Protein AF-A0AAN0J6H6-F1 (afdb_monomer)

Nearest PDB structures (foldseek):
  3zk4-assembly1_B  TM=8.235E-01  e=2.293E-37  Lupinus luteus
  6hwr-assembly1_D  TM=8.476E-01  e=5.781E-20  Phaseolus vulgaris
  8brn-assembly1_C  TM=8.512E-01  e=1.657E-19  Phaseolus vulgaris
  1kbp-assembly1_B  TM=8.522E-01  e=7.150E-19  Phaseolus vulgaris
  4hlj-assembly1_A  TM=3.835E-01  e=1.303E-05  Homo sapiens

InterPro domains:
  IPR004843 Calcineurin-like, phosphoesterase domain [PF00149] (308-499)
  IPR008963 Purple acid phosphatase-like, N-terminal [SSF49363] (187-300)
  IPR015914 Purple acid phosphatase, N-terminal [PF16656] (196-297)
  IPR029052 Metallo-dependent phosphatase-like [G3DSA:3.60.21.10] (303-510)
  IPR029052 Metallo-dependent phosphatase-like [SSF56300] (307-505)
  IPR041792 Purple acid phosphatase, metallophosphatase domain [cd00839] (304-502)

Foldseek 3Di:
DVVVVVVVVLVPDDPVVVVVVVVVVVVVVVVVVVVPPPPPPPDPDDVVCVVFPDDFDAQAALQQDADPVQHGDRPPDPVQADDQDPVQEDPDDLPVAPKEWEKPPQEEAFQDKIKIAIDDDPDQPKKKFKDFAPPDDPLQTRHIDGQVVPPRRMDIGTHGCLLHKMKIWIWDQDPSHTDTNYIYDIHAYPLHQQEWALWFKADQQDLQKIKIKTFGQDFAWKKKFKDLDLVDRPDIWTWGKDFDDLVLFQDPPQSPPSQDRGNHIMTMTMGGRHDGQGKMWMWITHPSDIDRIFIAGGFHDQLAPDDAAAEEDEQLAAARGPDPRSNLVVLVVLLCCVVPVRHAEYEYQANQHLCLNRVVSVSVRSNSCSSVRSYHHYQYEHDLLQFFAQHPQAQPNQPLSGRGSFDDDPLADRYSNVRRNRNVVVQNNDFHHPQARTRAWDWHGGHLAIETEHELRHDCDPPDRRVVSVVVSVVPDDCSRNVHYHYGHRLALDDPDPPVRSVSSNPRSD

pLDDT: mean 87.8, std 16.01, range [30.03, 98.94]

Sequence (510 aa):
MAMRVVMRIINSMDYKAKIVMAAVFLIIILVWFLSSPDTNFTQPRDPVHEKYPGIFHPVPSYFLKLTPNGEIIDSSLPGYRIVVEAEQLVQDVTVDSFVELQVTPTLINTAEEVTLSWTSTVSPTDWIALYCPVHSNINKYIDYILPKDFPQNSAQLQLYNLRSDCQFRYYSNETNRVRLIARSNIISFKGGDCAPLHGHLALTGNPNEMRVQWTSGTNKTSIVVYGTDPYKLALKSIGGCTTYKAADMCGEPARADINFIHPGYFHDVLLTDLIPDTLYYYQYGSTEAMSDVHSFVASPHIGDQGTFTFLTYGDMGISTGTGLPAAQATAQLALSDIRDNGVRFIIHQGDLSYAVGYSYLWDVWMNLIEPLATRVPYMIGIGNHEQDYMSDRKGIRDPSGDKTDGFHPPWGNYGHDSGGECGVPVLHRFHMPDNGNKIWWYSFKYGAAHFVFMSTEHNFTAGTNQYKWLERDMRSVDRSVTPWLIFVGHRPMYTSEMYPEDHKVANHIQ

Organism: Amphimedon queenslandica (NCBI:txid400682)

Secondary structure (DSSP, 8-state):
-HHHHHHHHHHHS-HHHHHHHHHHHHHHHHHHHHHS------PPPPHHHHH--S-PPP-B-TT--B-TTS-B-BTTSGGGS----TTTB--S--------EEEE-SEE-TTEEEEEEES----TT-EEEEESSTT--TT--S-EE-GGG-TTSEEEEEE---SS-BEEEEEEEETTEEEEEEEPPPBEETTGGG--EEEEEE--S-TT-EEEEEEESS-PPEEEEEESBTTB--EEEEEEEE---GGGS-STTTT-TTT-----EEEEEEE-SPPTT-EEEEEEE-SS-BPPPEEEEPPPPTT--S--EEEEE-------SSSS-HHHHHHHHHHHHHHHS-EEEEEEES--S--TT-THHHHHHHHHHHHHHTTSBEEEE--HHHH----TTTTSS-TT--SSSS---TTS--SSTTTT-TTHHHHHH----TTSBTTTBEEEEETTEEEEE--TTS--STTSHHHHHHHHHHHT--TTT--EEEEE-SS-SS-----HHHHHHHHHH-

Radius of gyration: 25.43 Å; Cα contacts (8 Å, |Δi|>4): 1130; chains: 1; bounding box: 66×72×66 Å

Solvent-accessible surface area (backbone atoms only — not comparable to full-atom values): 27253 Å² total; per-residue (Å²): 116,68,70,64,52,51,53,52,53,59,70,73,48,53,74,68,57,48,51,51,50,51,50,52,51,50,47,52,52,50,49,51,64,71,66,48,75,84,80,78,75,79,64,85,84,51,74,68,56,74,75,54,87,64,91,73,77,74,37,69,36,75,78,56,46,60,44,98,88,55,44,68,39,34,56,79,42,71,91,68,52,83,78,79,52,79,88,28,50,54,77,94,57,72,54,95,49,90,41,52,37,43,52,43,70,38,72,35,58,66,69,34,72,28,42,39,37,45,72,66,80,91,54,87,65,23,38,38,32,37,20,67,42,66,80,53,58,88,66,39,40,70,41,71,48,51,57,75,81,28,92,81,39,47,46,84,45,69,41,66,71,71,46,51,44,27,27,42,37,34,34,43,43,61,95,73,36,38,34,63,47,31,58,30,58,66,33,39,45,66,61,50,35,49,27,51,38,50,40,30,23,22,58,51,42,48,34,32,36,40,35,46,30,31,31,22,45,49,85,63,64,26,36,36,36,24,27,77,40,86,90,52,55,80,43,76,42,67,36,49,66,50,71,78,54,49,84,53,31,60,29,67,51,18,34,35,80,62,32,45,56,78,76,40,20,27,32,46,29,66,45,68,85,44,58,52,63,35,61,34,25,34,31,42,30,35,98,88,26,62,42,72,83,41,42,38,64,35,40,41,51,79,38,36,83,72,90,84,40,68,49,77,50,54,65,47,34,70,50,68,53,94,74,69,33,56,26,58,50,52,46,50,52,51,45,48,38,44,74,74,62,59,40,58,34,38,40,35,36,11,28,61,35,62,31,38,22,38,45,63,38,46,56,56,34,36,59,62,43,22,82,45,17,45,44,26,28,52,42,62,39,38,21,50,37,39,29,21,21,77,48,98,62,45,26,77,48,26,80,86,69,39,68,48,25,40,40,71,55,98,69,42,87,54,45,54,56,2,14,12,29,27,36,51,65,58,55,57,72,49,72,50,17,92,78,58,54,51,54,45,23,28,51,37,49,56,23,29,27,36,40,38,39,40,35,65,47,39,62,62,54,89,82,30,73,57,29,54,46,50,55,52,55,62,70,65,60,52,54,89,44,30,65,41,76,46,84,43,52,36,68,50,53,76,72,89,63,88,52,67,44,60,47,44,42,8,64,71,67,99

Structure (mmCIF, N/CA/C/O backbone):
data_AF-A0AAN0J6H6-F1
#
_entry.id   AF-A0AAN0J6H6-F1
#
loop_
_atom_site.group_PDB
_atom_site.id
_atom_site.type_symbol
_atom_site.label_atom_id
_atom_site.label_alt_id
_atom_site.label_comp_id
_atom_site.label_asym_id
_atom_site.label_entity_id
_atom_site.label_seq_id
_atom_site.pdbx_PDB_ins_code
_atom_site.Cartn_x
_atom_site.Cartn_y
_atom_site.Cartn_z
_atom_site.occupancy
_atom_site.B_iso_or_equiv
_atom_site.auth_seq_id
_atom_site.auth_comp_id
_atom_site.auth_asym_id
_atom_site.auth_atom_id
_atom_site.pdbx_PDB_model_num
ATOM 1 N N . MET A 1 1 ? 7.163 30.754 8.919 1.00 43.72 1 MET A N 1
ATOM 2 C CA . MET A 1 1 ? 7.512 32.037 9.586 1.00 43.72 1 MET A CA 1
ATOM 3 C C . MET A 1 1 ? 7.094 33.264 8.762 1.00 43.72 1 MET A C 1
ATOM 5 O O . MET A 1 1 ? 6.477 34.155 9.331 1.00 43.72 1 MET A O 1
ATOM 9 N N . ALA A 1 2 ? 7.311 33.284 7.438 1.00 39.91 2 ALA A N 1
ATOM 10 C CA . ALA A 1 2 ? 6.928 34.396 6.552 1.00 39.91 2 ALA A CA 1
ATOM 11 C C . ALA A 1 2 ? 5.413 34.714 6.523 1.00 39.91 2 ALA A C 1
ATOM 13 O O . ALA A 1 2 ? 5.022 35.871 6.644 1.00 39.91 2 ALA A O 1
ATOM 14 N N . MET A 1 3 ? 4.542 33.699 6.484 1.00 38.12 3 MET A N 1
ATOM 15 C CA . MET A 1 3 ? 3.084 33.904 6.381 1.00 38.12 3 MET A CA 1
ATOM 16 C C . MET A 1 3 ? 2.461 34.566 7.627 1.00 38.12 3 MET A C 1
ATOM 18 O O . MET A 1 3 ? 1.520 35.349 7.525 1.00 38.12 3 MET A O 1
ATOM 22 N N . ARG A 1 4 ? 3.044 34.333 8.815 1.00 44.34 4 ARG A N 1
ATOM 23 C CA . ARG A 1 4 ? 2.631 34.999 10.066 1.00 44.34 4 ARG A CA 1
ATOM 24 C C . ARG A 1 4 ? 3.032 36.479 10.106 1.00 44.34 4 ARG A C 1
ATOM 26 O O . ARG A 1 4 ? 2.335 37.272 10.733 1.00 44.34 4 ARG A O 1
ATOM 33 N N . VAL A 1 5 ? 4.124 36.854 9.437 1.00 55.16 5 VAL A N 1
ATOM 34 C CA . VAL A 1 5 ? 4.561 38.255 9.308 1.00 55.16 5 VAL A CA 1
ATOM 35 C C . VAL A 1 5 ? 3.649 39.000 8.332 1.00 55.16 5 VAL A C 1
ATOM 37 O O . VAL A 1 5 ? 3.171 40.083 8.657 1.00 55.16 5 VAL A O 1
ATOM 40 N N . VAL A 1 6 ? 3.309 38.375 7.202 1.00 59.28 6 VAL A N 1
ATOM 41 C CA . VAL A 1 6 ? 2.384 38.937 6.203 1.00 59.28 6 VAL A CA 1
ATOM 42 C C . VAL A 1 6 ? 0.993 39.177 6.801 1.00 59.28 6 VAL A C 1
ATOM 44 O O . VAL A 1 6 ? 0.461 40.279 6.691 1.00 59.28 6 VAL A O 1
ATOM 47 N N . MET A 1 7 ? 0.440 38.205 7.534 1.00 56.12 7 MET A N 1
ATOM 48 C CA . MET A 1 7 ? -0.859 38.351 8.210 1.00 56.12 7 MET A CA 1
ATOM 49 C C . MET A 1 7 ? -0.869 39.471 9.263 1.00 56.12 7 MET A C 1
ATOM 51 O O . MET A 1 7 ? -1.861 40.187 9.395 1.00 56.12 7 MET A O 1
ATOM 55 N N . ARG A 1 8 ? 0.235 39.677 9.998 1.00 62.78 8 ARG A N 1
ATOM 56 C CA . ARG A 1 8 ? 0.351 40.794 10.954 1.00 62.78 8 ARG A CA 1
ATOM 57 C C . ARG A 1 8 ? 0.384 42.153 10.256 1.00 62.78 8 ARG A C 1
ATOM 59 O O . ARG A 1 8 ? -0.276 43.074 10.728 1.00 62.78 8 ARG A O 1
ATOM 66 N N . ILE A 1 9 ? 1.091 42.259 9.131 1.00 65.56 9 ILE A N 1
ATOM 67 C CA . ILE A 1 9 ? 1.154 43.487 8.328 1.00 65.56 9 ILE A CA 1
ATOM 68 C C . ILE A 1 9 ? -0.232 43.812 7.761 1.00 65.56 9 ILE A C 1
ATOM 70 O O . ILE A 1 9 ? -0.722 44.921 7.962 1.00 65.56 9 ILE A O 1
ATOM 74 N N . ILE A 1 10 ? -0.918 42.828 7.171 1.00 65.75 10 ILE A N 1
ATOM 75 C CA . ILE A 1 10 ? -2.281 42.986 6.636 1.00 65.75 10 ILE A CA 1
ATOM 76 C C . ILE A 1 10 ? -3.248 43.441 7.732 1.00 65.75 10 ILE A C 1
ATOM 78 O O . ILE A 1 10 ? -4.042 44.356 7.519 1.00 65.75 10 ILE A O 1
ATOM 82 N N . ASN A 1 11 ? -3.161 42.860 8.930 1.00 69.38 11 ASN A N 1
ATOM 83 C CA . ASN A 1 11 ? -4.047 43.226 10.033 1.00 69.38 11 ASN A CA 1
ATOM 84 C C . ASN A 1 11 ? -3.801 44.641 10.574 1.00 69.38 11 ASN A C 1
ATOM 86 O O . ASN A 1 11 ? -4.751 45.252 11.060 1.00 69.38 11 ASN A O 1
ATOM 90 N N . SER A 1 12 ? -2.587 45.184 10.428 1.00 73.81 12 SER A N 1
ATOM 91 C CA . SER A 1 12 ? -2.252 46.566 10.807 1.00 73.81 12 SER A CA 1
ATOM 92 C C . SER A 1 12 ? -2.598 47.636 9.761 1.00 73.81 12 SER A C 1
ATOM 94 O O . SER A 1 12 ? -2.475 48.822 10.053 1.00 73.81 12 SER A O 1
ATOM 96 N N . MET A 1 13 ? -3.027 47.249 8.554 1.00 84.62 13 MET A N 1
ATOM 97 C CA . MET A 1 13 ? -3.360 48.197 7.485 1.00 84.62 13 MET A CA 1
ATOM 98 C C . MET A 1 13 ? -4.757 48.800 7.667 1.00 84.62 13 MET A C 1
ATOM 100 O O . MET A 1 13 ? -5.698 48.117 8.088 1.00 84.62 13 MET A O 1
ATOM 104 N N . ASP A 1 14 ? -4.902 50.075 7.298 1.00 86.06 14 ASP A N 1
ATOM 105 C CA . ASP A 1 14 ? -6.209 50.726 7.257 1.00 86.06 14 ASP A CA 1
ATOM 106 C C . ASP A 1 14 ? -7.113 50.132 6.159 1.00 86.06 14 ASP A C 1
ATOM 108 O O . ASP A 1 14 ? -6.680 49.393 5.269 1.00 86.06 14 ASP A O 1
ATOM 112 N N . TYR A 1 15 ? -8.406 50.442 6.236 1.00 72.69 15 TYR A N 1
ATOM 113 C CA . TYR A 1 15 ? -9.415 49.873 5.346 1.00 72.69 15 TYR A CA 1
ATOM 114 C C . TYR A 1 15 ? -9.182 50.211 3.862 1.00 72.69 15 TYR A C 1
ATOM 116 O O . TYR A 1 15 ? -9.402 49.362 2.999 1.00 72.69 15 TYR A O 1
ATOM 124 N N . LYS A 1 16 ? -8.680 51.413 3.546 1.00 73.50 16 LYS A N 1
ATOM 125 C CA . LYS A 1 16 ? -8.383 51.807 2.161 1.00 73.50 16 LYS A CA 1
ATOM 126 C C . LYS A 1 16 ? -7.157 51.062 1.637 1.00 73.50 16 LYS A C 1
ATOM 128 O O . LYS A 1 16 ? -7.169 50.590 0.504 1.00 73.50 16 LYS A O 1
ATOM 133 N N . ALA A 1 17 ? -6.139 50.885 2.472 1.00 73.81 17 ALA A N 1
ATOM 134 C CA . ALA A 1 17 ? -4.930 50.146 2.140 1.00 73.81 17 ALA A CA 1
ATOM 135 C C . ALA A 1 17 ? -5.207 48.642 1.932 1.00 73.81 17 ALA A C 1
ATOM 137 O O . ALA A 1 17 ? -4.621 48.029 1.039 1.00 73.81 17 ALA A O 1
ATOM 138 N N . LYS A 1 18 ? -6.159 48.058 2.677 1.00 72.62 18 LYS A N 1
ATOM 139 C CA . LYS A 1 18 ? -6.641 46.680 2.458 1.00 72.62 18 LYS A CA 1
ATOM 140 C C . LYS A 1 18 ? -7.357 46.509 1.117 1.00 72.62 18 LYS A C 1
ATOM 142 O O . LYS A 1 18 ? -7.125 45.511 0.441 1.00 72.62 18 LYS A O 1
ATOM 147 N N . ILE A 1 19 ? -8.171 47.484 0.706 1.00 71.75 19 ILE A N 1
ATOM 148 C CA . ILE A 1 19 ? -8.848 47.467 -0.603 1.00 71.75 19 ILE A CA 1
ATOM 149 C C . ILE A 1 19 ? -7.831 47.544 -1.746 1.00 71.75 19 ILE A C 1
ATOM 151 O O . ILE A 1 19 ? -7.936 46.789 -2.709 1.00 71.75 19 ILE A O 1
ATOM 155 N N . VAL A 1 20 ? -6.817 48.407 -1.627 1.00 75.81 20 VAL A N 1
ATOM 156 C CA . VAL A 1 20 ? -5.749 48.513 -2.635 1.00 75.81 20 VAL A CA 1
ATOM 157 C C . VAL A 1 20 ? -4.948 47.211 -2.723 1.00 75.81 20 VAL A C 1
ATOM 159 O O . VAL A 1 20 ? -4.700 46.730 -3.822 1.00 75.81 20 VAL A O 1
ATOM 162 N N . MET A 1 21 ? -4.610 46.585 -1.592 1.00 73.62 21 MET A N 1
ATOM 163 C CA . MET A 1 21 ? -3.954 45.271 -1.577 1.00 73.62 21 MET A CA 1
ATOM 164 C C . MET A 1 21 ? -4.817 44.172 -2.201 1.00 73.62 21 MET A C 1
ATOM 166 O O . MET A 1 21 ? -4.305 43.388 -2.993 1.00 73.62 21 MET A O 1
ATOM 170 N N . ALA A 1 22 ? -6.118 44.129 -1.904 1.00 66.25 22 ALA A N 1
ATOM 171 C CA . ALA A 1 22 ? -7.034 43.169 -2.516 1.00 66.25 22 ALA A CA 1
ATOM 172 C C . ALA A 1 22 ? -7.123 43.359 -4.039 1.00 66.25 22 ALA A C 1
ATOM 174 O O . ALA A 1 22 ? -7.094 42.379 -4.777 1.00 66.25 22 ALA A O 1
ATOM 175 N N . ALA A 1 23 ? -7.152 44.608 -4.514 1.00 66.94 23 ALA A N 1
ATOM 176 C CA . ALA A 1 23 ? -7.124 44.921 -5.940 1.00 66.94 23 ALA A CA 1
ATOM 177 C C . ALA A 1 23 ? -5.795 44.509 -6.597 1.00 66.94 23 ALA A C 1
ATOM 179 O O . ALA A 1 23 ? -5.808 43.940 -7.682 1.00 66.94 23 ALA A O 1
ATOM 180 N N . VAL A 1 24 ? -4.656 44.724 -5.930 1.00 74.75 24 VAL A N 1
ATOM 181 C CA . VAL A 1 24 ? -3.339 44.279 -6.414 1.00 74.75 24 VAL A CA 1
ATOM 182 C C . VAL A 1 24 ? -3.257 42.752 -6.472 1.00 74.75 24 VAL A C 1
ATOM 184 O O . VAL A 1 24 ? -2.781 42.219 -7.468 1.00 74.75 24 VAL A O 1
ATOM 187 N N . PHE A 1 25 ? -3.778 42.035 -5.473 1.00 66.62 25 PHE A N 1
ATOM 188 C CA . PHE A 1 25 ? -3.863 40.572 -5.505 1.00 66.62 25 PHE A CA 1
ATOM 189 C C . PHE A 1 25 ? -4.778 40.072 -6.626 1.00 66.62 25 PHE A C 1
ATOM 191 O O . PHE A 1 25 ? -4.404 39.140 -7.331 1.00 66.62 25 PHE A O 1
ATOM 198 N N . LEU A 1 26 ? -5.928 40.718 -6.846 1.00 58.44 26 LEU A N 1
ATOM 199 C CA . LEU A 1 26 ? -6.814 40.382 -7.962 1.00 58.44 26 LEU A CA 1
ATOM 200 C C . LEU A 1 26 ? -6.130 40.605 -9.314 1.00 58.44 26 LEU A C 1
ATOM 202 O O . LEU A 1 26 ? -6.284 39.786 -10.209 1.00 58.44 26 LEU A O 1
ATOM 206 N N . ILE A 1 27 ? -5.356 41.686 -9.451 1.00 68.12 27 ILE A N 1
ATOM 207 C CA . ILE A 1 27 ? -4.587 41.984 -10.663 1.00 68.12 27 ILE A CA 1
ATOM 208 C C . ILE A 1 27 ? -3.466 40.962 -10.853 1.00 68.12 27 ILE A C 1
ATOM 210 O O . ILE A 1 27 ? -3.267 40.514 -11.970 1.00 68.12 27 ILE A O 1
ATOM 214 N N . ILE A 1 28 ? -2.768 40.542 -9.794 1.00 63.59 28 ILE A N 1
ATOM 215 C CA . ILE A 1 28 ? -1.737 39.495 -9.881 1.00 63.59 28 ILE A CA 1
ATOM 216 C C . ILE A 1 28 ? -2.360 38.157 -10.295 1.00 63.59 28 ILE A C 1
ATOM 218 O O . ILE A 1 28 ? -1.804 37.481 -11.153 1.00 63.59 28 ILE A O 1
ATOM 222 N N . ILE A 1 29 ? -3.529 37.802 -9.753 1.00 52.81 29 ILE A N 1
ATOM 223 C CA . ILE A 1 29 ? -4.272 36.596 -10.147 1.00 52.81 29 ILE A CA 1
ATOM 224 C C . ILE A 1 29 ? -4.741 36.703 -11.603 1.00 52.81 29 ILE A C 1
ATOM 226 O O . ILE A 1 29 ? -4.588 35.747 -12.356 1.00 52.81 29 ILE A O 1
ATOM 230 N N . LEU A 1 30 ? -5.252 37.863 -12.031 1.00 48.59 30 LEU A N 1
ATOM 231 C CA . LEU A 1 30 ? -5.646 38.091 -13.424 1.00 48.59 30 LEU A CA 1
ATOM 232 C C . LEU A 1 30 ? -4.449 38.031 -14.372 1.00 48.59 30 LEU A C 1
ATOM 234 O O . LEU A 1 30 ? -4.555 37.444 -15.439 1.00 48.59 30 LEU A O 1
ATOM 238 N N . VAL A 1 31 ? -3.315 38.626 -13.997 1.00 56.50 31 VAL A N 1
ATOM 239 C CA . VAL A 1 31 ? -2.081 38.579 -14.787 1.00 56.50 31 VAL A CA 1
ATOM 240 C C . VAL A 1 31 ? -1.574 37.147 -14.859 1.00 56.50 31 VAL A C 1
ATOM 242 O O . VAL A 1 31 ? -1.186 36.738 -15.938 1.00 56.50 31 VAL A O 1
ATOM 245 N N . TRP A 1 32 ? -1.663 36.363 -13.781 1.00 43.31 32 TRP A N 1
ATOM 246 C CA . TRP A 1 32 ? -1.305 34.943 -13.784 1.00 43.31 32 TRP A CA 1
ATOM 247 C C . TRP A 1 32 ? -2.222 34.112 -14.695 1.00 43.31 32 TRP A C 1
ATOM 249 O O . TRP A 1 32 ? -1.727 33.316 -15.486 1.00 43.31 32 TRP A O 1
ATOM 259 N N . PHE A 1 33 ? -3.535 34.368 -14.675 1.00 42.16 33 PHE A N 1
ATOM 260 C CA . PHE A 1 33 ? -4.496 33.752 -15.601 1.00 42.16 33 PHE A CA 1
ATOM 261 C C . PHE A 1 33 ? -4.275 34.169 -17.063 1.00 42.16 33 PHE A C 1
ATOM 263 O O . PHE A 1 33 ? -4.460 33.357 -17.960 1.00 42.16 33 PHE A O 1
ATOM 270 N N . LEU A 1 34 ? -3.872 35.419 -17.311 1.00 43.41 34 LEU A N 1
ATOM 271 C CA . LEU A 1 34 ? -3.645 35.963 -18.656 1.00 43.41 34 LEU A CA 1
ATOM 272 C C . LEU A 1 34 ? -2.231 35.694 -19.196 1.00 43.41 34 LEU A C 1
ATOM 274 O O . LEU A 1 34 ? -2.010 35.809 -20.399 1.00 43.41 34 LEU A O 1
ATOM 278 N N . SER A 1 35 ? -1.268 35.372 -18.327 1.00 38.66 35 SER A N 1
ATOM 279 C CA . SER A 1 35 ? 0.107 35.005 -18.687 1.00 38.66 35 SER A CA 1
ATOM 280 C C . SER A 1 35 ? 0.349 33.500 -18.661 1.00 38.66 35 SER A C 1
ATOM 282 O O . SER A 1 35 ? 1.439 33.064 -19.029 1.00 38.66 35 SER A O 1
ATOM 284 N N . SER A 1 36 ? -0.626 32.712 -18.199 1.00 32.81 36 SER A N 1
ATOM 285 C CA . SER A 1 36 ? -0.616 31.268 -18.394 1.00 32.81 36 SER A CA 1
ATOM 286 C C . SER A 1 36 ? -0.742 31.027 -19.897 1.00 32.81 36 SER A C 1
ATOM 288 O O . SER A 1 36 ? -1.751 31.432 -20.476 1.00 32.81 36 SER A O 1
ATOM 290 N N . PRO A 1 37 ? 0.262 30.440 -20.567 1.00 35.06 37 PRO A N 1
ATOM 291 C CA . PRO A 1 37 ? 0.096 30.084 -21.964 1.00 35.06 37 PRO A CA 1
ATOM 292 C C . PRO A 1 37 ? -1.092 29.125 -22.055 1.00 35.06 37 PRO A C 1
ATOM 294 O O . PRO A 1 37 ? -1.171 28.180 -21.271 1.00 35.06 37 PRO A O 1
ATOM 297 N N . ASP A 1 38 ? -2.017 29.398 -22.979 1.00 38.28 38 ASP A N 1
ATOM 298 C CA . ASP A 1 38 ? -3.054 28.456 -23.390 1.00 38.28 38 ASP A CA 1
ATOM 299 C C . ASP A 1 38 ? -2.390 27.101 -23.650 1.00 38.28 38 ASP A C 1
ATOM 301 O O . ASP A 1 38 ? -1.764 26.877 -24.691 1.00 38.28 38 ASP A O 1
ATOM 305 N N . THR A 1 39 ? -2.516 26.178 -22.703 1.00 34.41 39 THR A N 1
ATOM 306 C CA . THR A 1 39 ? -2.133 24.784 -22.879 1.00 34.41 39 THR A CA 1
ATOM 307 C C . THR A 1 39 ? -3.223 24.100 -23.692 1.00 34.41 39 THR A C 1
ATOM 309 O O . THR A 1 39 ? -3.921 23.198 -23.244 1.00 34.41 39 THR A O 1
ATOM 312 N N . ASN A 1 40 ? -3.343 24.515 -24.953 1.00 30.03 40 ASN A N 1
ATOM 313 C CA . ASN A 1 40 ? -3.928 23.696 -26.003 1.00 30.03 40 ASN A CA 1
ATOM 314 C C . ASN A 1 40 ? -2.970 22.523 -26.277 1.00 30.03 40 ASN A C 1
ATOM 316 O O . ASN A 1 40 ? -2.316 22.446 -27.318 1.00 30.03 40 ASN A O 1
ATOM 320 N N . PHE A 1 41 ? -2.882 21.587 -25.330 1.00 32.06 41 PHE A N 1
ATOM 321 C CA . PHE A 1 41 ? -2.344 20.257 -25.582 1.00 32.06 41 PHE A CA 1
ATOM 322 C C . PHE A 1 41 ? -3.361 19.500 -26.432 1.00 32.06 41 PHE A C 1
ATOM 324 O O . PHE A 1 41 ? -4.160 18.700 -25.956 1.00 32.06 41 PHE A O 1
ATOM 331 N N . THR A 1 42 ? -3.321 19.739 -27.739 1.00 32.84 42 THR A N 1
ATOM 332 C CA . THR A 1 42 ? -3.783 18.733 -28.693 1.00 32.84 42 THR A CA 1
ATOM 333 C C . THR A 1 42 ? -2.668 17.705 -28.836 1.00 32.84 42 THR A C 1
ATOM 335 O O . THR A 1 42 ? -1.918 17.694 -29.807 1.00 32.84 42 THR A O 1
ATOM 338 N N . GLN A 1 43 ? -2.517 16.856 -27.814 1.00 34.94 43 GLN A N 1
ATOM 339 C CA . GLN A 1 43 ? -1.777 15.612 -27.987 1.00 34.94 43 GLN A CA 1
ATOM 340 C C . GLN A 1 43 ? -2.500 14.753 -29.042 1.00 34.94 43 GLN A C 1
ATOM 342 O O . GLN A 1 43 ? -3.735 14.808 -29.129 1.00 34.94 43 GLN A O 1
ATOM 347 N N . PRO A 1 44 ? -1.775 13.975 -29.865 1.00 30.81 44 PRO A N 1
ATOM 348 C CA . PRO A 1 44 ? -2.407 13.005 -30.749 1.00 30.81 44 PRO A CA 1
ATOM 349 C C . PRO A 1 44 ? -3.225 12.040 -29.883 1.00 30.81 44 PRO A C 1
ATOM 351 O O . PRO A 1 44 ? -2.693 11.432 -28.960 1.00 30.81 44 PRO A O 1
ATOM 354 N N . ARG A 1 45 ? -4.533 11.955 -30.136 1.00 36.66 45 ARG A N 1
ATOM 355 C CA . ARG A 1 45 ? -5.457 11.150 -29.327 1.00 36.66 45 ARG A CA 1
ATOM 356 C C . ARG A 1 45 ? -5.192 9.661 -29.562 1.00 36.66 45 ARG A C 1
ATOM 358 O O . ARG A 1 45 ? -5.279 9.196 -30.696 1.00 36.66 45 ARG A O 1
ATOM 365 N N . ASP A 1 46 ? -4.856 8.950 -28.489 1.00 44.84 46 ASP A N 1
ATOM 366 C CA . ASP A 1 46 ? -4.619 7.503 -28.460 1.00 44.84 46 ASP A CA 1
ATOM 367 C C . ASP A 1 46 ? -5.964 6.735 -28.424 1.00 44.84 46 ASP A C 1
ATOM 369 O O . ASP A 1 46 ? -6.861 7.124 -27.665 1.00 44.84 46 ASP A O 1
ATOM 373 N N . PRO A 1 47 ? -6.132 5.639 -29.188 1.00 39.94 47 PRO A N 1
ATOM 374 C CA . PRO A 1 47 ? -7.310 4.770 -29.117 1.00 39.94 47 PRO A CA 1
ATOM 375 C C . PRO A 1 47 ? -7.640 4.211 -27.715 1.00 39.94 47 PRO A C 1
ATOM 377 O O . PRO A 1 47 ? -8.795 3.854 -27.474 1.00 39.94 47 PRO A O 1
ATOM 380 N N . VAL A 1 48 ? -6.691 4.145 -26.769 1.00 39.34 48 VAL A N 1
ATOM 381 C CA . VAL A 1 48 ? -6.970 3.758 -25.368 1.00 39.34 48 VAL A CA 1
ATOM 382 C C . VAL A 1 48 ? -7.743 4.858 -24.628 1.00 39.34 48 VAL A C 1
ATOM 384 O O . VAL A 1 48 ? -8.734 4.562 -23.957 1.00 39.34 48 VAL A O 1
ATOM 387 N N . HIS A 1 49 ? -7.367 6.128 -24.824 1.00 41.16 49 HIS A N 1
ATOM 388 C CA . HIS A 1 49 ? -8.087 7.291 -24.286 1.00 41.16 49 HIS A CA 1
ATOM 389 C C . HIS A 1 49 ? -9.475 7.473 -24.923 1.00 41.16 49 HIS A C 1
ATOM 391 O O . HIS A 1 49 ? -10.396 7.955 -24.268 1.00 41.16 49 HIS A O 1
ATOM 397 N N . GLU A 1 50 ? -9.650 7.065 -26.185 1.00 41.00 50 GLU A N 1
ATOM 398 C CA . GLU A 1 50 ? -10.953 7.076 -26.870 1.00 41.00 50 GLU A CA 1
ATOM 399 C C . GLU A 1 50 ? -11.922 6.011 -26.341 1.00 41.00 50 GLU A C 1
ATOM 401 O O . GLU A 1 50 ? -13.139 6.175 -26.449 1.00 41.00 50 GLU A O 1
ATOM 406 N N . LYS A 1 51 ? -11.403 4.927 -25.752 1.00 41.38 51 LYS A N 1
ATOM 407 C CA . LYS A 1 51 ? -12.227 3.833 -25.232 1.00 41.38 51 LYS A CA 1
ATOM 408 C C . LYS A 1 51 ? -12.717 4.078 -23.798 1.00 41.38 51 LYS A C 1
ATOM 410 O O . LYS A 1 51 ? -13.774 3.557 -23.451 1.00 41.38 51 LYS A O 1
ATOM 415 N N . TYR A 1 52 ? -12.006 4.888 -23.004 1.00 44.78 52 TYR A N 1
ATOM 416 C CA . TYR A 1 52 ? -12.322 5.157 -21.591 1.00 44.78 52 TYR A CA 1
ATOM 417 C C . TYR A 1 52 ? -12.039 6.627 -21.198 1.00 44.78 52 TYR A C 1
ATOM 419 O O . TYR A 1 52 ? -10.973 6.932 -20.663 1.00 44.78 52 TYR A O 1
ATOM 427 N N . PRO A 1 53 ? -12.961 7.570 -21.471 1.00 34.62 53 PRO A N 1
ATOM 428 C CA . PRO A 1 53 ? -12.785 8.974 -21.111 1.00 34.62 53 PRO A CA 1
ATOM 429 C C . PRO A 1 53 ? -13.034 9.198 -19.607 1.00 34.62 53 PRO A C 1
ATOM 431 O O . PRO A 1 53 ? -14.174 9.304 -19.163 1.00 34.62 53 PRO A O 1
ATOM 434 N N . GLY A 1 54 ? -11.952 9.293 -18.839 1.00 40.56 54 GLY A N 1
ATOM 435 C CA . GLY A 1 54 ? -11.897 9.670 -17.424 1.00 40.56 54 GLY A CA 1
ATOM 436 C C . GLY A 1 54 ? -10.463 10.092 -17.097 1.00 40.56 54 GLY A C 1
ATOM 437 O O . GLY A 1 54 ? -9.534 9.657 -17.776 1.00 40.56 54 GLY A O 1
ATOM 438 N N . ILE A 1 55 ? -10.265 11.010 -16.153 1.00 42.34 55 ILE A N 1
ATOM 439 C CA . ILE A 1 55 ? -8.937 11.535 -15.804 1.00 42.34 55 ILE A CA 1
ATOM 440 C C . ILE A 1 55 ? -8.120 10.387 -15.194 1.00 42.34 55 ILE A C 1
ATOM 442 O O . ILE A 1 55 ? -8.256 10.085 -14.014 1.00 42.34 55 ILE A O 1
ATOM 446 N N . PHE A 1 56 ? -7.296 9.717 -15.997 1.00 55.03 56 PHE A N 1
ATOM 447 C CA . PHE A 1 56 ? -6.330 8.762 -15.469 1.00 55.03 56 PHE A CA 1
ATOM 448 C C . PHE A 1 56 ? -5.223 9.547 -14.765 1.00 55.03 56 PHE A C 1
ATOM 450 O O . PHE A 1 56 ? -4.588 10.420 -15.364 1.00 55.03 56 PHE A O 1
ATOM 457 N N . HIS A 1 57 ? -5.013 9.253 -13.482 1.00 69.50 57 HIS A N 1
ATOM 458 C CA . HIS A 1 57 ? -3.826 9.708 -12.770 1.00 69.50 57 HIS A CA 1
ATOM 459 C C . HIS A 1 57 ? -2.605 9.098 -13.472 1.00 69.50 57 HIS A C 1
ATOM 461 O O . HIS A 1 57 ? -2.613 7.892 -13.738 1.00 69.50 57 HIS A O 1
ATOM 467 N N . PRO A 1 58 ? -1.577 9.896 -13.812 1.00 77.25 58 PRO A N 1
ATOM 468 C CA . PRO A 1 58 ? -0.414 9.375 -14.515 1.00 77.25 58 PRO A CA 1
ATOM 469 C C . PRO A 1 58 ? 0.248 8.290 -13.669 1.00 77.25 58 PRO A C 1
ATOM 471 O O . PRO A 1 58 ? 0.487 8.498 -12.480 1.00 77.25 58 PRO A O 1
ATOM 474 N N . VAL A 1 59 ? 0.571 7.150 -14.280 1.00 85.50 59 VAL A N 1
ATOM 475 C CA . VAL A 1 59 ? 1.211 6.029 -13.588 1.00 85.50 59 VAL A CA 1
ATOM 476 C C . VAL A 1 59 ? 2.715 6.292 -13.525 1.00 85.50 59 VAL A C 1
ATOM 478 O O . VAL A 1 59 ? 3.397 6.167 -14.549 1.00 85.50 59 VAL A O 1
ATOM 481 N N . PRO A 1 60 ? 3.287 6.645 -12.361 1.00 86.81 60 PRO A N 1
ATOM 482 C CA . PRO A 1 60 ? 4.695 6.996 -12.299 1.00 86.81 60 PRO A CA 1
ATOM 483 C C . PRO A 1 60 ? 5.563 5.777 -12.604 1.00 86.81 60 PRO A C 1
ATOM 485 O O . PRO A 1 60 ? 5.319 4.674 -12.107 1.00 86.81 60 PRO A O 1
ATOM 488 N N . SER A 1 61 ? 6.610 5.977 -13.407 1.00 89.06 61 SER A N 1
ATOM 489 C CA . SER A 1 61 ? 7.617 4.935 -13.624 1.00 89.06 61 SER A CA 1
ATOM 490 C C . SER A 1 61 ? 8.320 4.579 -12.311 1.00 89.06 61 SER A C 1
ATOM 492 O O . SER A 1 61 ? 8.395 5.401 -11.399 1.00 89.06 61 SER A O 1
ATOM 494 N N . TYR A 1 62 ? 8.860 3.367 -12.195 1.00 91.38 62 TYR A N 1
ATOM 495 C CA . TYR A 1 62 ? 9.545 2.928 -10.973 1.00 91.38 62 TYR A CA 1
ATOM 496 C C . TYR A 1 62 ? 10.736 3.832 -10.597 1.00 91.38 62 TYR A C 1
ATOM 498 O O . TYR A 1 62 ? 10.948 4.109 -9.420 1.00 91.38 62 TYR A O 1
ATOM 506 N N . PHE A 1 63 ? 11.479 4.348 -11.583 1.00 91.00 63 PHE A N 1
ATOM 507 C CA . PHE A 1 63 ? 12.542 5.341 -11.372 1.00 91.00 63 PHE A CA 1
ATOM 508 C C . PHE A 1 63 ? 12.042 6.792 -11.299 1.00 91.00 63 PHE A C 1
ATOM 510 O O . PHE A 1 63 ? 12.858 7.712 -11.296 1.00 91.00 63 PHE A O 1
ATOM 517 N N . LEU A 1 64 ? 10.724 7.011 -11.239 1.00 86.25 64 LEU A N 1
ATOM 518 C CA . LEU A 1 64 ? 10.085 8.321 -11.069 1.00 86.25 64 LEU A CA 1
ATOM 519 C C . LEU A 1 64 ? 10.548 9.350 -12.119 1.00 86.25 64 LEU A C 1
ATOM 521 O O . LEU A 1 64 ? 10.781 10.520 -11.807 1.00 86.25 64 LEU A O 1
ATOM 525 N N . LYS A 1 65 ? 10.724 8.902 -13.369 1.00 86.38 65 LYS A N 1
ATOM 526 C CA . LYS A 1 65 ? 11.297 9.721 -14.447 1.00 86.38 65 LYS A CA 1
ATOM 527 C C . LYS A 1 65 ? 10.382 10.890 -14.825 1.00 86.38 65 LYS A C 1
ATOM 529 O O . LYS A 1 65 ? 9.156 10.780 -14.771 1.00 86.38 65 LYS A O 1
ATOM 534 N N . LEU A 1 66 ? 11.000 11.981 -15.280 1.00 85.75 66 LEU A N 1
ATOM 535 C CA . LEU A 1 66 ? 10.315 13.188 -15.742 1.00 85.75 66 LEU A CA 1
ATOM 536 C C . LEU A 1 66 ? 10.571 13.449 -17.233 1.00 85.75 66 LEU A C 1
ATOM 538 O O . LEU A 1 66 ? 11.626 13.104 -17.767 1.00 85.75 66 LEU A O 1
ATOM 542 N N . THR A 1 67 ? 9.618 14.096 -17.898 1.00 82.50 67 THR A N 1
ATOM 543 C CA . THR A 1 67 ? 9.789 14.678 -19.231 1.00 82.50 67 THR A CA 1
ATOM 544 C C . THR A 1 67 ? 10.759 15.868 -19.167 1.00 82.50 67 THR A C 1
ATOM 546 O O . THR A 1 67 ? 10.989 16.424 -18.089 1.00 82.50 67 THR A O 1
ATOM 549 N N . PRO A 1 68 ? 11.304 16.340 -20.306 1.00 81.25 68 PRO A N 1
ATOM 550 C CA . PRO A 1 68 ? 12.151 17.538 -20.333 1.00 81.25 68 PRO A CA 1
ATOM 551 C C . PRO A 1 68 ? 11.491 18.800 -19.751 1.00 81.25 68 PRO A C 1
ATOM 553 O O . PRO A 1 68 ? 12.192 19.707 -19.312 1.00 81.25 68 PRO A O 1
ATOM 556 N N . ASN A 1 69 ? 10.154 18.848 -19.723 1.00 81.81 69 ASN A N 1
ATOM 557 C CA . ASN A 1 69 ? 9.381 19.953 -19.154 1.00 81.81 69 ASN A CA 1
ATOM 558 C C . ASN A 1 69 ? 9.103 19.779 -17.647 1.00 81.81 69 ASN A C 1
ATOM 560 O O . ASN A 1 69 ? 8.433 20.619 -17.053 1.00 81.81 69 ASN A O 1
ATOM 564 N N . GLY A 1 70 ? 9.609 18.708 -17.026 1.00 78.56 70 GLY A N 1
ATOM 565 C CA . GLY A 1 70 ? 9.425 18.411 -15.604 1.00 78.56 70 GLY A CA 1
ATOM 566 C C . GLY A 1 70 ? 8.115 17.693 -15.261 1.00 78.56 70 GLY A C 1
ATOM 567 O O . GLY A 1 70 ? 7.786 17.582 -14.082 1.00 78.56 70 GLY A O 1
ATOM 568 N N . GLU A 1 71 ? 7.374 17.203 -16.259 1.00 79.38 71 GLU A N 1
ATOM 569 C CA . GLU A 1 71 ? 6.140 16.431 -16.054 1.00 79.38 71 GLU A CA 1
ATOM 570 C C . GLU A 1 71 ? 6.452 14.953 -15.805 1.00 79.38 71 GLU A C 1
ATOM 572 O O . GLU A 1 71 ? 7.503 14.463 -16.203 1.00 79.38 71 GLU A O 1
ATOM 577 N N . ILE A 1 72 ? 5.543 14.217 -15.170 1.00 78.94 72 ILE A N 1
ATOM 578 C CA . ILE A 1 72 ? 5.720 12.785 -14.893 1.00 78.94 72 ILE A CA 1
ATOM 579 C C . ILE A 1 72 ? 5.697 11.989 -16.202 1.00 78.94 72 ILE A C 1
ATOM 581 O O . ILE A 1 72 ? 4.844 12.216 -17.059 1.00 78.94 72 ILE A O 1
ATOM 585 N N . ILE A 1 73 ? 6.600 11.015 -16.337 1.00 83.62 73 ILE A N 1
ATOM 586 C CA . ILE A 1 73 ? 6.461 9.979 -17.362 1.00 83.62 73 ILE A CA 1
ATOM 587 C C . ILE A 1 73 ? 5.395 8.974 -16.919 1.00 83.62 73 ILE A C 1
ATOM 589 O O . ILE A 1 73 ? 5.587 8.231 -15.953 1.00 83.62 73 ILE A O 1
ATOM 593 N N . ASP A 1 74 ? 4.287 8.955 -17.657 1.00 86.25 74 ASP A N 1
ATOM 594 C CA . ASP A 1 74 ? 3.179 8.030 -17.453 1.00 86.25 74 ASP A CA 1
ATOM 595 C C . ASP A 1 74 ? 3.470 6.675 -18.114 1.00 86.25 74 ASP A C 1
ATOM 597 O O . ASP A 1 74 ? 3.447 6.521 -19.336 1.00 86.25 74 ASP A O 1
ATOM 601 N N . SER A 1 75 ? 3.732 5.671 -17.283 1.00 85.56 75 SER A N 1
ATOM 602 C CA . SER A 1 75 ? 4.078 4.308 -17.697 1.00 85.56 75 SER A CA 1
ATOM 603 C C . SER A 1 75 ? 2.922 3.544 -18.336 1.00 85.56 75 SER A C 1
ATOM 605 O O . SER A 1 75 ? 3.141 2.431 -18.832 1.00 85.56 75 SER A O 1
ATOM 607 N N . SER A 1 76 ? 1.713 4.112 -18.312 1.00 83.19 76 SER A N 1
ATOM 608 C CA . SER A 1 76 ? 0.552 3.568 -19.006 1.00 83.19 76 SER A CA 1
ATOM 609 C C . SER A 1 76 ? 0.510 3.907 -20.490 1.00 83.19 76 SER A C 1
ATOM 611 O O . SER A 1 76 ? -0.095 3.164 -21.266 1.00 83.19 76 SER A O 1
ATOM 613 N N . LEU A 1 77 ? 1.207 4.963 -20.914 1.00 86.31 77 LEU A N 1
ATOM 614 C CA . LEU A 1 77 ? 1.223 5.364 -22.312 1.00 86.31 77 LEU A CA 1
ATOM 615 C C . LEU A 1 77 ? 2.237 4.515 -23.100 1.00 86.31 77 LEU A C 1
ATOM 617 O O . LEU A 1 77 ? 3.408 4.431 -22.709 1.00 86.31 77 LEU A O 1
ATOM 621 N N . PRO A 1 78 ? 1.849 3.932 -24.254 1.00 80.31 78 PRO A N 1
ATOM 622 C CA . PRO A 1 78 ? 2.719 3.046 -25.031 1.00 80.31 78 PRO A CA 1
ATOM 623 C C . PRO A 1 78 ? 4.069 3.668 -25.416 1.00 80.31 78 PRO A C 1
ATOM 625 O O . PRO A 1 78 ? 5.079 2.973 -25.451 1.00 80.31 78 PRO A O 1
ATOM 628 N N . GLY A 1 79 ? 4.107 4.983 -25.662 1.00 83.94 79 GLY A N 1
ATOM 629 C CA . GLY A 1 79 ? 5.326 5.709 -26.042 1.00 83.94 79 GLY A CA 1
ATOM 630 C C . GLY A 1 79 ? 6.404 5.785 -24.953 1.00 83.94 79 GLY A C 1
ATOM 631 O O . GLY A 1 79 ? 7.553 6.096 -25.264 1.00 83.94 79 GLY A O 1
ATOM 632 N N . TYR A 1 80 ? 6.058 5.480 -23.700 1.00 85.69 80 TYR A N 1
ATOM 633 C CA . TYR A 1 80 ? 6.989 5.454 -22.568 1.00 85.69 80 TYR A CA 1
ATOM 634 C C . TYR A 1 80 ? 7.373 4.035 -22.132 1.00 85.69 80 TYR A C 1
ATOM 636 O O . TYR A 1 80 ? 8.043 3.851 -21.112 1.00 85.69 80 TYR A O 1
ATOM 644 N N . ARG A 1 81 ? 6.997 3.021 -22.922 1.00 86.62 81 ARG A N 1
ATOM 645 C CA . ARG A 1 81 ? 7.449 1.640 -22.758 1.00 86.62 81 ARG A CA 1
ATOM 646 C C . ARG A 1 81 ? 8.294 1.186 -23.935 1.00 86.62 81 ARG A C 1
ATOM 648 O O . ARG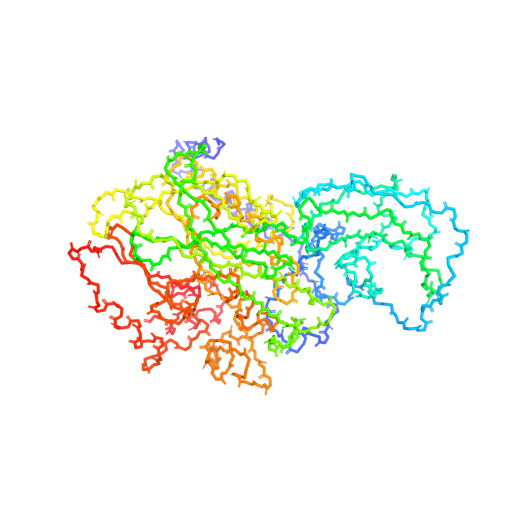 A 1 81 ? 8.013 1.482 -25.091 1.00 86.62 81 ARG A O 1
ATOM 655 N N . ILE A 1 82 ? 9.320 0.408 -23.623 1.00 89.00 82 ILE A N 1
ATOM 656 C CA . ILE A 1 82 ? 10.117 -0.308 -24.607 1.00 89.00 82 ILE A CA 1
ATOM 657 C C . ILE A 1 82 ? 9.457 -1.666 -24.816 1.00 89.00 82 ILE A C 1
ATOM 659 O O . ILE A 1 82 ? 9.368 -2.474 -23.895 1.00 89.00 82 ILE A O 1
ATOM 663 N N . VAL A 1 83 ? 9.008 -1.926 -26.038 1.00 88.75 83 VAL A N 1
ATOM 664 C CA . VAL A 1 83 ? 8.541 -3.249 -26.457 1.00 88.75 83 VAL A CA 1
ATOM 665 C C . VAL A 1 83 ? 9.508 -3.757 -27.511 1.00 88.75 83 VAL A C 1
ATOM 667 O O . VAL A 1 83 ? 9.734 -3.090 -28.519 1.00 88.75 83 VAL A O 1
ATOM 670 N N . VAL A 1 84 ? 10.118 -4.910 -27.243 1.00 89.06 84 VAL A N 1
ATOM 671 C CA . VAL A 1 84 ? 11.005 -5.587 -28.188 1.00 89.06 84 VAL A CA 1
ATOM 672 C C . VAL A 1 84 ? 10.241 -6.728 -28.841 1.00 89.06 84 VAL A C 1
ATOM 674 O O . VAL A 1 84 ? 9.873 -7.702 -28.178 1.00 89.06 84 VAL A O 1
ATOM 677 N N . GLU A 1 85 ? 10.025 -6.598 -30.144 1.00 90.31 85 GLU A N 1
ATOM 678 C CA . GLU A 1 85 ? 9.424 -7.621 -30.991 1.00 90.31 85 GLU A CA 1
ATOM 679 C C . GLU A 1 85 ? 10.414 -8.757 -31.271 1.00 90.31 85 GLU A C 1
ATOM 681 O O . GLU A 1 85 ? 11.638 -8.574 -31.279 1.00 90.31 85 GLU A O 1
ATOM 686 N N . ALA A 1 86 ? 9.887 -9.955 -31.530 1.00 85.75 86 ALA A N 1
ATOM 687 C CA . ALA A 1 86 ? 10.703 -11.150 -31.734 1.00 85.75 86 ALA A CA 1
ATOM 688 C C . ALA A 1 86 ? 11.683 -11.004 -32.914 1.00 85.75 86 ALA A C 1
ATOM 690 O O . ALA A 1 86 ? 12.798 -11.518 -32.858 1.00 85.75 86 ALA A O 1
ATOM 691 N N . GLU A 1 87 ? 11.298 -10.270 -33.959 1.00 86.38 87 GLU A N 1
ATOM 692 C CA . GLU A 1 87 ? 12.097 -10.032 -35.165 1.00 86.38 87 GLU A CA 1
ATOM 693 C C . GLU A 1 87 ? 13.229 -9.020 -34.945 1.00 86.38 87 GLU A C 1
ATOM 695 O O . GLU A 1 87 ? 14.214 -9.021 -35.688 1.00 86.38 87 GLU A O 1
ATOM 700 N N . GLN A 1 88 ? 13.097 -8.149 -33.939 1.00 86.50 88 GLN A N 1
ATOM 701 C CA . GLN A 1 88 ? 14.139 -7.192 -33.561 1.00 86.50 88 GLN A CA 1
ATOM 702 C C . GLN A 1 88 ? 15.242 -7.871 -32.744 1.00 86.50 88 GLN A C 1
ATOM 704 O O . GLN A 1 88 ? 16.387 -7.413 -32.758 1.00 86.50 88 GLN A O 1
ATOM 709 N N . LEU A 1 89 ? 14.914 -8.949 -32.025 1.00 84.31 89 LEU A N 1
ATOM 710 C CA . LEU A 1 89 ? 15.840 -9.626 -31.129 1.00 84.31 89 LEU A CA 1
ATOM 711 C C . LEU A 1 89 ? 16.883 -10.429 -31.913 1.00 84.31 89 LEU A C 1
ATOM 713 O O . LEU A 1 89 ? 16.581 -11.399 -32.608 1.00 84.31 89 LEU A O 1
ATOM 717 N N . VAL A 1 90 ? 18.151 -10.065 -31.752 1.00 82.25 90 VAL A N 1
ATOM 718 C CA . VAL A 1 90 ? 19.264 -10.867 -32.265 1.00 82.25 90 VAL A CA 1
ATOM 719 C C . VAL A 1 90 ? 19.594 -11.925 -31.210 1.00 82.25 90 VAL A C 1
ATOM 721 O O . VAL A 1 90 ? 20.017 -11.569 -30.113 1.00 82.25 90 VAL A O 1
ATOM 724 N N . GLN A 1 91 ? 19.364 -13.209 -31.520 1.00 63.78 91 GLN A N 1
ATOM 725 C CA . GLN A 1 91 ? 19.587 -14.322 -30.581 1.00 63.78 91 GLN A CA 1
ATOM 726 C C . GLN A 1 91 ? 20.988 -14.287 -29.953 1.00 63.78 91 GLN A C 1
ATOM 728 O O . GLN A 1 91 ? 21.960 -14.027 -30.661 1.00 63.78 91 GLN A O 1
ATOM 733 N N . ASP A 1 92 ? 21.030 -14.573 -28.642 1.00 55.38 92 ASP A N 1
ATOM 734 C CA . ASP A 1 92 ? 22.172 -14.611 -27.712 1.00 55.38 92 ASP A CA 1
ATOM 735 C C . ASP A 1 92 ? 23.536 -14.881 -28.366 1.00 55.38 92 ASP A C 1
ATOM 737 O O . ASP A 1 92 ? 24.090 -15.980 -28.332 1.00 55.38 92 ASP A O 1
ATOM 741 N N . VAL A 1 93 ? 24.132 -13.820 -28.891 1.00 50.88 93 VAL A N 1
ATOM 742 C CA . VAL A 1 93 ? 25.576 -13.702 -28.966 1.00 50.88 93 VAL A CA 1
ATOM 743 C C . VAL A 1 93 ? 25.872 -12.480 -28.126 1.00 50.88 93 VAL A C 1
ATOM 745 O O . VAL A 1 93 ? 25.649 -11.355 -28.573 1.00 50.88 93 VAL A O 1
ATOM 748 N N . THR A 1 94 ? 26.336 -12.692 -26.893 1.00 52.31 94 THR A N 1
ATOM 749 C CA . THR A 1 94 ? 27.204 -11.718 -26.234 1.00 52.31 94 THR A CA 1
ATOM 750 C C . THR A 1 94 ? 28.353 -11.504 -27.209 1.00 52.31 94 THR A C 1
ATOM 752 O O . THR A 1 94 ? 29.301 -12.284 -27.267 1.00 52.31 94 THR A O 1
ATOM 755 N N . VAL A 1 95 ? 28.206 -10.519 -28.092 1.00 52.94 95 VAL A N 1
ATOM 756 C CA . VAL A 1 95 ? 29.334 -10.027 -28.866 1.00 52.94 95 VAL A CA 1
ATOM 757 C C . VAL A 1 95 ? 30.288 -9.505 -27.809 1.00 52.94 95 VAL A C 1
ATOM 759 O O . VAL A 1 95 ? 29.831 -8.846 -26.877 1.00 52.94 95 VAL A O 1
ATOM 762 N N . ASP A 1 96 ? 31.560 -9.871 -27.924 1.00 52.81 96 ASP A N 1
ATOM 763 C CA . ASP A 1 96 ? 32.658 -9.403 -27.083 1.00 52.81 96 ASP A CA 1
ATOM 764 C C . ASP A 1 96 ? 32.656 -7.864 -27.106 1.00 52.81 96 ASP A C 1
ATOM 766 O O . ASP A 1 96 ? 33.220 -7.222 -27.994 1.00 52.81 96 ASP A O 1
ATOM 770 N N . SER A 1 97 ? 31.841 -7.272 -26.236 1.00 61.28 97 SER A N 1
ATOM 771 C CA . SER A 1 97 ? 31.567 -5.849 -26.193 1.00 61.28 97 SER A CA 1
ATOM 772 C C . SER A 1 97 ? 32.393 -5.305 -25.044 1.00 61.28 97 SER A C 1
ATOM 774 O O . SER A 1 97 ? 32.346 -5.821 -23.930 1.00 61.28 97 SER A O 1
ATOM 776 N N . PHE A 1 98 ? 33.166 -4.255 -25.308 1.00 74.44 98 PHE A N 1
ATOM 777 C CA . PHE A 1 98 ? 33.986 -3.577 -24.298 1.00 74.44 98 PHE A CA 1
ATOM 778 C C . PHE A 1 98 ? 33.135 -2.757 -23.299 1.00 74.44 98 PHE A C 1
ATOM 780 O O . PHE A 1 98 ? 33.646 -1.851 -22.634 1.00 74.44 98 PHE A O 1
ATOM 787 N N . VAL A 1 99 ? 31.825 -3.028 -23.224 1.00 86.75 99 VAL A N 1
ATOM 788 C CA . VAL A 1 99 ? 30.889 -2.373 -22.313 1.00 86.75 99 VAL A CA 1
ATOM 789 C C . VAL A 1 99 ? 30.861 -3.154 -21.008 1.00 86.75 99 VAL A C 1
ATOM 791 O O . VAL A 1 99 ? 30.263 -4.224 -20.914 1.00 86.75 99 VAL A O 1
ATOM 794 N N . GLU A 1 100 ? 31.487 -2.603 -19.976 1.00 91.62 100 GLU A N 1
ATOM 795 C CA . GLU A 1 100 ? 31.306 -3.094 -18.616 1.00 91.62 100 GLU A CA 1
ATOM 796 C C . GLU A 1 100 ? 30.098 -2.380 -18.012 1.00 91.62 100 GLU A C 1
ATOM 798 O O . GLU A 1 100 ? 29.917 -1.180 -18.218 1.00 91.62 100 GLU A O 1
ATOM 803 N N . LEU A 1 101 ? 29.274 -3.121 -17.274 1.00 95.38 101 LEU A N 1
ATOM 804 C CA . LEU A 1 101 ? 28.147 -2.603 -16.508 1.00 95.38 101 LEU A CA 1
ATOM 805 C C . LEU A 1 101 ? 28.309 -3.089 -15.070 1.00 95.38 101 LEU A C 1
ATOM 807 O O . LEU A 1 101 ? 28.438 -4.291 -14.843 1.00 95.38 101 LEU A O 1
ATOM 811 N N . GLN A 1 102 ? 28.317 -2.178 -14.105 1.00 97.25 102 GLN A N 1
ATOM 812 C CA . GLN A 1 102 ? 28.521 -2.496 -12.692 1.00 97.25 102 GLN A CA 1
ATOM 813 C C . GLN A 1 102 ? 27.520 -1.737 -11.832 1.00 97.25 102 GLN A C 1
ATOM 815 O O . GLN A 1 102 ? 27.100 -0.633 -12.169 1.00 97.25 102 GLN A O 1
ATOM 820 N N . VAL A 1 103 ? 27.140 -2.331 -10.707 1.00 98.19 103 VAL A N 1
ATOM 821 C CA . VAL A 1 103 ? 26.268 -1.702 -9.714 1.00 98.19 103 VAL A CA 1
ATOM 822 C C . VAL A 1 103 ? 26.866 -1.862 -8.324 1.00 98.19 103 VAL A C 1
ATOM 824 O O . VAL A 1 103 ? 27.357 -2.935 -7.974 1.00 98.19 103 VAL A O 1
ATOM 827 N N . THR A 1 104 ? 26.869 -0.793 -7.533 1.00 98.00 104 THR A N 1
ATOM 828 C CA . THR A 1 104 ? 27.397 -0.784 -6.162 1.00 98.00 104 THR A CA 1
ATOM 829 C C . THR A 1 104 ? 26.519 0.092 -5.263 1.00 98.00 104 THR A C 1
ATOM 831 O O . THR A 1 104 ? 26.167 1.191 -5.685 1.00 98.00 104 THR A O 1
ATOM 834 N N . PRO A 1 105 ? 26.210 -0.326 -4.020 1.00 98.25 105 PRO A N 1
ATOM 835 C CA . PRO A 1 105 ? 26.486 -1.639 -3.420 1.00 98.25 105 PRO A CA 1
ATOM 836 C C . PRO A 1 105 ? 25.640 -2.780 -4.020 1.00 98.25 105 PRO A C 1
ATOM 838 O O . PRO A 1 105 ? 24.676 -2.548 -4.742 1.00 98.25 105 PRO A O 1
ATOM 841 N N . THR A 1 106 ? 26.034 -4.031 -3.750 1.00 97.06 106 THR A N 1
ATOM 842 C CA . THR A 1 106 ? 25.381 -5.241 -4.299 1.00 97.06 106 THR A CA 1
ATOM 843 C C . THR A 1 106 ? 24.441 -5.932 -3.316 1.00 97.06 106 THR A C 1
ATOM 845 O O . THR A 1 106 ? 23.569 -6.682 -3.736 1.00 97.06 106 THR A O 1
ATOM 848 N N . LEU A 1 107 ? 24.607 -5.684 -2.014 1.00 98.12 107 LEU A N 1
ATOM 849 C CA . LEU A 1 107 ? 23.714 -6.143 -0.956 1.00 98.12 107 LEU A CA 1
ATOM 850 C C . LEU A 1 107 ? 23.127 -4.920 -0.260 1.00 98.12 107 LEU A C 1
ATOM 852 O O . LEU A 1 107 ? 23.853 -4.211 0.438 1.00 98.12 107 LEU A O 1
ATOM 856 N N . ILE A 1 108 ? 21.830 -4.698 -0.438 1.00 97.44 108 ILE A N 1
ATOM 857 C CA . ILE A 1 108 ? 21.164 -3.458 -0.027 1.00 97.44 108 ILE A CA 1
ATOM 858 C C . ILE A 1 108 ? 19.949 -3.711 0.858 1.00 97.44 108 ILE A C 1
ATOM 860 O O . ILE A 1 108 ? 19.399 -4.812 0.903 1.00 97.44 108 ILE A O 1
ATOM 864 N N . ASN A 1 109 ? 19.528 -2.693 1.597 1.00 95.62 109 ASN A N 1
ATOM 865 C CA . ASN A 1 109 ? 18.205 -2.658 2.205 1.00 95.62 109 ASN A CA 1
ATOM 866 C C . ASN A 1 109 ? 17.153 -2.270 1.150 1.00 95.62 109 ASN A C 1
ATOM 868 O O . ASN A 1 109 ? 17.482 -1.820 0.053 1.00 95.62 109 ASN A O 1
ATOM 872 N N . THR A 1 110 ? 15.873 -2.432 1.481 1.00 94.62 110 THR A N 1
ATOM 873 C CA . THR A 1 110 ? 14.802 -1.839 0.667 1.00 94.62 110 THR A CA 1
ATOM 874 C C . THR A 1 110 ? 14.889 -0.307 0.694 1.00 94.62 110 THR A C 1
ATOM 876 O O . THR A 1 110 ? 15.302 0.273 1.699 1.00 94.62 110 THR A O 1
ATOM 879 N N . ALA A 1 111 ? 14.512 0.336 -0.412 1.00 93.00 111 ALA A N 1
ATOM 880 C CA . ALA A 1 111 ? 14.572 1.780 -0.634 1.00 93.00 111 ALA A CA 1
ATOM 881 C C . ALA A 1 111 ? 15.979 2.397 -0.497 1.00 93.00 111 ALA A C 1
ATOM 883 O O . ALA A 1 111 ? 16.111 3.585 -0.198 1.00 93.00 111 ALA A O 1
ATOM 884 N N . GLU A 1 112 ? 17.031 1.611 -0.736 1.00 94.69 112 GLU A N 1
ATOM 885 C CA . GLU A 1 112 ? 18.419 2.079 -0.737 1.00 94.69 112 GLU A CA 1
ATOM 886 C C . GLU A 1 112 ? 18.844 2.535 -2.142 1.00 94.69 112 GLU A C 1
ATOM 888 O O . GLU A 1 112 ? 18.398 1.994 -3.158 1.00 94.69 112 GLU A O 1
ATOM 893 N N . GLU A 1 113 ? 19.690 3.564 -2.197 1.00 95.81 113 GLU A N 1
ATOM 894 C CA . GLU A 1 113 ? 20.246 4.084 -3.445 1.00 95.81 113 GLU A CA 1
ATOM 895 C C . GLU A 1 113 ? 21.453 3.247 -3.884 1.00 95.81 113 GLU A C 1
ATOM 897 O O . GLU A 1 113 ? 22.329 2.920 -3.081 1.00 95.81 113 GLU A O 1
ATOM 902 N N . VAL A 1 114 ? 21.512 2.926 -5.174 1.00 97.50 114 VAL A N 1
ATOM 903 C CA . VAL A 1 114 ? 22.655 2.276 -5.815 1.00 97.50 114 VAL A CA 1
ATOM 904 C C . VAL A 1 114 ? 23.235 3.160 -6.903 1.00 97.50 114 VAL A C 1
ATOM 906 O O . VAL A 1 114 ? 22.521 3.899 -7.584 1.00 97.50 114 VAL A O 1
ATOM 909 N N . THR A 1 115 ? 24.536 3.007 -7.111 1.00 98.38 115 THR A N 1
ATOM 910 C CA . THR A 1 115 ? 25.260 3.574 -8.240 1.00 98.38 115 THR A CA 1
ATOM 911 C C . THR A 1 115 ? 25.389 2.524 -9.327 1.00 98.38 115 THR A C 1
ATOM 913 O O . THR A 1 115 ? 26.078 1.521 -9.144 1.00 98.38 115 THR A O 1
ATOM 916 N N . LEU A 1 116 ? 24.750 2.768 -10.466 1.00 98.38 116 LEU A N 1
ATOM 917 C CA . LEU A 1 116 ? 24.919 2.007 -11.698 1.00 98.38 116 LEU A CA 1
ATOM 918 C C . LEU A 1 116 ? 25.920 2.734 -12.597 1.00 98.38 116 LEU A C 1
ATOM 920 O O . LEU A 1 116 ? 25.684 3.890 -12.923 1.00 98.38 116 LEU A O 1
ATOM 924 N N . SER A 1 117 ? 26.991 2.076 -13.035 1.00 97.38 117 SER A N 1
ATOM 925 C CA . SER A 1 117 ? 28.013 2.663 -13.909 1.00 97.38 117 SER A CA 1
ATOM 926 C C . SER A 1 117 ? 28.307 1.793 -15.128 1.00 97.38 117 SER A C 1
ATOM 928 O O . SER A 1 117 ? 28.182 0.567 -15.081 1.00 97.38 117 SER A O 1
ATOM 930 N N . TRP A 1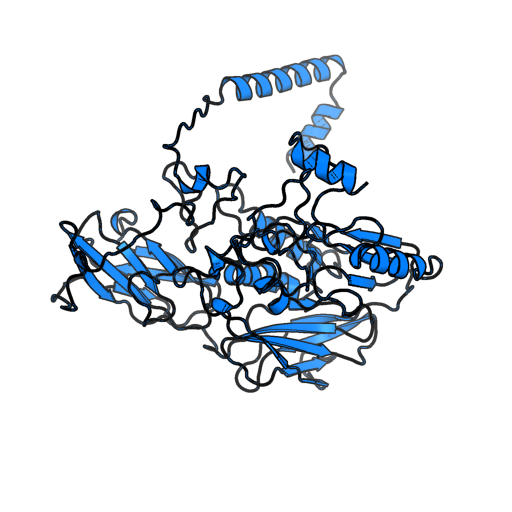 118 ? 28.696 2.433 -16.233 1.00 95.25 118 TRP A N 1
ATOM 931 C CA . TRP A 1 118 ? 29.080 1.754 -17.470 1.00 95.25 118 TRP A CA 1
ATOM 932 C C . TRP A 1 118 ? 30.286 2.408 -18.156 1.00 95.25 118 TRP A C 1
ATOM 934 O O . TRP A 1 118 ? 30.578 3.583 -17.950 1.00 95.25 118 TRP A O 1
ATOM 944 N N . THR A 1 119 ? 31.026 1.651 -18.971 1.00 91.31 119 THR A N 1
ATOM 945 C CA . THR A 1 119 ? 32.284 2.151 -19.571 1.00 91.31 119 THR A CA 1
ATOM 946 C C . THR A 1 119 ? 32.082 3.033 -20.797 1.00 91.31 119 THR A C 1
ATOM 948 O O . THR A 1 119 ? 32.868 3.952 -21.023 1.00 91.31 119 THR A O 1
ATOM 951 N N . SER A 1 120 ? 31.051 2.785 -21.608 1.00 79.06 120 SER A N 1
ATOM 952 C CA . SER A 1 120 ? 30.765 3.612 -22.783 1.00 79.06 120 SER A CA 1
ATOM 953 C C . SER A 1 120 ? 29.305 3.539 -23.216 1.00 79.06 120 SER A C 1
ATOM 955 O O . SER A 1 120 ? 28.598 2.572 -22.928 1.00 79.06 120 SER A O 1
ATOM 957 N N . THR A 1 121 ? 28.862 4.585 -23.913 1.00 73.62 121 THR A N 1
ATOM 958 C CA . THR A 1 121 ? 27.590 4.585 -24.638 1.00 73.62 121 THR A CA 1
ATOM 959 C C . THR A 1 121 ? 27.866 4.239 -26.092 1.00 73.62 121 THR A C 1
ATOM 961 O O . THR A 1 121 ? 28.674 4.918 -26.727 1.00 73.62 121 THR A O 1
ATOM 964 N N . VAL A 1 122 ? 27.229 3.183 -26.603 1.00 70.62 122 VAL A N 1
ATOM 965 C CA . VAL A 1 122 ? 27.469 2.699 -27.971 1.00 70.62 122 VAL A CA 1
ATOM 966 C C . VAL A 1 122 ? 26.572 3.445 -28.961 1.00 70.62 122 VAL A C 1
ATOM 968 O O . VAL A 1 122 ? 27.056 3.908 -29.992 1.00 70.62 122 VAL A O 1
ATOM 971 N N . SER A 1 123 ? 25.297 3.657 -28.617 1.00 84.06 123 SER A N 1
ATOM 972 C CA . SER A 1 123 ? 24.334 4.395 -29.443 1.00 84.06 123 SER A CA 1
ATOM 973 C C . SER A 1 123 ? 23.360 5.266 -28.618 1.00 84.06 123 SER A C 1
ATOM 975 O O . SER A 1 123 ? 22.999 4.917 -27.494 1.00 84.06 123 SER A O 1
ATOM 977 N N . PRO A 1 124 ? 22.852 6.396 -29.164 1.00 85.88 124 PRO A N 1
ATOM 978 C CA . PRO A 1 124 ? 21.820 7.228 -28.520 1.00 85.88 124 PRO A CA 1
ATOM 979 C C . PRO A 1 124 ? 20.449 6.554 -28.323 1.00 85.88 124 PRO A C 1
ATOM 981 O O . PRO A 1 124 ? 19.569 7.125 -27.670 1.00 85.88 124 PRO A O 1
ATOM 984 N N . THR A 1 125 ? 20.230 5.399 -28.954 1.00 89.88 125 THR A N 1
ATOM 985 C CA . THR A 1 125 ? 19.004 4.583 -28.865 1.00 89.88 125 THR A CA 1
ATOM 986 C C . THR A 1 125 ? 19.117 3.439 -27.863 1.00 89.88 125 THR A C 1
ATOM 988 O O . THR A 1 125 ? 18.160 2.684 -27.701 1.00 89.88 125 THR A O 1
ATOM 991 N N . ASP A 1 126 ? 20.268 3.306 -27.211 1.00 92.75 126 ASP A N 1
ATOM 992 C CA . ASP A 1 126 ? 20.510 2.279 -26.213 1.00 92.75 126 ASP A CA 1
ATOM 993 C C . ASP A 1 126 ? 19.702 2.523 -24.935 1.00 92.75 126 ASP A C 1
ATOM 995 O O . ASP A 1 126 ? 19.317 3.654 -24.618 1.00 92.75 126 ASP A O 1
ATOM 999 N N . TRP A 1 127 ? 19.486 1.458 -24.165 1.00 95.12 127 TRP A N 1
ATOM 1000 C CA . TRP A 1 127 ? 18.873 1.545 -22.843 1.00 95.12 127 TRP A CA 1
ATOM 1001 C C . TRP A 1 127 ? 19.485 0.5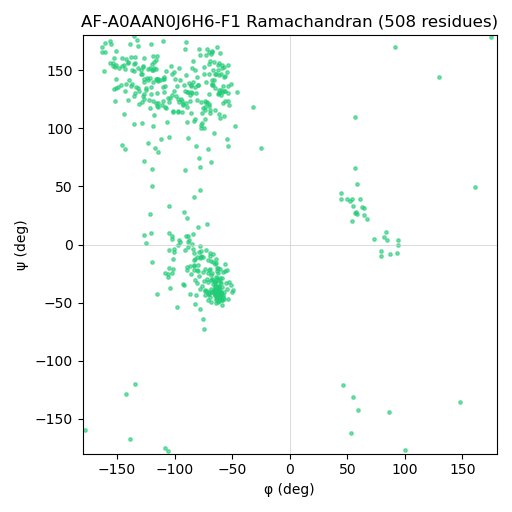45 -21.867 1.00 95.12 127 TRP A C 1
ATOM 1003 O O . TRP A 1 127 ? 19.973 -0.524 -22.246 1.00 95.12 127 TRP A O 1
ATOM 1013 N N . ILE A 1 128 ? 19.401 0.878 -20.581 1.00 96.75 128 ILE A N 1
ATOM 1014 C CA . ILE A 1 128 ? 19.722 -0.038 -19.490 1.00 96.75 128 ILE A CA 1
ATOM 1015 C C . ILE A 1 128 ? 18.448 -0.279 -18.690 1.00 96.75 128 ILE A C 1
ATOM 1017 O O . ILE A 1 128 ? 17.839 0.663 -18.190 1.00 96.75 128 ILE A O 1
ATOM 1021 N N . ALA A 1 129 ? 18.040 -1.540 -18.584 1.00 97.44 129 ALA A N 1
ATOM 1022 C CA . ALA A 1 129 ? 16.791 -1.945 -17.950 1.00 97.44 129 ALA A CA 1
ATOM 1023 C C . ALA A 1 129 ? 17.041 -2.790 -16.694 1.00 97.44 129 ALA A C 1
ATOM 1025 O O . ALA A 1 129 ? 17.942 -3.634 -16.673 1.00 97.44 129 ALA A O 1
ATOM 1026 N N . LEU A 1 130 ? 16.229 -2.569 -15.660 1.00 97.94 130 LEU A N 1
ATOM 1027 C CA . LEU A 1 130 ? 16.243 -3.319 -14.405 1.00 97.94 130 LEU A CA 1
ATOM 1028 C C . LEU A 1 130 ? 15.310 -4.526 -14.495 1.00 97.94 130 LEU A C 1
ATOM 1030 O O . LEU A 1 130 ? 14.143 -4.383 -14.848 1.00 97.94 130 LEU A O 1
ATOM 1034 N N . TYR A 1 131 ? 15.797 -5.702 -14.109 1.00 97.19 131 TYR A N 1
ATOM 1035 C CA . TYR A 1 131 ? 15.007 -6.932 -14.068 1.00 97.19 131 TYR A CA 1
ATOM 1036 C C . TYR A 1 131 ? 15.014 -7.529 -12.670 1.00 97.19 131 TYR A C 1
ATOM 1038 O O . TYR A 1 131 ? 16.084 -7.838 -12.149 1.00 97.19 131 TYR A O 1
ATOM 1046 N N . CYS A 1 132 ? 13.822 -7.744 -12.119 1.00 94.88 132 CYS A N 1
ATOM 1047 C CA . CYS A 1 132 ? 13.582 -8.421 -10.849 1.00 94.88 132 CYS A CA 1
ATOM 1048 C C . CYS A 1 132 ? 12.404 -9.395 -11.077 1.00 94.88 132 CYS A C 1
ATOM 1050 O O . CYS A 1 132 ? 11.276 -8.928 -11.240 1.00 94.88 132 CYS A O 1
ATOM 1052 N N . PRO A 1 133 ? 12.623 -10.718 -11.205 1.00 94.81 133 PRO A N 1
ATOM 1053 C CA . PRO A 1 133 ? 13.876 -11.445 -10.988 1.00 94.81 133 PRO A CA 1
ATOM 1054 C C . PRO A 1 133 ? 14.899 -11.331 -12.133 1.00 94.81 133 PRO A C 1
ATOM 1056 O O . PRO A 1 133 ? 14.568 -11.051 -13.287 1.00 94.81 133 PRO A O 1
ATOM 1059 N N . VAL A 1 134 ? 16.156 -11.679 -11.837 1.00 95.50 134 VAL A N 1
ATOM 1060 C CA . VAL A 1 134 ? 17.292 -11.665 -12.785 1.00 95.50 134 VAL A CA 1
ATOM 1061 C C . VAL A 1 134 ? 17.104 -12.494 -14.061 1.00 95.50 134 VAL A C 1
ATOM 1063 O O . VAL A 1 134 ? 17.840 -12.281 -15.023 1.00 95.50 134 VAL A O 1
ATOM 1066 N N . HIS A 1 135 ? 16.143 -13.421 -14.108 1.00 92.75 135 HIS A N 1
ATOM 1067 C CA . HIS A 1 135 ? 15.860 -14.294 -15.259 1.00 92.75 135 HIS A CA 1
ATOM 1068 C C . HIS A 1 135 ? 14.637 -13.864 -16.082 1.00 92.75 135 HIS A C 1
ATOM 1070 O O . HIS A 1 135 ? 14.242 -14.569 -17.007 1.00 92.75 135 HIS A O 1
ATOM 1076 N N . SER A 1 136 ? 14.052 -12.702 -15.786 1.00 93.50 136 SER A N 1
ATOM 1077 C CA . SER A 1 136 ? 12.908 -12.171 -16.529 1.00 93.50 136 SER A CA 1
ATOM 1078 C C . SER A 1 136 ? 13.193 -12.024 -18.029 1.00 93.50 136 SER A C 1
ATOM 1080 O O . SER A 1 136 ? 14.313 -11.696 -18.444 1.00 93.50 136 SER A O 1
ATOM 1082 N N . ASN A 1 137 ? 12.163 -12.266 -18.845 1.00 91.94 137 ASN A N 1
ATOM 1083 C CA . ASN A 1 137 ? 12.177 -12.008 -20.288 1.00 91.94 137 ASN A CA 1
ATOM 1084 C C . ASN A 1 137 ? 12.455 -10.516 -20.567 1.00 91.94 137 ASN A C 1
ATOM 1086 O O . ASN A 1 137 ? 12.151 -9.678 -19.722 1.00 91.94 137 ASN A O 1
ATOM 1090 N N . ILE A 1 138 ? 13.011 -10.183 -21.738 1.00 91.19 138 ILE A N 1
ATOM 1091 C CA . ILE A 1 138 ? 13.367 -8.815 -22.143 1.00 91.19 138 ILE A CA 1
ATOM 1092 C C . ILE A 1 138 ? 12.243 -7.786 -21.941 1.00 91.19 138 ILE A C 1
ATOM 1094 O O . ILE A 1 138 ? 12.536 -6.698 -21.454 1.00 91.19 138 ILE A O 1
ATOM 1098 N N . ASN A 1 139 ? 10.982 -8.145 -22.203 1.00 92.19 139 ASN A N 1
ATOM 1099 C CA . ASN A 1 139 ? 9.832 -7.236 -22.080 1.00 92.19 139 ASN A CA 1
ATOM 1100 C C . ASN A 1 139 ? 9.259 -7.146 -20.650 1.00 92.19 139 ASN A C 1
ATOM 1102 O O . ASN A 1 139 ? 8.293 -6.427 -20.422 1.00 92.19 139 ASN A O 1
ATOM 1106 N N . LYS A 1 140 ? 9.839 -7.870 -19.682 1.00 92.81 140 LYS A N 1
ATOM 1107 C CA . LYS A 1 140 ? 9.447 -7.871 -18.259 1.00 92.81 140 LYS A CA 1
ATOM 1108 C C . LYS A 1 140 ? 10.421 -7.094 -17.371 1.00 92.81 140 LYS A C 1
ATOM 1110 O O . LYS A 1 140 ? 10.716 -7.503 -16.245 1.00 92.81 140 LYS A O 1
ATOM 1115 N N . TYR A 1 141 ? 11.013 -6.036 -17.904 1.00 94.56 141 TYR A N 1
ATOM 1116 C CA . TYR A 1 141 ? 11.796 -5.135 -17.070 1.00 94.56 141 TYR A CA 1
ATOM 1117 C C . TYR A 1 141 ? 10.862 -4.339 -16.144 1.00 94.56 141 TYR A C 1
ATOM 1119 O O . TYR A 1 141 ? 9.689 -4.151 -16.453 1.00 94.56 141 TYR A O 1
ATOM 1127 N N . ILE A 1 142 ? 11.390 -3.874 -15.013 1.00 94.06 142 ILE A N 1
ATOM 1128 C CA . ILE A 1 142 ? 10.664 -3.028 -14.058 1.00 94.06 142 ILE A CA 1
ATOM 1129 C C . ILE A 1 142 ? 10.614 -1.589 -14.572 1.00 94.06 142 ILE A C 1
ATOM 1131 O O . ILE A 1 142 ? 9.545 -1.017 -14.746 1.00 94.06 142 ILE A O 1
ATOM 1135 N N . ASP A 1 143 ? 11.788 -1.022 -14.854 1.00 94.69 143 ASP A N 1
ATOM 1136 C CA . ASP A 1 143 ? 11.949 0.261 -15.539 1.00 94.69 143 ASP A CA 1
ATOM 1137 C C . ASP A 1 143 ? 13.331 0.324 -16.214 1.00 94.69 143 ASP A C 1
ATOM 1139 O O . ASP A 1 143 ? 14.146 -0.600 -16.098 1.00 94.69 143 ASP A O 1
ATOM 1143 N N . TYR A 1 144 ? 13.585 1.391 -16.961 1.00 95.88 144 TYR A N 1
ATOM 1144 C CA . TYR A 1 144 ? 14.795 1.597 -17.743 1.00 95.88 144 TYR A CA 1
ATOM 1145 C C . TYR A 1 144 ? 15.273 3.047 -17.692 1.00 95.88 144 TYR A C 1
ATOM 1147 O O . TYR A 1 144 ? 14.489 3.982 -17.506 1.00 95.88 144 TYR A O 1
ATOM 1155 N N . ILE A 1 145 ? 16.564 3.222 -17.951 1.00 95.25 145 ILE A N 1
ATOM 1156 C CA . ILE A 1 145 ? 17.199 4.512 -18.211 1.00 95.25 145 ILE A CA 1
ATOM 1157 C C . ILE A 1 145 ? 17.791 4.535 -19.620 1.00 95.25 145 ILE A C 1
ATOM 1159 O O . ILE A 1 145 ? 18.108 3.488 -20.192 1.00 95.25 145 ILE A O 1
ATOM 1163 N N . LEU A 1 146 ? 17.967 5.735 -20.169 1.00 93.88 146 LEU A N 1
ATOM 1164 C CA . LEU A 1 146 ? 18.683 5.946 -21.423 1.00 93.88 146 LEU A CA 1
ATOM 1165 C C . LEU A 1 146 ? 20.101 6.442 -21.096 1.00 93.88 146 LEU A C 1
ATOM 1167 O O . LEU A 1 146 ? 20.236 7.547 -20.573 1.00 93.88 146 LEU A O 1
ATOM 1171 N N . PRO A 1 147 ? 21.168 5.678 -21.401 1.00 94.00 147 PRO A N 1
ATOM 1172 C CA . PRO A 1 147 ? 22.551 6.055 -21.096 1.00 94.00 147 PRO A CA 1
ATOM 1173 C C . PRO A 1 147 ? 22.949 7.454 -21.574 1.00 94.00 147 PRO A C 1
ATOM 1175 O O . PRO A 1 147 ? 23.685 8.155 -20.885 1.00 94.00 147 PRO A O 1
ATOM 1178 N N . LYS A 1 148 ? 22.415 7.894 -22.722 1.00 91.44 148 LYS A N 1
ATOM 1179 C CA . LYS A 1 148 ? 22.654 9.235 -23.281 1.00 91.44 148 LYS A CA 1
ATOM 1180 C C . LYS A 1 148 ? 22.262 10.390 -22.349 1.00 91.44 148 LYS A C 1
ATOM 1182 O O . LYS A 1 148 ? 22.808 11.478 -22.500 1.00 91.44 148 LYS A O 1
ATOM 1187 N N . ASP A 1 149 ? 21.352 10.158 -21.404 1.00 91.56 149 ASP A N 1
ATOM 1188 C CA . ASP A 1 149 ? 20.873 11.182 -20.472 1.00 91.56 149 ASP A CA 1
ATOM 1189 C C . ASP A 1 149 ? 21.819 11.332 -19.258 1.00 91.56 149 ASP A C 1
ATOM 1191 O O . ASP A 1 149 ? 21.649 12.231 -18.436 1.00 91.56 149 ASP A O 1
ATOM 1195 N N . PHE A 1 150 ? 22.861 10.492 -19.163 1.00 92.56 150 PHE A N 1
ATOM 1196 C CA . PHE A 1 150 ? 23.815 10.442 -18.054 1.00 92.56 150 PHE A CA 1
ATOM 1197 C C . PHE A 1 150 ? 25.255 10.639 -18.565 1.00 92.56 150 PHE A C 1
ATOM 1199 O O . PHE A 1 150 ? 25.973 9.667 -18.807 1.00 92.56 150 PHE A O 1
ATOM 1206 N N . PRO A 1 151 ? 25.739 11.891 -18.696 1.00 86.31 151 PRO A N 1
ATOM 1207 C CA . PRO A 1 151 ? 27.024 12.197 -19.340 1.00 86.31 151 PRO A CA 1
ATOM 1208 C C . PRO A 1 151 ? 28.256 11.641 -18.607 1.00 86.31 151 PRO A C 1
ATOM 1210 O O . PRO A 1 151 ? 29.334 11.576 -19.190 1.00 86.31 151 PRO A O 1
ATOM 1213 N N . GLN A 1 152 ? 28.113 11.248 -17.338 1.00 91.06 152 GLN A N 1
ATOM 1214 C CA . GLN A 1 152 ? 29.172 10.610 -16.543 1.00 91.06 152 GLN A CA 1
ATOM 1215 C C . GLN A 1 152 ? 29.171 9.079 -16.656 1.00 91.06 152 GLN A C 1
ATOM 1217 O O . GLN A 1 152 ? 29.893 8.416 -15.916 1.00 91.06 152 GLN A O 1
ATOM 1222 N N . ASN A 1 153 ? 28.341 8.515 -17.541 1.00 94.94 153 ASN A N 1
ATOM 1223 C CA . ASN A 1 153 ? 28.097 7.079 -17.660 1.00 94.94 153 ASN A CA 1
ATOM 1224 C C . ASN A 1 153 ? 27.774 6.410 -16.309 1.00 94.94 153 ASN A C 1
ATOM 1226 O O . ASN A 1 153 ? 28.267 5.327 -15.985 1.00 94.94 153 ASN A O 1
ATOM 1230 N N . SER A 1 154 ? 26.997 7.110 -15.483 1.00 96.12 154 SER A N 1
ATOM 1231 C CA . SER A 1 154 ? 26.620 6.668 -14.147 1.00 96.12 154 SER A CA 1
ATOM 1232 C C . SER A 1 154 ? 25.265 7.243 -13.748 1.00 96.12 154 SER A C 1
ATOM 1234 O O . SER A 1 154 ? 24.971 8.396 -14.072 1.00 96.12 154 SER A O 1
ATOM 1236 N N . ALA A 1 155 ? 24.459 6.453 -13.042 1.00 96.12 155 ALA A N 1
ATOM 1237 C CA . ALA A 1 155 ? 23.140 6.822 -12.542 1.00 96.12 155 ALA A CA 1
ATOM 1238 C C . ALA A 1 155 ? 22.972 6.418 -11.069 1.00 96.12 155 ALA A C 1
ATOM 1240 O O . ALA A 1 155 ? 23.294 5.290 -10.692 1.00 96.12 155 ALA A O 1
ATOM 1241 N N . GLN A 1 156 ? 22.415 7.331 -10.268 1.00 96.00 156 GLN A N 1
ATOM 1242 C CA . GLN A 1 156 ? 21.926 7.040 -8.919 1.00 96.00 156 GLN A CA 1
ATOM 1243 C C . GLN A 1 156 ? 20.465 6.618 -8.995 1.00 96.00 156 GLN A C 1
ATOM 1245 O O . GLN A 1 156 ? 19.634 7.360 -9.519 1.00 96.00 156 GLN A O 1
ATOM 1250 N N . LEU A 1 157 ? 20.164 5.420 -8.502 1.00 95.31 157 LEU A N 1
ATOM 1251 C CA . LEU A 1 157 ? 18.838 4.819 -8.601 1.00 95.31 157 LEU A CA 1
ATOM 1252 C C . LEU A 1 157 ? 18.431 4.235 -7.253 1.00 95.31 157 LEU A C 1
ATOM 1254 O O . LEU A 1 157 ? 19.174 3.461 -6.659 1.00 95.31 157 LEU A O 1
ATOM 1258 N N . GLN A 1 158 ? 17.231 4.564 -6.788 1.00 94.31 158 GLN A N 1
ATOM 1259 C CA . GLN A 1 158 ? 16.662 3.963 -5.586 1.00 94.31 158 GLN A CA 1
ATOM 1260 C C . GLN A 1 158 ? 15.972 2.640 -5.932 1.00 94.31 158 GLN A C 1
ATOM 1262 O O . GLN A 1 158 ? 15.168 2.587 -6.865 1.00 94.31 158 GLN A O 1
ATOM 1267 N N . LEU A 1 159 ? 16.275 1.574 -5.185 1.00 96.12 159 LEU A N 1
ATOM 1268 C CA . LEU A 1 159 ? 15.709 0.242 -5.407 1.00 96.12 159 LEU A CA 1
ATOM 1269 C C . LEU A 1 159 ? 14.907 -0.249 -4.197 1.00 96.12 159 LEU A C 1
ATOM 1271 O O . LEU A 1 159 ? 15.325 -0.107 -3.054 1.00 96.12 159 LEU A O 1
ATOM 1275 N N . TYR A 1 160 ? 13.775 -0.893 -4.463 1.00 95.38 160 TYR A N 1
ATOM 1276 C CA . TYR A 1 160 ? 12.852 -1.472 -3.493 1.00 95.38 160 TYR A CA 1
ATOM 1277 C C . TYR A 1 160 ? 12.914 -2.997 -3.546 1.00 95.38 160 TYR A C 1
ATOM 1279 O O . TYR A 1 160 ? 13.076 -3.587 -4.618 1.00 95.38 160 TYR A O 1
ATOM 1287 N N . ASN A 1 161 ? 12.775 -3.646 -2.389 1.00 95.88 161 ASN A N 1
ATOM 1288 C CA . ASN A 1 161 ? 12.813 -5.102 -2.318 1.00 95.88 161 ASN A CA 1
ATOM 1289 C C . ASN A 1 161 ? 11.509 -5.708 -2.867 1.00 95.88 161 ASN A C 1
ATOM 1291 O O . ASN A 1 161 ? 10.507 -5.808 -2.163 1.00 95.88 161 ASN A O 1
ATOM 1295 N N . LEU A 1 162 ? 11.543 -6.174 -4.117 1.00 94.88 162 LEU A N 1
ATOM 1296 C CA . LEU A 1 162 ? 10.430 -6.882 -4.768 1.00 94.88 162 LEU A CA 1
ATOM 1297 C C . LEU A 1 162 ? 10.474 -8.407 -4.537 1.00 94.88 162 LEU A C 1
ATOM 1299 O O . LEU A 1 162 ? 9.897 -9.172 -5.308 1.00 94.88 162 LEU A O 1
ATOM 1303 N N . ARG A 1 163 ? 11.153 -8.848 -3.463 1.00 95.62 163 ARG A N 1
ATOM 1304 C CA . ARG A 1 163 ? 11.302 -10.247 -3.008 1.00 95.62 163 ARG A CA 1
ATOM 1305 C C . ARG A 1 163 ? 12.113 -11.139 -3.953 1.00 95.62 163 ARG A C 1
ATOM 1307 O O . ARG A 1 163 ? 11.979 -12.360 -3.930 1.00 95.62 163 ARG A O 1
ATOM 1314 N N . SER A 1 164 ? 12.948 -10.544 -4.797 1.00 95.25 164 SER A N 1
ATOM 1315 C CA . SER A 1 164 ? 13.827 -11.268 -5.714 1.00 95.25 164 SER A CA 1
ATOM 1316 C C . SER A 1 164 ? 15.114 -10.499 -5.952 1.00 95.25 164 SER A C 1
ATOM 1318 O O . SER A 1 164 ? 15.100 -9.268 -5.950 1.00 95.25 164 SER A O 1
ATOM 1320 N N . ASP A 1 165 ? 16.187 -11.220 -6.259 1.00 97.44 165 ASP A N 1
ATOM 1321 C CA . ASP A 1 165 ? 17.409 -10.616 -6.778 1.00 97.44 165 ASP A CA 1
ATOM 1322 C C . ASP A 1 165 ? 17.148 -9.866 -8.090 1.00 97.44 165 ASP A C 1
ATOM 1324 O O . ASP A 1 165 ? 16.334 -10.283 -8.926 1.00 97.44 165 ASP A O 1
ATOM 1328 N N . CYS A 1 166 ? 17.894 -8.784 -8.288 1.00 97.75 166 CYS A N 1
ATOM 1329 C CA . CYS A 1 166 ? 17.772 -7.906 -9.439 1.00 97.75 166 CYS A CA 1
ATOM 1330 C C . CYS A 1 166 ? 19.070 -7.830 -10.252 1.00 97.75 166 CYS A C 1
ATOM 1332 O O . CYS A 1 166 ? 20.168 -8.068 -9.750 1.00 97.75 166 CYS A O 1
ATOM 1334 N N . GLN A 1 167 ? 18.954 -7.492 -11.535 1.00 98.06 167 GLN A N 1
ATOM 1335 C CA . GLN A 1 167 ? 20.098 -7.270 -12.420 1.00 98.06 167 GLN A CA 1
ATOM 1336 C C . GLN A 1 167 ? 19.771 -6.188 -13.446 1.00 98.06 167 GLN A C 1
ATOM 1338 O O . GLN A 1 167 ? 18.697 -6.207 -14.054 1.00 98.06 167 GLN A O 1
ATOM 1343 N N . PHE A 1 168 ? 20.723 -5.289 -13.690 1.00 98.31 168 PHE A N 1
ATOM 1344 C CA . PHE A 1 168 ? 20.657 -4.374 -14.820 1.00 98.31 168 PHE A CA 1
ATOM 1345 C C . PHE A 1 168 ? 21.196 -5.045 -16.080 1.00 98.31 168 PHE A C 1
ATOM 1347 O O . PHE A 1 168 ? 22.198 -5.768 -16.054 1.00 98.31 168 PHE A O 1
ATOM 1354 N N . ARG A 1 169 ? 20.532 -4.797 -17.205 1.00 96.19 169 ARG A N 1
ATOM 1355 C CA . ARG A 1 169 ? 20.937 -5.299 -18.518 1.00 96.19 169 ARG A CA 1
ATOM 1356 C C . ARG A 1 169 ? 21.011 -4.146 -19.504 1.00 96.19 169 ARG A C 1
ATOM 1358 O O . ARG A 1 169 ? 20.048 -3.392 -19.633 1.00 96.19 169 ARG A O 1
ATOM 1365 N N . TYR A 1 170 ? 22.145 -4.032 -20.181 1.00 94.44 170 TYR A N 1
ATOM 1366 C CA . TYR A 1 170 ? 22.393 -3.028 -21.206 1.00 94.44 170 TYR A CA 1
ATOM 1367 C C . TYR A 1 170 ? 22.037 -3.618 -22.565 1.00 94.44 170 TYR A C 1
ATOM 1369 O O . TYR A 1 170 ? 22.638 -4.614 -22.981 1.00 94.44 170 TYR A O 1
ATOM 1377 N N . TYR A 1 171 ? 21.102 -2.988 -23.270 1.00 93.12 171 TYR A N 1
ATOM 1378 C CA . TYR A 1 171 ? 20.783 -3.335 -24.646 1.00 93.12 171 TYR A CA 1
ATOM 1379 C C . TYR A 1 171 ? 21.251 -2.262 -25.618 1.00 93.12 171 TYR A C 1
ATOM 1381 O O . TYR A 1 171 ? 20.969 -1.076 -25.438 1.00 93.12 171 TYR A O 1
ATOM 1389 N N . SER A 1 172 ? 21.934 -2.714 -26.667 1.00 90.88 172 SER A N 1
ATOM 1390 C CA . SER A 1 172 ? 22.172 -1.899 -27.846 1.00 90.88 172 SER A CA 1
ATOM 1391 C C . SER A 1 172 ? 20.996 -2.017 -28.808 1.00 90.88 172 SER A C 1
ATOM 1393 O O . SER A 1 172 ? 20.508 -3.128 -29.047 1.00 90.88 172 SER A O 1
ATOM 1395 N N . ASN A 1 173 ? 20.561 -0.890 -29.373 1.00 88.06 173 ASN A N 1
ATOM 1396 C CA . ASN A 1 173 ? 19.522 -0.849 -30.405 1.00 88.06 173 ASN A CA 1
ATOM 1397 C C . ASN A 1 173 ? 19.989 -0.095 -31.646 1.00 88.06 173 ASN A C 1
ATOM 1399 O O . ASN A 1 173 ? 19.549 1.017 -31.950 1.00 88.06 173 ASN A O 1
ATOM 1403 N N . GLU A 1 174 ? 20.893 -0.723 -32.383 1.00 81.81 174 GLU A N 1
ATOM 1404 C CA . GLU A 1 174 ? 21.367 -0.222 -33.663 1.00 81.81 174 GLU A CA 1
ATOM 1405 C C . GLU A 1 174 ? 20.472 -0.731 -34.790 1.00 81.81 174 GLU A C 1
ATOM 1407 O O . GLU A 1 174 ? 20.224 -1.930 -34.915 1.00 81.81 174 GLU A O 1
ATOM 1412 N N . THR A 1 175 ? 20.027 0.152 -35.686 1.00 79.81 175 THR A N 1
ATOM 1413 C CA . THR A 1 175 ? 19.307 -0.240 -36.917 1.00 79.81 175 THR A CA 1
ATOM 1414 C C . THR A 1 175 ? 18.059 -1.109 -36.678 1.00 79.81 175 THR A C 1
ATOM 1416 O O . THR A 1 175 ? 17.737 -1.966 -37.500 1.00 79.81 175 THR A O 1
ATOM 1419 N N . ASN A 1 176 ? 17.349 -0.891 -35.561 1.00 80.31 176 ASN A N 1
ATOM 1420 C CA . ASN A 1 176 ? 16.179 -1.677 -35.144 1.00 80.31 176 ASN A CA 1
ATOM 1421 C C . ASN A 1 176 ? 16.495 -3.153 -34.819 1.00 80.31 176 ASN A C 1
ATOM 1423 O O . ASN A 1 176 ? 15.636 -4.026 -34.944 1.00 80.31 176 ASN A O 1
ATOM 1427 N N . ARG A 1 177 ? 17.746 -3.440 -34.438 1.00 86.38 177 ARG A N 1
ATOM 1428 C CA . ARG A 1 177 ? 18.207 -4.746 -33.959 1.00 86.38 177 ARG A CA 1
ATOM 1429 C C . ARG A 1 177 ? 18.633 -4.626 -32.506 1.00 86.38 177 ARG A C 1
ATOM 1431 O O . ARG A 1 177 ? 19.581 -3.911 -32.193 1.00 86.38 177 ARG A O 1
ATOM 1438 N N . VAL A 1 178 ? 17.959 -5.370 -31.642 1.00 90.75 178 VAL A N 1
ATOM 1439 C CA . VAL A 1 178 ? 18.169 -5.343 -30.197 1.00 90.75 178 VAL A CA 1
ATOM 1440 C C . VAL A 1 178 ? 19.137 -6.447 -29.798 1.00 90.75 178 VAL A C 1
ATOM 1442 O O . VAL A 1 178 ? 18.927 -7.623 -30.109 1.00 90.75 178 VAL A O 1
ATOM 1445 N N . ARG A 1 179 ? 20.211 -6.060 -29.108 1.00 89.38 179 ARG A N 1
ATOM 1446 C CA . ARG A 1 179 ? 21.269 -6.956 -28.626 1.00 89.38 179 ARG A CA 1
ATOM 1447 C C . ARG A 1 179 ? 21.559 -6.687 -27.164 1.00 89.38 179 ARG A C 1
ATOM 1449 O O . ARG A 1 179 ? 21.780 -5.544 -26.786 1.00 89.38 179 ARG A O 1
ATOM 1456 N N . LEU A 1 180 ? 21.620 -7.739 -26.357 1.00 90.56 180 LEU A N 1
ATOM 1457 C CA . LEU A 1 180 ? 22.152 -7.648 -25.003 1.00 90.56 180 LEU A CA 1
ATOM 1458 C C . LEU A 1 180 ? 23.679 -7.519 -25.076 1.00 90.56 180 LEU A C 1
ATOM 1460 O O . LEU A 1 180 ? 24.342 -8.446 -25.536 1.00 90.56 180 LEU A O 1
ATOM 1464 N N . ILE A 1 181 ? 24.228 -6.390 -24.628 1.00 90.69 181 ILE A N 1
ATOM 1465 C CA . ILE A 1 181 ? 25.672 -6.112 -24.719 1.00 90.69 181 ILE A CA 1
ATOM 1466 C C . ILE A 1 181 ? 26.392 -6.230 -23.373 1.00 90.69 181 ILE A C 1
ATOM 1468 O O . ILE A 1 181 ? 27.564 -6.592 -23.349 1.00 90.69 181 ILE A O 1
ATOM 1472 N N . ALA A 1 182 ? 25.695 -6.001 -22.254 1.00 92.38 182 ALA A N 1
ATOM 1473 C CA . ALA A 1 182 ? 26.267 -6.146 -20.916 1.00 92.38 182 ALA A CA 1
ATOM 1474 C C . ALA A 1 182 ? 25.213 -6.524 -19.864 1.00 92.38 182 ALA A C 1
ATOM 1476 O O . ALA A 1 182 ? 24.026 -6.207 -19.987 1.00 92.38 182 ALA A O 1
ATOM 1477 N N . ARG A 1 183 ? 25.664 -7.181 -18.792 1.00 94.88 183 ARG A N 1
ATOM 1478 C CA . ARG A 1 183 ? 24.888 -7.464 -17.578 1.00 94.88 183 ARG A CA 1
ATOM 1479 C C . ARG A 1 183 ? 25.664 -6.951 -16.376 1.00 94.88 183 ARG A C 1
ATOM 1481 O O . ARG A 1 183 ? 26.873 -7.151 -16.318 1.00 94.88 183 ARG A O 1
ATOM 1488 N N . SER A 1 184 ? 24.974 -6.350 -15.414 1.00 97.19 184 SER A N 1
ATOM 1489 C CA . SER A 1 184 ? 25.594 -6.002 -14.141 1.00 97.19 184 SER A CA 1
ATOM 1490 C C . SER A 1 184 ? 25.842 -7.250 -13.295 1.00 97.19 184 SER A C 1
ATOM 1492 O O . SER A 1 184 ? 25.213 -8.300 -13.485 1.00 97.19 184 SER A O 1
ATOM 1494 N N . ASN A 1 185 ? 26.696 -7.112 -12.284 1.00 97.44 185 ASN A N 1
ATOM 1495 C CA . ASN A 1 185 ? 26.634 -7.969 -11.104 1.00 97.44 185 ASN A CA 1
ATOM 1496 C C . ASN A 1 185 ? 25.213 -7.955 -10.493 1.00 97.44 185 ASN A C 1
ATOM 1498 O O . ASN A 1 185 ? 24.436 -7.017 -10.700 1.00 97.44 185 ASN A O 1
ATOM 1502 N N . ILE A 1 186 ? 24.862 -9.027 -9.779 1.00 98.25 186 ILE A N 1
ATOM 1503 C CA . ILE A 1 186 ? 23.538 -9.191 -9.164 1.00 98.25 186 ILE A CA 1
ATOM 1504 C C . ILE A 1 186 ? 23.411 -8.259 -7.952 1.00 98.25 186 ILE A C 1
ATOM 1506 O O . ILE A 1 186 ? 24.365 -8.109 -7.183 1.00 98.25 186 ILE A O 1
ATOM 1510 N N . ILE A 1 187 ? 22.234 -7.649 -7.804 1.00 98.31 187 ILE A N 1
ATOM 1511 C CA . ILE A 1 187 ? 21.809 -6.944 -6.597 1.00 98.31 187 ILE A CA 1
ATOM 1512 C C . ILE A 1 187 ? 20.916 -7.883 -5.788 1.00 98.31 187 ILE A C 1
ATOM 1514 O O . ILE A 1 187 ? 19.929 -8.399 -6.313 1.00 98.31 187 ILE A O 1
ATOM 1518 N N . SER A 1 188 ? 21.235 -8.049 -4.512 1.00 97.94 188 SER A N 1
ATOM 1519 C CA . SER A 1 188 ? 20.439 -8.793 -3.541 1.00 97.94 188 SER A CA 1
ATOM 1520 C C . SER A 1 188 ? 19.975 -7.873 -2.420 1.00 97.94 188 SER A C 1
ATOM 1522 O O . SER A 1 188 ? 20.649 -6.904 -2.063 1.00 97.94 188 SER A O 1
ATOM 1524 N N . PHE A 1 189 ? 18.837 -8.204 -1.820 1.00 97.38 189 PHE A N 1
ATOM 1525 C CA . PHE A 1 189 ? 18.321 -7.486 -0.660 1.00 97.38 189 PHE A CA 1
ATOM 1526 C C . PHE A 1 189 ? 18.646 -8.234 0.634 1.00 97.38 189 PHE A C 1
ATOM 1528 O O . PHE A 1 189 ? 18.607 -9.467 0.683 1.00 97.38 189 PHE A O 1
ATOM 1535 N N . LYS A 1 190 ? 18.963 -7.503 1.708 1.00 94.94 190 LYS A N 1
ATOM 1536 C CA . LYS A 1 190 ? 19.182 -8.104 3.032 1.00 94.94 190 LYS A CA 1
ATOM 1537 C C . LYS A 1 190 ? 17.944 -8.881 3.480 1.00 94.94 190 LYS A C 1
ATOM 1539 O O . LYS A 1 190 ? 16.820 -8.417 3.329 1.00 94.94 190 LYS A O 1
ATOM 1544 N N . GLY A 1 191 ? 18.175 -10.073 4.026 1.00 91.38 191 GLY A N 1
ATOM 1545 C CA . GLY A 1 191 ? 17.118 -11.016 4.406 1.00 91.38 191 GLY A CA 1
ATOM 1546 C C . GLY A 1 191 ? 16.524 -11.820 3.240 1.00 91.38 191 GLY A C 1
ATOM 1547 O O . GLY A 1 191 ? 15.809 -12.785 3.496 1.00 91.38 191 GLY A O 1
ATOM 1548 N N . GLY A 1 192 ? 16.850 -11.486 1.984 1.00 92.81 192 GLY A N 1
ATOM 1549 C CA . GLY A 1 192 ? 16.398 -12.220 0.802 1.00 92.81 192 GLY A CA 1
ATOM 1550 C C . GLY A 1 192 ? 14.874 -12.270 0.671 1.00 92.81 192 GLY A C 1
ATOM 1551 O O . GLY A 1 192 ? 14.173 -11.312 0.997 1.00 92.81 192 GLY A O 1
ATOM 1552 N N . ASP A 1 193 ? 14.361 -13.408 0.206 1.00 93.50 193 ASP A N 1
ATOM 1553 C CA . ASP A 1 193 ? 12.925 -13.684 0.099 1.00 93.50 193 ASP A CA 1
ATOM 1554 C C . ASP A 1 193 ? 12.239 -13.851 1.466 1.00 93.50 193 ASP A C 1
ATOM 1556 O O . ASP A 1 193 ? 11.032 -13.664 1.579 1.00 93.50 193 ASP A O 1
ATOM 1560 N N . CYS A 1 194 ? 12.986 -14.162 2.524 1.00 94.81 194 CYS A N 1
ATOM 1561 C CA . CYS A 1 194 ? 12.448 -14.320 3.873 1.00 94.81 194 CYS A CA 1
ATOM 1562 C C . CYS A 1 194 ? 12.279 -12.983 4.608 1.00 94.81 194 CYS A C 1
ATOM 1564 O O . CYS A 1 194 ? 11.629 -12.961 5.653 1.00 94.81 194 CYS A O 1
ATOM 1566 N N . ALA A 1 195 ? 12.855 -11.889 4.091 1.00 96.75 195 ALA A N 1
ATOM 1567 C CA . ALA A 1 195 ? 12.782 -10.574 4.715 1.00 96.75 195 ALA A CA 1
ATOM 1568 C C . ALA A 1 195 ? 11.314 -10.181 4.980 1.00 96.75 195 ALA A C 1
ATOM 1570 O O . ALA A 1 195 ? 10.515 -10.161 4.037 1.00 96.75 195 ALA A O 1
ATOM 1571 N N . PRO A 1 196 ? 10.938 -9.874 6.235 1.00 97.81 196 PRO A N 1
ATOM 1572 C CA . PRO A 1 196 ? 9.636 -9.300 6.517 1.00 97.81 196 PRO A CA 1
ATOM 1573 C C . PRO A 1 196 ? 9.652 -7.828 6.091 1.00 97.81 196 PRO A C 1
ATOM 1575 O O . PRO A 1 196 ? 10.437 -7.035 6.601 1.00 97.81 196 PRO A O 1
ATOM 1578 N N . LEU A 1 197 ? 8.808 -7.489 5.124 1.00 98.19 197 LEU A N 1
ATOM 1579 C CA . LEU A 1 197 ? 8.664 -6.154 4.549 1.00 98.19 197 LEU A CA 1
ATOM 1580 C C . LEU A 1 197 ? 7.269 -5.617 4.841 1.00 98.19 197 LEU A C 1
ATOM 1582 O O . LEU A 1 197 ? 6.326 -6.395 4.993 1.00 98.19 197 LEU A O 1
ATOM 1586 N N . HIS A 1 198 ? 7.103 -4.301 4.777 1.00 98.12 198 HIS A N 1
ATOM 1587 C CA . HIS A 1 198 ? 5.788 -3.664 4.793 1.00 98.12 198 HIS A CA 1
ATOM 1588 C C . HIS A 1 198 ? 5.007 -3.953 6.080 1.00 98.12 198 HIS A C 1
ATOM 1590 O O . HIS A 1 198 ? 3.798 -4.204 6.035 1.00 98.12 198 HIS A O 1
ATOM 1596 N N . GLY A 1 199 ? 5.696 -3.965 7.222 1.00 98.75 199 GLY A N 1
ATOM 1597 C CA . GLY A 1 199 ? 5.060 -4.144 8.519 1.00 98.75 199 GLY A CA 1
ATOM 1598 C C . GLY A 1 199 ? 3.987 -3.090 8.771 1.00 98.75 199 GLY A C 1
ATOM 1599 O O . GLY A 1 199 ? 4.209 -1.895 8.572 1.00 98.75 199 GLY A O 1
ATOM 1600 N N . HIS A 1 200 ? 2.815 -3.522 9.219 1.00 98.88 200 HIS A N 1
ATOM 1601 C CA . HIS A 1 200 ? 1.734 -2.621 9.584 1.00 98.88 200 HIS A CA 1
ATOM 1602 C C . HIS A 1 200 ? 0.795 -3.228 10.623 1.00 98.88 200 HIS A C 1
ATOM 1604 O O . HIS A 1 200 ? 0.665 -4.446 10.759 1.00 98.88 200 HIS A O 1
ATOM 1610 N N . LEU A 1 201 ? 0.158 -2.340 11.379 1.00 98.94 201 LEU A N 1
ATOM 1611 C CA . LEU A 1 201 ? -0.775 -2.664 12.446 1.00 98.94 201 LEU A CA 1
ATOM 1612 C C . LEU A 1 201 ? -2.213 -2.352 12.025 1.00 98.94 201 LEU A C 1
ATOM 1614 O O . LEU A 1 201 ? -2.451 -1.379 11.308 1.00 98.94 201 LEU A O 1
ATOM 1618 N N . ALA A 1 202 ? -3.178 -3.112 12.543 1.00 98.81 202 ALA A N 1
ATOM 1619 C CA . ALA A 1 202 ? -4.601 -2.814 12.393 1.00 98.81 202 ALA A CA 1
ATOM 1620 C C . ALA A 1 202 ? -5.375 -3.087 13.692 1.00 98.81 202 ALA A C 1
ATOM 1622 O O . ALA A 1 202 ? -5.119 -4.059 14.410 1.00 98.81 202 ALA A O 1
ATOM 1623 N N . LEU A 1 203 ? -6.338 -2.214 13.993 1.00 98.75 203 LEU A N 1
ATOM 1624 C CA . LEU A 1 203 ? -7.274 -2.395 15.103 1.00 98.75 203 LEU A CA 1
ATOM 1625 C C . LEU A 1 203 ? -8.314 -3.460 14.750 1.00 98.75 203 LEU A C 1
ATOM 1627 O O . LEU A 1 203 ? -8.764 -3.525 13.610 1.00 98.75 203 LEU A O 1
ATOM 1631 N N . THR A 1 204 ? -8.776 -4.221 15.744 1.00 97.94 204 THR A N 1
ATOM 1632 C CA . THR A 1 204 ? -9.921 -5.145 15.590 1.00 97.94 204 THR A CA 1
ATOM 1633 C C . THR A 1 204 ? -11.224 -4.587 16.167 1.00 97.94 204 THR A C 1
ATOM 1635 O O . THR A 1 204 ? -12.299 -5.132 15.936 1.00 97.94 204 THR A O 1
ATOM 1638 N N . GLY A 1 205 ? -11.136 -3.498 16.939 1.00 94.00 205 GLY A N 1
ATOM 1639 C CA . GLY A 1 205 ? -12.232 -2.961 17.750 1.00 94.00 205 GLY A CA 1
ATOM 1640 C C . GLY A 1 205 ? -12.345 -3.582 19.147 1.00 94.00 205 GLY A C 1
ATOM 1641 O O . GLY A 1 205 ? -13.092 -3.055 19.970 1.00 94.00 205 GLY A O 1
ATOM 1642 N N . ASN A 1 206 ? -11.583 -4.640 19.444 1.00 97.31 206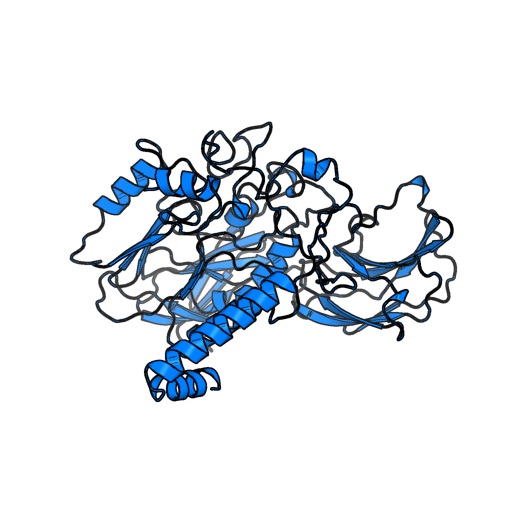 ASN A N 1
ATOM 1643 C CA . ASN A 1 206 ? -11.382 -5.141 20.801 1.00 97.31 206 ASN A CA 1
ATOM 1644 C C . ASN A 1 206 ? -10.104 -4.513 21.393 1.00 97.31 206 ASN A C 1
ATOM 1646 O O . ASN A 1 206 ? -9.032 -4.655 20.803 1.00 97.31 206 ASN A O 1
ATOM 1650 N N . PRO A 1 207 ? -10.162 -3.831 22.553 1.00 97.50 207 PRO A N 1
ATOM 1651 C CA . PRO A 1 207 ? -8.984 -3.183 23.122 1.00 97.50 207 PRO A CA 1
ATOM 1652 C C . PRO A 1 207 ? -7.909 -4.151 23.627 1.00 97.50 207 PRO A C 1
ATOM 1654 O O . PRO A 1 207 ? -6.770 -3.745 23.848 1.00 97.50 207 PRO A O 1
ATOM 1657 N N . ASN A 1 208 ? -8.254 -5.430 23.777 1.00 98.50 208 ASN A N 1
ATOM 1658 C CA . ASN A 1 208 ? -7.324 -6.490 24.144 1.00 98.50 208 ASN A CA 1
ATOM 1659 C C . ASN A 1 208 ? -6.629 -7.130 22.932 1.00 98.50 208 ASN A C 1
ATOM 1661 O O . ASN A 1 208 ? -5.938 -8.136 23.091 1.00 98.50 208 ASN A O 1
ATOM 1665 N N . GLU A 1 209 ? -6.814 -6.580 21.732 1.00 98.69 209 GLU A N 1
ATOM 1666 C CA . GLU A 1 209 ? -6.324 -7.164 20.490 1.00 98.69 209 GLU A CA 1
ATOM 1667 C C . GLU A 1 209 ? -5.586 -6.155 19.604 1.00 98.69 209 GLU A C 1
ATOM 1669 O O . GLU A 1 209 ? -5.850 -4.951 19.619 1.00 98.69 209 GLU A O 1
ATOM 1674 N N . MET A 1 210 ? -4.652 -6.672 18.807 1.00 98.88 210 MET A N 1
ATOM 1675 C CA . MET A 1 210 ? -3.951 -5.935 17.756 1.00 98.88 210 MET A CA 1
ATOM 1676 C C . MET A 1 210 ? -3.585 -6.900 16.632 1.00 98.88 210 MET A C 1
ATOM 1678 O O . MET A 1 210 ? -3.078 -7.988 16.908 1.00 98.88 210 MET A O 1
ATOM 1682 N N . ARG A 1 211 ? -3.792 -6.514 15.372 1.00 98.75 211 ARG A N 1
ATOM 1683 C CA . ARG A 1 211 ? -3.270 -7.269 14.226 1.00 98.75 211 ARG A CA 1
ATOM 1684 C C . ARG A 1 211 ? -1.903 -6.740 13.828 1.00 98.75 211 ARG A C 1
ATOM 1686 O O . ARG A 1 211 ? -1.704 -5.530 13.774 1.00 98.75 211 ARG A O 1
ATOM 1693 N N . VAL A 1 212 ? -0.988 -7.656 13.530 1.00 98.94 212 VAL A N 1
ATOM 1694 C CA . VAL A 1 212 ? 0.323 -7.368 12.944 1.00 98.94 212 VAL A CA 1
ATOM 1695 C C . VAL A 1 212 ? 0.398 -8.067 11.597 1.00 98.94 212 VAL A C 1
ATOM 1697 O O . VAL A 1 212 ? 0.228 -9.286 11.511 1.00 98.94 212 VAL A O 1
ATOM 1700 N N . GLN A 1 213 ? 0.660 -7.291 10.555 1.00 98.88 213 GLN A N 1
ATOM 1701 C CA . GLN A 1 213 ? 0.634 -7.736 9.173 1.00 98.88 213 GLN A CA 1
ATOM 1702 C C . GLN A 1 213 ? 1.919 -7.334 8.452 1.00 98.88 213 GLN A C 1
ATOM 1704 O O . GLN A 1 213 ? 2.510 -6.302 8.761 1.00 98.88 213 GLN A O 1
ATOM 1709 N N . TRP A 1 214 ? 2.376 -8.153 7.507 1.00 98.81 214 TRP A N 1
ATOM 1710 C CA . TRP A 1 214 ? 3.562 -7.864 6.691 1.00 98.81 214 TRP A CA 1
ATOM 1711 C C . TRP A 1 214 ? 3.562 -8.706 5.413 1.00 98.81 214 TRP A C 1
ATOM 1713 O O . TRP A 1 214 ? 2.734 -9.597 5.229 1.00 98.81 214 TRP A O 1
ATOM 1723 N N . THR A 1 215 ? 4.508 -8.443 4.518 1.00 98.44 215 THR A N 1
ATOM 1724 C CA . THR A 1 215 ? 4.732 -9.213 3.289 1.00 98.44 215 THR A CA 1
ATOM 1725 C C . THR A 1 215 ? 6.106 -9.879 3.323 1.00 98.44 215 THR A C 1
ATOM 1727 O O . THR A 1 215 ? 7.072 -9.277 3.780 1.00 98.44 215 THR A O 1
ATOM 1730 N N . SER A 1 216 ? 6.229 -11.102 2.812 1.00 97.94 216 SER A N 1
ATOM 1731 C CA . SER A 1 216 ? 7.532 -11.704 2.491 1.00 97.94 216 SER A CA 1
ATOM 1732 C C . SER A 1 216 ? 7.472 -12.460 1.160 1.00 97.94 216 SER A C 1
ATOM 1734 O O . SER A 1 216 ? 6.410 -12.619 0.563 1.00 97.94 216 SER A O 1
ATOM 1736 N N . GLY A 1 217 ? 8.607 -12.929 0.653 1.00 97.31 217 GLY A N 1
ATOM 1737 C CA . GLY A 1 217 ? 8.684 -13.815 -0.511 1.00 97.31 217 GLY A CA 1
ATOM 1738 C C . GLY A 1 217 ? 8.316 -15.275 -0.220 1.00 97.31 217 GLY A C 1
ATOM 1739 O O . GLY A 1 217 ? 8.213 -16.065 -1.157 1.00 97.31 217 GLY A O 1
ATOM 1740 N N . THR A 1 218 ? 8.070 -15.651 1.042 1.00 96.50 218 THR A N 1
ATOM 1741 C CA . THR A 1 218 ? 7.855 -17.050 1.451 1.00 96.50 218 THR A CA 1
ATOM 1742 C C . THR A 1 218 ? 6.566 -17.248 2.252 1.00 96.50 218 THR A C 1
ATOM 1744 O O . THR A 1 218 ? 6.111 -16.359 2.957 1.00 96.50 218 THR A O 1
ATOM 1747 N N . ASN A 1 219 ? 5.985 -18.448 2.207 1.00 96.75 219 ASN A N 1
ATOM 1748 C CA . ASN A 1 219 ? 4.808 -18.812 3.008 1.00 96.75 219 ASN A CA 1
ATOM 1749 C C . ASN A 1 219 ? 5.175 -19.454 4.355 1.00 96.75 219 ASN A C 1
ATOM 1751 O O . ASN A 1 219 ? 4.437 -20.297 4.874 1.00 96.75 219 ASN A O 1
ATOM 1755 N N . LYS A 1 220 ? 6.350 -19.112 4.892 1.00 96.00 220 LYS A N 1
ATOM 1756 C CA . LYS A 1 220 ? 6.815 -19.621 6.184 1.00 96.00 220 LYS A CA 1
ATOM 1757 C C . LYS A 1 220 ? 5.860 -19.198 7.296 1.00 96.00 220 LYS A C 1
ATOM 1759 O O . LYS A 1 220 ? 5.135 -18.212 7.172 1.00 96.00 220 LYS A O 1
ATOM 1764 N N . THR A 1 221 ? 5.867 -19.963 8.386 1.00 97.00 221 THR A N 1
ATOM 1765 C CA . THR A 1 221 ? 5.001 -19.724 9.543 1.00 97.00 221 THR A CA 1
ATOM 1766 C C . THR A 1 221 ? 5.142 -18.288 10.038 1.00 97.00 221 THR A C 1
ATOM 1768 O O . THR A 1 221 ? 6.228 -17.882 10.450 1.00 97.00 221 THR A O 1
ATOM 1771 N N . SER A 1 222 ? 4.029 -17.556 10.027 1.00 98.50 222 SER A N 1
ATOM 1772 C CA . SER A 1 222 ? 3.942 -16.174 10.488 1.00 98.50 222 SER A CA 1
ATOM 1773 C C . SER A 1 222 ? 4.089 -16.128 12.004 1.00 98.50 222 SER A C 1
ATOM 1775 O O . SER A 1 222 ? 3.279 -16.725 12.714 1.00 98.50 222 SER A O 1
ATOM 1777 N N . ILE A 1 223 ? 5.111 -15.444 12.511 1.00 98.62 223 ILE A N 1
ATOM 1778 C CA . ILE A 1 223 ? 5.419 -15.351 13.939 1.00 98.62 223 ILE A CA 1
ATOM 1779 C C . ILE A 1 223 ? 5.490 -13.886 14.346 1.00 98.62 223 ILE A C 1
ATOM 1781 O O . ILE A 1 223 ? 6.167 -13.086 13.705 1.00 98.62 223 ILE A O 1
ATOM 1785 N N . VAL A 1 224 ? 4.853 -13.567 15.472 1.00 98.88 224 VAL A N 1
ATOM 1786 C CA . VAL A 1 224 ? 5.107 -12.334 16.217 1.00 98.88 224 VAL A CA 1
ATOM 1787 C C . VAL A 1 224 ? 5.567 -12.706 17.614 1.00 98.88 224 VAL A C 1
ATOM 1789 O O . VAL A 1 224 ? 4.922 -13.509 18.289 1.00 98.88 224 VAL A O 1
ATOM 1792 N N . VAL A 1 225 ? 6.675 -12.118 18.053 1.00 98.75 225 VAL A N 1
ATOM 1793 C CA . VAL A 1 225 ? 7.106 -12.147 19.455 1.00 98.75 225 VAL A CA 1
ATOM 1794 C C . VAL A 1 225 ? 6.946 -10.754 20.036 1.00 98.75 225 VAL A C 1
ATOM 1796 O O . VAL A 1 225 ? 7.270 -9.773 19.370 1.00 98.75 225 VAL A O 1
ATOM 1799 N N . TYR A 1 226 ? 6.404 -10.649 21.246 1.00 98.81 226 TYR A N 1
ATOM 1800 C CA . TYR A 1 226 ? 6.044 -9.361 21.835 1.00 98.81 226 TYR A CA 1
ATOM 1801 C C . TYR A 1 226 ? 6.113 -9.367 23.366 1.00 98.81 226 TYR A C 1
ATOM 1803 O O . TYR A 1 226 ? 6.236 -10.412 24.009 1.00 98.81 226 TYR A O 1
ATOM 1811 N N . GLY A 1 227 ? 6.081 -8.185 23.974 1.00 98.56 227 GLY A N 1
ATOM 1812 C CA . GLY A 1 227 ? 6.117 -8.020 25.426 1.00 98.56 227 GLY A CA 1
ATOM 1813 C C . GLY A 1 227 ? 6.203 -6.558 25.846 1.00 98.56 227 GLY A C 1
ATOM 1814 O O . GLY A 1 227 ? 6.272 -5.668 25.008 1.00 98.56 227 GLY A O 1
ATOM 1815 N N . THR A 1 228 ? 6.206 -6.300 27.150 1.00 98.25 228 THR A N 1
ATOM 1816 C CA . THR A 1 228 ? 6.317 -4.940 27.711 1.00 98.25 228 THR A CA 1
ATOM 1817 C C . THR A 1 228 ? 7.764 -4.511 27.984 1.00 98.25 228 THR A C 1
ATOM 1819 O O . THR A 1 228 ? 8.010 -3.362 28.344 1.00 98.25 228 THR A O 1
ATOM 1822 N N . ASP A 1 229 ? 8.727 -5.418 27.795 1.00 97.19 229 ASP A N 1
ATOM 1823 C CA . ASP A 1 229 ? 10.165 -5.170 27.918 1.00 97.19 229 ASP A CA 1
ATOM 1824 C C . ASP A 1 229 ? 10.819 -5.257 26.523 1.00 97.19 229 ASP A C 1
ATOM 1826 O O . ASP A 1 229 ? 10.757 -6.324 25.901 1.00 97.19 229 ASP A O 1
ATOM 1830 N N . PRO A 1 230 ? 11.464 -4.184 26.023 1.00 95.31 230 PRO A N 1
ATOM 1831 C CA . PRO A 1 230 ? 12.082 -4.170 24.694 1.00 95.31 230 PRO A CA 1
ATOM 1832 C C . PRO A 1 230 ? 13.231 -5.172 24.535 1.00 95.31 230 PRO A C 1
ATOM 1834 O O . PRO A 1 230 ? 13.578 -5.525 23.411 1.00 95.31 230 PRO A O 1
ATOM 1837 N N . TYR A 1 231 ? 13.821 -5.641 25.637 1.00 94.75 231 TYR A N 1
ATOM 1838 C CA . TYR A 1 231 ? 14.922 -6.604 25.630 1.00 94.75 231 TYR A CA 1
ATOM 1839 C C . TYR A 1 231 ? 14.455 -8.036 25.926 1.00 94.75 231 TYR A C 1
ATOM 1841 O O . TYR A 1 231 ? 15.260 -8.969 25.884 1.00 94.75 231 TYR A O 1
ATOM 1849 N N . LYS A 1 232 ? 13.162 -8.231 26.228 1.00 95.75 232 LYS A N 1
ATOM 1850 C CA . LYS A 1 232 ? 12.582 -9.534 26.570 1.00 95.75 232 LYS A CA 1
ATOM 1851 C C . LYS A 1 232 ? 11.143 -9.675 26.061 1.00 95.75 232 LYS A C 1
ATOM 1853 O O . LYS A 1 232 ? 10.169 -9.511 26.797 1.00 95.75 232 LYS A O 1
ATOM 1858 N N . LEU A 1 233 ? 11.022 -10.095 24.805 1.00 97.25 233 LEU A N 1
ATOM 1859 C CA . LEU A 1 233 ? 9.747 -10.394 24.146 1.00 97.25 233 LEU A CA 1
ATOM 1860 C C . LEU A 1 233 ? 9.267 -11.809 24.520 1.00 97.25 233 LEU A C 1
ATOM 1862 O O . LEU A 1 233 ? 9.581 -12.790 23.850 1.00 97.25 233 LEU A O 1
ATOM 1866 N N . ALA A 1 234 ? 8.583 -11.927 25.661 1.00 96.44 234 ALA A N 1
ATOM 1867 C CA . ALA A 1 234 ? 8.227 -13.216 26.266 1.00 96.44 234 ALA A CA 1
ATOM 1868 C C . ALA A 1 234 ? 6.960 -13.875 25.689 1.00 96.44 234 ALA A C 1
ATOM 1870 O O . ALA A 1 234 ? 6.745 -15.068 25.907 1.00 96.44 234 ALA A O 1
ATOM 1871 N N . LEU A 1 235 ? 6.114 -13.112 24.998 1.00 98.31 235 LEU A N 1
ATOM 1872 C CA . LEU A 1 235 ? 4.875 -13.594 24.394 1.00 98.31 235 LEU A CA 1
ATOM 1873 C C . LEU A 1 235 ? 5.108 -13.932 22.922 1.00 98.31 235 LEU A C 1
ATOM 1875 O O . LEU A 1 235 ? 5.974 -13.350 22.267 1.00 98.31 235 LEU A O 1
ATOM 1879 N N . LYS A 1 236 ? 4.328 -14.880 22.401 1.00 98.25 236 LYS A N 1
ATOM 1880 C CA . LYS A 1 236 ? 4.412 -15.331 21.013 1.00 98.25 236 LYS A CA 1
ATOM 1881 C C . LYS A 1 236 ? 3.024 -15.634 20.466 1.00 98.25 236 LYS A C 1
ATOM 1883 O O . LYS A 1 236 ? 2.298 -16.422 21.066 1.00 98.25 236 LYS A O 1
ATOM 1888 N N . SER A 1 237 ? 2.741 -15.110 19.280 1.00 98.69 237 SER A N 1
ATOM 1889 C CA . SER A 1 237 ? 1.569 -15.456 18.477 1.00 98.69 237 SER A CA 1
ATOM 1890 C C . SER A 1 237 ? 1.995 -16.001 17.119 1.00 98.69 237 SER A C 1
ATOM 1892 O O . SER A 1 237 ? 3.073 -15.686 16.605 1.00 98.69 237 SER A O 1
ATOM 1894 N N . ILE A 1 238 ? 1.150 -16.860 16.556 1.00 98.50 238 ILE A N 1
ATOM 1895 C CA . ILE A 1 238 ? 1.331 -17.461 15.235 1.00 98.50 238 ILE A CA 1
ATOM 1896 C C . ILE A 1 238 ? 0.092 -17.148 14.406 1.00 98.50 238 ILE A C 1
ATOM 1898 O O . ILE A 1 238 ? -1.018 -17.157 14.932 1.00 98.50 238 ILE A O 1
ATOM 1902 N N . GLY A 1 239 ? 0.284 -16.899 13.117 1.00 97.12 239 GLY A N 1
ATOM 1903 C CA . GLY A 1 239 ? -0.806 -16.646 12.185 1.00 97.12 239 GLY A CA 1
ATOM 1904 C C . GLY A 1 239 ? -0.608 -17.332 10.843 1.00 97.12 239 GLY A C 1
ATOM 1905 O O . GLY A 1 239 ? 0.233 -18.222 10.689 1.00 97.12 239 GLY A O 1
ATOM 1906 N N . GLY A 1 240 ? -1.424 -16.924 9.879 1.00 96.00 240 GLY A N 1
ATOM 1907 C CA . GLY A 1 240 ? -1.422 -17.462 8.524 1.00 96.00 240 GLY A CA 1
ATOM 1908 C C . GLY A 1 240 ? -0.796 -16.503 7.524 1.00 96.00 240 GLY A C 1
ATOM 1909 O O . GLY A 1 240 ? -0.325 -15.419 7.879 1.00 96.00 240 GLY A O 1
ATOM 1910 N N . CYS A 1 241 ? -0.812 -16.909 6.258 1.00 97.69 241 CYS A N 1
ATOM 1911 C CA . CYS A 1 241 ? -0.576 -16.000 5.150 1.00 97.69 241 CYS A CA 1
ATOM 1912 C C . CYS A 1 241 ? -1.471 -16.328 3.952 1.00 97.69 241 CYS A C 1
ATOM 1914 O O . CYS A 1 241 ? -1.991 -17.439 3.825 1.00 97.69 241 CYS A O 1
ATOM 1916 N N . THR A 1 242 ? -1.645 -15.348 3.072 1.00 98.00 242 THR A N 1
ATOM 1917 C CA . THR A 1 242 ? -2.370 -15.482 1.805 1.00 98.00 242 THR A CA 1
ATOM 1918 C C . THR A 1 242 ? -1.556 -14.891 0.656 1.00 98.00 242 THR A C 1
ATOM 1920 O O . THR A 1 242 ? -0.510 -14.282 0.868 1.00 98.00 242 THR A O 1
ATOM 1923 N N . THR A 1 243 ? -1.996 -15.102 -0.580 1.00 98.31 243 THR A N 1
ATOM 1924 C CA . THR A 1 243 ? -1.400 -14.505 -1.781 1.00 98.31 243 THR A CA 1
ATOM 1925 C C . THR A 1 243 ? -2.454 -14.433 -2.883 1.00 98.31 243 THR A C 1
ATOM 1927 O O . THR A 1 243 ? -3.531 -15.014 -2.736 1.00 98.31 243 THR A O 1
ATOM 1930 N N . TYR A 1 244 ? -2.121 -13.774 -3.989 1.00 97.62 244 TYR A N 1
ATOM 1931 C CA . TYR A 1 244 ? -2.924 -13.738 -5.204 1.00 97.62 244 TYR A CA 1
ATOM 1932 C C . TYR A 1 244 ? -2.043 -13.886 -6.448 1.00 97.62 244 TYR A C 1
ATOM 1934 O O . TYR A 1 244 ? -0.828 -13.673 -6.432 1.00 97.62 244 TYR A O 1
ATOM 1942 N N . LYS A 1 245 ? -2.675 -14.255 -7.558 1.00 97.00 245 LYS A N 1
ATOM 1943 C CA . LYS A 1 245 ? -2.073 -14.428 -8.881 1.00 97.00 245 LYS A CA 1
ATOM 1944 C C . LYS A 1 245 ? -2.650 -13.398 -9.847 1.00 97.00 245 LYS A C 1
ATOM 1946 O O . LYS A 1 245 ? -3.763 -12.919 -9.660 1.00 97.00 245 LYS A O 1
ATOM 1951 N N . ALA A 1 246 ? -1.966 -13.164 -10.968 1.00 95.25 246 ALA A N 1
ATOM 1952 C CA . ALA A 1 246 ? -2.508 -12.360 -12.072 1.00 95.25 246 ALA A CA 1
ATOM 1953 C C . ALA A 1 246 ? -3.896 -12.859 -12.520 1.00 95.25 246 ALA A C 1
ATOM 1955 O O . ALA A 1 246 ? -4.765 -12.093 -12.925 1.00 95.25 246 ALA A O 1
ATOM 1956 N N . ALA A 1 247 ? -4.120 -14.175 -12.413 1.00 94.12 247 ALA A N 1
ATOM 1957 C CA . ALA A 1 247 ? -5.379 -14.812 -12.761 1.00 94.12 247 ALA A CA 1
ATOM 1958 C C . ALA A 1 247 ? -6.575 -14.361 -11.901 1.00 94.12 247 ALA A C 1
ATOM 1960 O O . ALA A 1 247 ? -7.704 -14.480 -12.390 1.00 94.12 247 ALA A O 1
ATOM 1961 N N . ASP A 1 248 ? -6.320 -13.849 -10.695 1.00 94.56 248 ASP A N 1
ATOM 1962 C CA . ASP A 1 248 ? -7.334 -13.393 -9.744 1.00 94.56 248 ASP A CA 1
ATOM 1963 C C . ASP A 1 248 ? -7.801 -11.960 -10.055 1.00 94.56 248 ASP A C 1
ATOM 1965 O O . ASP A 1 248 ? -8.930 -11.619 -9.734 1.00 94.56 248 ASP A O 1
ATOM 1969 N N . MET A 1 249 ? -7.001 -11.160 -10.775 1.00 94.00 249 MET A N 1
ATOM 1970 C CA . MET A 1 249 ? -7.387 -9.813 -11.224 1.00 94.00 249 MET A CA 1
ATOM 1971 C C . MET A 1 249 ? -8.563 -9.849 -12.215 1.00 94.00 249 MET A C 1
ATOM 1973 O O . MET A 1 249 ? -8.678 -10.757 -13.063 1.00 94.00 249 MET A O 1
ATOM 1977 N N . CYS A 1 250 ? -9.417 -8.826 -12.164 1.00 91.56 250 CYS A N 1
ATOM 1978 C CA . CYS A 1 250 ? -10.597 -8.712 -13.017 1.00 91.56 250 CYS A CA 1
ATOM 1979 C C . CYS A 1 250 ? -10.249 -8.407 -14.477 1.00 91.56 250 CYS A C 1
ATOM 1981 O O . CYS A 1 250 ? -10.910 -8.944 -15.371 1.00 91.56 250 CYS A O 1
ATOM 1983 N N . GLY A 1 251 ? -9.172 -7.664 -14.745 1.00 90.44 251 GLY A N 1
ATOM 1984 C CA . GLY A 1 251 ? -8.738 -7.425 -16.120 1.00 90.44 251 GLY A CA 1
ATOM 1985 C C . GLY A 1 251 ? -7.459 -6.609 -16.271 1.00 90.44 251 GLY A C 1
ATOM 1986 O O . GLY A 1 251 ? -6.621 -6.571 -15.376 1.00 90.44 251 GLY A O 1
ATOM 1987 N N . GLU A 1 252 ? -7.285 -6.038 -17.458 1.00 90.44 252 GLU A N 1
ATOM 1988 C CA . GLU A 1 252 ? -6.101 -5.264 -17.839 1.00 90.44 252 GLU A CA 1
ATOM 1989 C C . GLU A 1 252 ? -6.180 -3.815 -17.327 1.00 90.44 252 GLU A C 1
ATOM 1991 O O . GLU A 1 252 ? -7.295 -3.282 -17.265 1.00 90.44 252 GLU A O 1
ATOM 1996 N N . PRO A 1 253 ? -5.034 -3.158 -17.041 1.00 91.69 253 PRO A N 1
ATOM 1997 C CA . PRO A 1 253 ? -3.650 -3.661 -17.124 1.00 91.69 253 PRO A CA 1
ATOM 1998 C C . PRO A 1 253 ? -3.176 -4.585 -15.983 1.00 91.69 253 PRO A C 1
ATOM 2000 O O . PRO A 1 253 ? -2.104 -5.173 -16.126 1.00 91.69 253 PRO A O 1
ATOM 2003 N N . ALA A 1 254 ? -3.922 -4.739 -14.883 1.00 93.06 254 ALA A N 1
ATOM 2004 C CA . ALA A 1 254 ? -3.491 -5.508 -13.701 1.00 93.06 254 ALA A CA 1
ATOM 2005 C C . ALA A 1 254 ? -3.208 -6.992 -13.979 1.00 93.06 254 ALA A C 1
ATOM 2007 O O . ALA A 1 254 ? -2.358 -7.621 -13.344 1.00 93.06 254 ALA A O 1
ATOM 2008 N N . ARG A 1 255 ? -3.947 -7.573 -14.925 1.00 92.50 255 ARG A N 1
ATOM 2009 C CA . ARG A 1 255 ? -3.808 -8.971 -15.338 1.00 92.50 255 ARG A CA 1
ATOM 2010 C C . ARG A 1 255 ? -2.631 -9.198 -16.293 1.00 92.50 255 ARG A C 1
ATOM 2012 O O . ARG A 1 255 ? -2.203 -10.349 -16.435 1.00 92.50 255 ARG A O 1
ATOM 2019 N N . ALA A 1 256 ? -2.104 -8.146 -16.921 1.00 91.06 256 ALA A N 1
ATOM 2020 C CA . ALA A 1 256 ? -1.042 -8.256 -17.905 1.00 91.06 256 ALA A CA 1
ATOM 2021 C C . ALA A 1 256 ? 0.207 -8.862 -17.272 1.00 91.06 256 ALA A C 1
ATOM 2023 O O . ALA A 1 256 ? 0.743 -8.366 -16.282 1.00 91.06 256 ALA A O 1
ATOM 2024 N N . ASP A 1 257 ? 0.753 -9.879 -17.929 1.00 88.75 257 ASP A N 1
ATOM 2025 C CA . ASP A 1 257 ? 1.970 -10.567 -17.495 1.00 88.75 257 ASP A CA 1
ATOM 2026 C C . ASP A 1 257 ? 3.209 -9.643 -17.415 1.00 88.75 257 ASP A C 1
ATOM 2028 O O . ASP A 1 257 ? 4.173 -9.949 -16.713 1.00 88.75 257 ASP A O 1
ATOM 2032 N N . ILE A 1 258 ? 3.178 -8.512 -18.132 1.00 88.31 258 ILE A N 1
ATOM 2033 C CA . ILE A 1 258 ? 4.211 -7.461 -18.128 1.00 88.31 258 ILE A CA 1
ATOM 2034 C C . ILE A 1 258 ? 4.073 -6.457 -16.973 1.00 88.31 258 ILE A C 1
ATOM 2036 O O . ILE A 1 258 ? 5.031 -5.751 -16.683 1.00 88.31 258 ILE A O 1
ATOM 2040 N N . ASN A 1 259 ? 2.904 -6.368 -16.334 1.00 90.62 259 ASN A N 1
ATOM 2041 C CA . ASN A 1 259 ? 2.636 -5.429 -15.233 1.00 90.62 259 ASN A CA 1
ATOM 2042 C C . ASN A 1 259 ? 2.521 -6.134 -13.884 1.00 90.62 259 ASN A C 1
ATOM 2044 O O . ASN A 1 259 ? 2.759 -5.527 -12.839 1.00 90.62 259 ASN A O 1
ATOM 2048 N N . PHE A 1 260 ? 2.175 -7.420 -13.921 1.00 94.12 260 PHE A N 1
ATOM 2049 C CA . PHE A 1 260 ? 2.060 -8.254 -12.747 1.00 94.12 260 PHE A CA 1
ATOM 2050 C C . PHE A 1 260 ? 3.433 -8.686 -12.229 1.00 94.12 260 PHE A C 1
ATOM 2052 O O . PHE A 1 260 ? 4.198 -9.376 -12.909 1.00 94.12 260 PHE A O 1
ATOM 2059 N N . ILE A 1 261 ? 3.696 -8.363 -10.967 1.00 94.12 261 ILE A N 1
ATOM 2060 C CA . ILE A 1 261 ? 4.829 -8.885 -10.201 1.00 94.12 261 ILE A CA 1
ATOM 2061 C C . ILE A 1 261 ? 4.246 -9.717 -9.070 1.00 94.12 261 ILE A C 1
ATOM 2063 O O . ILE A 1 261 ? 3.359 -9.250 -8.359 1.00 94.12 261 ILE A O 1
ATOM 2067 N N . HIS A 1 262 ? 4.739 -10.947 -8.888 1.00 95.69 262 HIS A N 1
ATOM 2068 C CA . HIS A 1 262 ? 4.237 -11.801 -7.815 1.00 95.69 262 HIS A CA 1
ATOM 2069 C C . HIS A 1 262 ? 4.378 -11.069 -6.464 1.00 95.69 262 HIS A C 1
ATOM 2071 O O . HIS A 1 262 ? 5.493 -10.671 -6.099 1.00 95.69 262 HIS A O 1
ATOM 2077 N N . PRO A 1 263 ? 3.279 -10.891 -5.709 1.00 97.00 263 PRO A N 1
ATOM 2078 C CA . PRO A 1 263 ? 3.273 -10.021 -4.535 1.00 97.00 263 PRO A CA 1
ATOM 2079 C C . PRO A 1 263 ? 3.983 -10.635 -3.323 1.00 97.00 263 PRO A C 1
ATOM 2081 O O . PRO A 1 263 ? 4.227 -9.954 -2.334 1.00 97.00 263 PRO A O 1
ATOM 2084 N N . GLY A 1 264 ? 4.313 -11.925 -3.397 1.00 97.62 264 GLY A N 1
ATOM 2085 C CA . GLY A 1 264 ? 4.813 -12.693 -2.264 1.00 97.62 264 GLY A CA 1
ATOM 2086 C C . GLY A 1 264 ? 3.656 -13.262 -1.458 1.00 97.62 264 GLY A C 1
ATOM 2087 O O . GLY A 1 264 ? 2.639 -13.650 -2.031 1.00 97.62 264 GLY A O 1
ATOM 2088 N N . TYR A 1 265 ? 3.819 -13.323 -0.147 1.00 98.62 265 TYR A N 1
ATOM 2089 C CA . TYR A 1 265 ? 2.827 -13.811 0.796 1.00 98.62 265 TYR A CA 1
ATOM 2090 C C . TYR A 1 265 ? 2.556 -12.739 1.844 1.00 98.62 265 TYR A C 1
ATOM 2092 O O . TYR A 1 265 ? 3.482 -12.150 2.400 1.00 98.62 265 TYR A O 1
ATOM 2100 N N . PHE A 1 266 ? 1.276 -12.500 2.097 1.00 98.75 266 PHE A N 1
ATOM 2101 C CA . PHE A 1 266 ? 0.782 -11.535 3.065 1.00 98.75 266 PHE A CA 1
ATOM 2102 C C . PHE A 1 266 ? 0.456 -12.252 4.357 1.00 98.75 266 PHE A C 1
ATOM 2104 O O . PHE A 1 266 ? -0.436 -13.099 4.385 1.00 98.75 266 PHE A O 1
ATOM 2111 N N . HIS A 1 267 ? 1.205 -11.945 5.400 1.00 98.81 267 HIS A N 1
ATOM 2112 C CA . HIS A 1 267 ? 1.107 -12.563 6.707 1.00 98.81 267 HIS A CA 1
ATOM 2113 C C . HIS A 1 267 ? 0.209 -11.724 7.613 1.00 98.81 267 HIS A C 1
ATOM 2115 O O . HIS A 1 267 ? 0.265 -10.497 7.577 1.00 98.81 267 HIS A O 1
ATOM 2121 N N . ASP A 1 268 ? -0.592 -12.391 8.438 1.00 98.69 268 ASP A N 1
ATOM 2122 C CA . ASP A 1 268 ? -1.489 -11.758 9.405 1.00 98.69 268 ASP A CA 1
ATOM 2123 C C . ASP A 1 268 ? -1.481 -12.559 10.707 1.00 98.69 268 ASP A C 1
ATOM 2125 O O . ASP A 1 268 ? -1.722 -13.773 10.713 1.00 98.69 268 ASP A O 1
ATOM 2129 N N . VAL A 1 269 ? -1.160 -11.874 11.804 1.00 98.88 269 VAL A N 1
ATOM 2130 C CA . VAL A 1 269 ? -1.088 -12.432 13.153 1.00 98.88 269 VAL A CA 1
ATOM 2131 C C . VAL A 1 269 ? -1.915 -11.571 14.102 1.00 98.88 269 VAL A C 1
ATOM 2133 O O . VAL A 1 269 ? -1.643 -10.384 14.281 1.00 98.88 269 VAL A O 1
ATOM 2136 N N . LEU A 1 270 ? -2.888 -12.198 14.764 1.00 98.88 270 LEU A N 1
ATOM 2137 C CA . LEU A 1 270 ? -3.675 -11.579 15.824 1.00 98.88 270 LEU A CA 1
ATOM 2138 C C . LEU A 1 270 ? -2.959 -11.733 17.172 1.00 98.88 270 LEU A C 1
ATOM 2140 O O . LEU A 1 270 ? -2.656 -12.845 17.613 1.00 98.88 270 LEU A O 1
ATOM 2144 N N . LEU A 1 271 ? -2.700 -10.611 17.834 1.00 98.81 271 LEU A N 1
ATOM 2145 C CA . LEU A 1 271 ? -2.288 -10.565 19.231 1.00 98.81 271 LEU A CA 1
ATOM 2146 C C . LEU A 1 271 ? -3.545 -10.451 20.088 1.00 98.81 271 LEU A C 1
ATOM 2148 O O . LEU A 1 271 ? -4.397 -9.615 19.799 1.00 98.81 271 LEU A O 1
ATOM 2152 N N . THR A 1 272 ? -3.649 -11.274 21.127 1.00 98.56 272 THR A N 1
ATOM 2153 C CA . THR A 1 272 ? -4.776 -11.288 22.068 1.00 98.56 272 THR A CA 1
ATOM 2154 C C . THR A 1 272 ? -4.291 -11.017 23.485 1.00 98.56 272 THR A C 1
ATOM 2156 O O . THR A 1 272 ? -3.083 -10.974 23.748 1.00 98.56 272 THR A O 1
ATOM 2159 N N . ASP A 1 273 ? -5.249 -10.845 24.397 1.00 98.25 273 ASP A N 1
ATOM 2160 C CA . ASP A 1 273 ? -5.011 -10.685 25.834 1.00 98.25 273 ASP A CA 1
ATOM 2161 C C . ASP A 1 273 ? -4.080 -9.505 26.164 1.00 98.25 273 ASP A C 1
ATOM 2163 O O . ASP A 1 273 ? -3.385 -9.494 27.183 1.00 98.25 273 ASP A O 1
ATOM 2167 N N . LEU A 1 274 ? -4.063 -8.491 25.291 1.00 98.69 274 LEU A N 1
ATOM 2168 C CA . LEU A 1 274 ? -3.336 -7.252 25.524 1.00 98.69 274 LEU A CA 1
ATOM 2169 C C . LEU A 1 274 ? -3.986 -6.496 26.674 1.00 98.69 274 LEU A C 1
ATOM 2171 O O . LEU A 1 274 ? -5.210 -6.440 26.794 1.00 98.69 274 LEU A O 1
ATOM 2175 N N . ILE A 1 275 ? -3.168 -5.878 27.514 1.00 98.44 275 ILE A N 1
ATOM 2176 C CA . ILE A 1 275 ? -3.662 -4.975 28.546 1.00 98.44 275 ILE A CA 1
ATOM 2177 C C . ILE A 1 275 ? -3.931 -3.621 27.870 1.00 98.44 275 ILE A C 1
ATOM 2179 O O . ILE A 1 275 ? -3.011 -3.078 27.250 1.00 98.44 275 ILE A O 1
ATOM 2183 N N . PRO A 1 276 ? -5.153 -3.065 27.964 1.00 97.81 276 PRO A N 1
ATOM 2184 C CA . PRO A 1 276 ? -5.473 -1.766 27.378 1.00 97.81 276 PRO A CA 1
ATOM 2185 C C . PRO A 1 276 ? -4.517 -0.661 27.847 1.00 97.81 276 PRO A C 1
ATOM 2187 O O . PRO A 1 276 ? -3.972 -0.729 28.950 1.00 97.81 276 PRO A O 1
ATOM 2190 N N . ASP A 1 277 ? -4.268 0.325 26.983 1.00 96.44 277 ASP A N 1
ATOM 2191 C CA . ASP A 1 277 ? -3.329 1.443 27.205 1.00 96.44 277 ASP A CA 1
ATOM 2192 C C . ASP A 1 277 ? -1.885 1.059 27.578 1.00 96.44 277 ASP A C 1
ATOM 2194 O O . ASP A 1 277 ? -1.115 1.874 28.093 1.00 96.44 277 ASP A O 1
ATOM 2198 N N . THR A 1 278 ? -1.469 -0.172 27.286 1.00 98.19 278 THR A N 1
ATOM 2199 C CA . THR A 1 278 ? -0.114 -0.643 27.597 1.00 98.19 278 THR A CA 1
ATOM 2200 C C . THR A 1 278 ? 0.802 -0.556 26.379 1.00 98.19 278 THR A C 1
ATOM 2202 O O . THR A 1 278 ? 0.419 -0.920 25.267 1.00 98.19 278 THR A O 1
ATOM 2205 N N . LEU A 1 279 ? 2.033 -0.079 26.591 1.00 98.44 279 LEU A N 1
ATOM 2206 C CA . LEU A 1 279 ? 3.096 -0.096 25.585 1.00 98.44 279 LEU A CA 1
ATOM 2207 C C . LEU A 1 279 ? 3.631 -1.522 25.412 1.00 98.44 279 LEU A C 1
ATOM 2209 O O . LEU A 1 279 ? 4.134 -2.123 26.364 1.00 98.44 279 LEU A O 1
ATOM 2213 N N . TYR A 1 280 ? 3.579 -2.019 24.182 1.00 98.75 280 TYR A N 1
ATOM 2214 C CA . TYR A 1 280 ? 4.171 -3.284 23.775 1.00 98.75 280 TYR A CA 1
ATOM 2215 C C . TYR A 1 280 ? 5.292 -3.049 22.770 1.00 98.75 280 TYR A C 1
ATOM 2217 O O . TYR A 1 280 ? 5.194 -2.205 21.883 1.00 98.75 280 TYR A O 1
ATOM 2225 N N . TYR A 1 281 ? 6.343 -3.844 22.901 1.00 98.88 281 TYR A N 1
ATOM 2226 C CA . TYR A 1 281 ? 7.398 -4.020 21.917 1.00 98.88 281 TYR A CA 1
ATOM 2227 C C . TYR A 1 281 ? 7.164 -5.331 21.183 1.00 98.88 281 TYR A C 1
ATOM 2229 O O . TYR A 1 281 ? 6.657 -6.286 21.779 1.00 98.88 281 TYR A O 1
ATOM 2237 N N . TYR A 1 282 ? 7.513 -5.387 19.902 1.00 98.88 282 TYR A N 1
ATOM 2238 C CA . TYR A 1 282 ? 7.276 -6.566 19.081 1.00 98.88 282 TYR A CA 1
ATOM 2239 C C . TYR A 1 282 ? 8.271 -6.693 17.926 1.00 98.88 282 TYR A C 1
ATOM 2241 O O . TYR A 1 282 ? 8.836 -5.707 17.458 1.00 98.88 282 TYR A O 1
ATOM 2249 N N . GLN A 1 283 ? 8.453 -7.925 17.460 1.00 98.62 283 GLN A N 1
ATOM 2250 C CA . GLN A 1 283 ? 9.082 -8.257 16.183 1.00 98.62 283 GLN A CA 1
ATOM 2251 C C . GLN A 1 283 ? 8.161 -9.205 15.421 1.00 98.62 283 GLN A C 1
ATOM 2253 O O . GLN A 1 283 ? 7.505 -10.052 16.033 1.00 98.62 283 GLN A O 1
ATOM 2258 N N . TYR A 1 284 ? 8.149 -9.100 14.098 1.00 98.75 284 TYR A N 1
ATOM 2259 C CA . TYR A 1 284 ? 7.343 -9.936 13.211 1.00 98.75 284 TYR A CA 1
ATOM 2260 C C . TYR A 1 284 ? 8.208 -10.581 12.127 1.00 98.75 284 TYR A C 1
ATOM 2262 O O . TYR A 1 284 ? 9.262 -10.061 11.767 1.00 98.75 284 TYR A O 1
ATOM 2270 N N . GLY A 1 285 ? 7.781 -11.732 11.616 1.00 98.31 285 GLY A N 1
ATOM 2271 C CA . GLY A 1 285 ? 8.496 -12.456 10.571 1.00 98.31 285 GLY A CA 1
ATOM 2272 C C . GLY A 1 285 ? 8.328 -13.964 10.689 1.00 98.31 285 GLY A C 1
ATOM 2273 O O . GLY A 1 285 ? 7.228 -14.473 10.898 1.00 98.31 285 GLY A O 1
ATOM 2274 N N . SER A 1 286 ? 9.425 -14.690 10.530 1.00 96.88 286 SER A N 1
ATOM 2275 C CA . SER A 1 286 ? 9.485 -16.150 10.545 1.00 96.88 286 SER A CA 1
ATOM 2276 C C . SER A 1 286 ? 10.665 -16.643 11.384 1.00 96.88 286 SER A C 1
ATOM 2278 O O . SER A 1 286 ? 11.447 -15.865 11.926 1.00 96.88 286 SER A O 1
ATOM 2280 N N . THR A 1 287 ? 10.827 -17.963 11.488 1.00 93.94 287 THR A N 1
ATOM 2281 C CA . THR A 1 287 ? 12.026 -18.557 12.097 1.00 93.94 287 THR A CA 1
ATOM 2282 C C . THR A 1 287 ? 13.318 -18.235 11.343 1.00 93.94 287 THR A C 1
ATOM 2284 O O . THR A 1 287 ? 14.397 -18.355 11.917 1.00 93.94 287 THR A O 1
ATOM 2287 N N . GLU A 1 288 ? 13.216 -17.851 10.074 1.00 94.00 288 GLU A N 1
ATOM 2288 C CA . GLU A 1 288 ? 14.333 -17.592 9.174 1.00 94.00 288 GLU A CA 1
ATOM 2289 C C . GLU A 1 288 ? 14.759 -16.119 9.169 1.00 94.00 288 GLU A C 1
ATOM 2291 O O . GLU A 1 288 ? 15.947 -15.826 9.046 1.00 94.00 288 GLU A O 1
ATOM 2296 N N . ALA A 1 289 ? 13.809 -15.195 9.327 1.00 95.44 289 ALA A N 1
ATOM 2297 C CA . ALA A 1 289 ? 14.075 -13.762 9.392 1.00 95.44 289 ALA A CA 1
ATOM 2298 C C . ALA A 1 289 ? 12.994 -13.041 10.205 1.00 95.44 289 ALA A C 1
ATOM 2300 O O . ALA A 1 289 ? 11.800 -13.259 9.997 1.00 95.44 289 ALA A O 1
ATOM 2301 N N . MET A 1 290 ? 13.428 -12.158 11.102 1.00 97.12 290 MET A N 1
ATOM 2302 C CA . MET A 1 290 ? 12.571 -11.309 11.932 1.00 97.12 290 MET A CA 1
ATOM 2303 C C . MET A 1 290 ? 12.872 -9.839 11.644 1.00 97.12 290 MET A C 1
ATOM 2305 O O . MET A 1 290 ? 14.004 -9.497 11.303 1.00 97.12 290 MET A O 1
ATOM 2309 N N . SER A 1 291 ? 11.862 -8.986 11.796 1.00 97.88 291 SER A N 1
ATOM 2310 C CA . SER A 1 291 ? 11.987 -7.533 11.721 1.00 97.88 291 SER A CA 1
ATOM 2311 C C . SER A 1 291 ? 12.885 -6.988 12.833 1.00 97.88 291 SER A C 1
ATOM 2313 O O . SER A 1 291 ? 13.166 -7.668 13.827 1.00 97.88 291 SER A O 1
ATOM 2315 N N . ASP A 1 292 ? 13.241 -5.710 12.734 1.00 96.50 292 ASP A N 1
ATOM 2316 C CA . ASP A 1 292 ? 13.705 -4.953 13.896 1.00 96.50 292 ASP A CA 1
ATOM 2317 C C . ASP A 1 292 ? 12.616 -4.892 14.985 1.00 96.50 292 ASP A C 1
ATOM 2319 O O . ASP A 1 292 ? 11.444 -5.208 14.751 1.00 96.50 292 ASP A O 1
ATOM 2323 N N . VAL A 1 293 ? 13.004 -4.512 16.206 1.00 98.31 293 VAL A N 1
ATOM 2324 C CA . VAL A 1 293 ? 12.048 -4.299 17.301 1.00 98.31 293 VAL A CA 1
ATOM 2325 C C . VAL A 1 293 ? 11.272 -3.007 17.050 1.00 98.31 293 VAL A C 1
ATOM 2327 O O . VAL A 1 293 ? 11.848 -1.921 16.982 1.00 98.31 293 VAL A O 1
ATOM 2330 N N . HIS A 1 294 ? 9.953 -3.128 16.978 1.00 98.50 294 HIS A N 1
ATOM 2331 C CA . HIS A 1 294 ? 9.003 -2.024 16.902 1.00 98.50 294 HIS A CA 1
ATOM 2332 C C . HIS A 1 294 ? 8.207 -1.916 18.206 1.00 98.50 294 HIS A C 1
ATOM 2334 O O . HIS A 1 294 ? 8.340 -2.749 19.105 1.00 98.50 294 HIS A O 1
ATOM 2340 N N . SER A 1 295 ? 7.370 -0.887 18.324 1.00 98.25 295 SER A N 1
ATOM 2341 C CA . SER A 1 295 ? 6.464 -0.739 19.459 1.00 98.25 295 SER A CA 1
ATOM 2342 C C . SER A 1 295 ? 5.141 -0.096 19.069 1.00 98.25 295 SER A C 1
ATOM 2344 O O . SER A 1 295 ? 5.068 0.660 18.103 1.00 98.25 295 SER A O 1
ATOM 2346 N N . PHE A 1 296 ? 4.103 -0.405 19.841 1.00 98.44 296 PHE A N 1
ATOM 2347 C CA . PHE A 1 296 ? 2.775 0.193 19.744 1.00 98.44 296 PHE A CA 1
ATOM 2348 C C . PHE A 1 296 ? 2.152 0.296 21.136 1.00 98.44 296 PHE A C 1
ATOM 2350 O O . PHE A 1 296 ? 2.555 -0.410 22.062 1.00 98.44 296 PHE A O 1
ATOM 2357 N N . VAL A 1 297 ? 1.144 1.151 21.293 1.00 98.19 297 VAL A N 1
ATOM 2358 C CA . VAL A 1 297 ? 0.331 1.189 22.515 1.00 98.19 297 VAL A CA 1
ATOM 2359 C C . VAL A 1 297 ? -1.011 0.531 22.226 1.00 98.19 297 VAL A C 1
ATOM 2361 O O . VAL A 1 297 ? -1.675 0.903 21.259 1.00 98.19 297 VAL A O 1
ATOM 2364 N N . ALA A 1 298 ? -1.392 -0.458 23.037 1.00 98.25 298 ALA A N 1
ATOM 2365 C CA . ALA A 1 298 ? -2.695 -1.107 22.937 1.00 98.25 298 ALA A CA 1
ATOM 2366 C C . ALA A 1 298 ? -3.826 -0.083 23.121 1.00 98.25 298 ALA A C 1
ATOM 2368 O O . ALA A 1 298 ? -3.656 0.938 23.793 1.00 98.25 298 ALA A O 1
ATOM 2369 N N . SER A 1 299 ? -4.982 -0.355 22.518 1.00 97.94 299 SER A N 1
ATOM 2370 C CA . SER A 1 299 ? -6.118 0.569 22.574 1.00 97.94 299 SER A CA 1
ATOM 2371 C C . SER A 1 299 ? -6.598 0.773 24.017 1.00 97.94 299 SER A C 1
ATOM 2373 O O . SER A 1 299 ? -6.488 -0.148 24.828 1.00 97.94 299 SER A O 1
ATOM 2375 N N . PRO A 1 300 ? -7.159 1.945 24.352 1.00 97.56 300 PRO A N 1
ATOM 2376 C CA . PRO A 1 300 ? -7.788 2.183 25.642 1.00 97.56 300 PRO A CA 1
ATOM 2377 C C . PRO A 1 300 ? -9.063 1.354 25.780 1.00 97.56 300 PRO A C 1
ATOM 2379 O O . PRO A 1 300 ? -9.621 0.857 24.797 1.00 97.56 300 PRO A O 1
ATOM 2382 N N . HIS A 1 301 ? -9.581 1.258 27.002 1.00 97.44 301 HIS A N 1
ATOM 2383 C CA . HIS A 1 301 ? -10.893 0.659 27.222 1.00 97.44 301 HIS A CA 1
ATOM 2384 C C . HIS A 1 301 ? -11.986 1.377 26.413 1.00 97.44 301 HIS A C 1
ATOM 2386 O O . HIS A 1 301 ? -11.987 2.600 26.255 1.00 97.44 301 HIS A O 1
ATOM 2392 N N . ILE A 1 302 ? -12.961 0.611 25.921 1.00 97.31 302 ILE A N 1
ATOM 2393 C CA . ILE A 1 302 ? -14.133 1.179 25.248 1.00 97.31 302 ILE A CA 1
ATOM 2394 C C . ILE A 1 302 ? -14.898 2.054 26.246 1.00 97.31 302 ILE A C 1
ATOM 2396 O O . ILE A 1 302 ? -15.230 1.612 27.345 1.00 97.31 302 ILE A O 1
ATOM 2400 N N . GLY A 1 303 ? -15.195 3.284 25.839 1.00 96.00 303 GLY A N 1
ATOM 2401 C CA . GLY A 1 303 ? -15.850 4.291 26.667 1.00 96.00 303 GLY A CA 1
ATOM 2402 C C . GLY A 1 303 ? -14.919 5.098 27.566 1.00 96.00 303 GLY A C 1
ATOM 2403 O O . GLY A 1 303 ? -15.414 5.938 28.320 1.00 96.00 303 GLY A O 1
ATOM 2404 N N . ASP A 1 304 ? -13.599 4.896 27.489 1.00 94.50 304 ASP A N 1
ATOM 2405 C CA . ASP A 1 304 ? -12.654 5.764 28.189 1.00 94.50 304 ASP A CA 1
ATOM 2406 C C . ASP A 1 304 ? -12.798 7.219 27.708 1.00 94.50 304 ASP A C 1
ATOM 2408 O O . ASP A 1 304 ? -12.791 7.501 26.507 1.00 94.50 304 ASP A O 1
ATOM 2412 N N . GLN A 1 305 ? -12.956 8.131 28.669 1.00 88.81 305 GLN A N 1
ATOM 2413 C CA . GLN A 1 305 ? -13.126 9.570 28.456 1.00 88.81 305 GLN A CA 1
ATOM 2414 C C . GLN A 1 305 ? -11.782 10.312 28.367 1.00 88.81 305 GLN A C 1
ATOM 2416 O O . GLN A 1 305 ? -11.759 11.542 28.272 1.00 88.81 305 GLN A O 1
ATOM 2421 N N . GLY A 1 306 ? -10.662 9.585 28.410 1.00 90.88 306 GLY A N 1
ATOM 2422 C CA . GLY A 1 306 ? -9.345 10.110 28.083 1.00 90.88 306 GLY A CA 1
ATOM 2423 C C . GLY A 1 306 ? -9.272 10.693 26.668 1.00 90.88 306 GLY A C 1
ATOM 2424 O O . GLY A 1 306 ? -9.997 10.313 25.748 1.00 90.88 306 GLY A O 1
ATOM 2425 N N . THR A 1 307 ? -8.368 11.651 26.487 1.00 93.62 307 THR A N 1
ATOM 2426 C CA . THR A 1 307 ? -8.113 12.275 25.187 1.00 93.62 307 THR A CA 1
ATOM 2427 C C . THR A 1 307 ? -7.224 11.386 24.327 1.00 93.62 307 THR A C 1
ATOM 2429 O O . THR A 1 307 ? -6.191 10.909 24.799 1.00 93.62 307 THR A O 1
ATOM 2432 N N . PHE A 1 308 ? -7.550 11.252 23.045 1.00 95.88 308 PHE A N 1
ATOM 2433 C CA . PHE A 1 308 ? -6.663 10.655 22.051 1.00 95.88 308 PHE A CA 1
ATOM 2434 C C . PHE A 1 308 ? -6.649 11.493 20.769 1.00 95.88 308 PHE A C 1
ATOM 2436 O O . PHE A 1 308 ? -7.607 12.205 20.468 1.00 95.88 308 PHE A O 1
ATOM 2443 N N . THR A 1 309 ? -5.557 11.379 20.015 1.00 97.56 309 THR A N 1
ATOM 2444 C CA . THR A 1 309 ? -5.372 12.020 18.709 1.00 97.56 309 THR A CA 1
ATOM 2445 C C . THR A 1 309 ? -5.288 10.937 17.641 1.00 97.56 309 THR A C 1
ATOM 2447 O O . THR A 1 309 ? -4.647 9.908 17.855 1.00 97.56 309 THR A O 1
ATOM 2450 N N . PHE A 1 310 ? -5.895 11.166 16.482 1.00 98.25 310 PHE A N 1
ATOM 2451 C CA . PHE A 1 310 ? -5.707 10.343 15.289 1.00 98.25 310 PHE A CA 1
ATOM 2452 C C . PHE A 1 310 ? -5.508 11.246 14.072 1.00 98.25 310 PHE A C 1
ATOM 2454 O O . PHE A 1 310 ? -5.928 12.404 14.086 1.00 98.25 310 PHE A O 1
ATOM 2461 N N . LEU A 1 311 ? -4.853 10.724 13.038 1.00 98.44 311 LEU A N 1
ATOM 2462 C CA . LEU A 1 311 ? -4.712 11.415 11.755 1.00 98.44 311 LEU A CA 1
ATOM 2463 C C . LEU A 1 311 ? -5.711 10.849 10.754 1.00 98.44 311 LEU A C 1
ATOM 2465 O O . LEU A 1 311 ? -6.023 9.661 10.799 1.00 98.44 311 LEU A O 1
ATOM 2469 N N . THR A 1 312 ? -6.174 11.690 9.835 1.00 97.81 312 THR A N 1
ATOM 2470 C CA . THR A 1 312 ? -7.019 11.265 8.719 1.00 97.81 312 THR A CA 1
ATOM 2471 C C . THR A 1 312 ? -6.583 11.956 7.436 1.00 97.81 312 THR A C 1
ATOM 2473 O O . THR A 1 312 ? -6.286 13.151 7.453 1.00 97.81 312 THR A O 1
ATOM 2476 N N . TYR A 1 313 ? -6.523 11.205 6.343 1.00 96.50 313 TYR A N 1
ATOM 2477 C CA . TYR A 1 313 ? -6.270 11.697 4.987 1.00 96.50 313 TYR A CA 1
ATOM 2478 C C . TYR A 1 313 ? -6.741 10.655 3.963 1.00 96.50 313 TYR A C 1
ATOM 2480 O O . TYR A 1 313 ? -7.020 9.518 4.327 1.00 96.50 313 TYR A O 1
ATOM 2488 N N . GLY A 1 314 ? -6.859 11.042 2.699 1.00 94.38 314 GLY A N 1
ATOM 2489 C CA . GLY A 1 314 ? -7.098 10.151 1.561 1.00 94.38 314 GLY A CA 1
ATOM 2490 C C . GLY A 1 314 ? -6.132 10.491 0.438 1.00 94.38 314 GLY A C 1
ATOM 2491 O O . GLY A 1 314 ? -5.374 11.461 0.571 1.00 94.38 314 GLY A O 1
ATOM 2492 N N . ASP A 1 315 ? -6.168 9.712 -0.640 1.00 93.50 315 ASP A N 1
ATOM 2493 C CA . ASP A 1 315 ? -5.606 10.130 -1.928 1.00 93.50 315 ASP A CA 1
ATOM 2494 C C . ASP A 1 315 ? -4.084 10.367 -1.860 1.00 93.50 315 ASP A C 1
ATOM 2496 O O . ASP A 1 315 ? -3.531 11.262 -2.504 1.00 93.50 315 ASP A O 1
ATOM 2500 N N . MET A 1 316 ? -3.378 9.601 -1.013 1.00 92.69 316 MET A N 1
ATOM 2501 C CA . MET A 1 316 ? -1.954 9.856 -0.765 1.00 92.69 316 MET A CA 1
ATOM 2502 C C . MET A 1 316 ? -1.103 9.482 -1.981 1.00 92.69 316 MET A C 1
ATOM 2504 O O . MET A 1 316 ? -0.220 10.248 -2.376 1.00 92.69 316 MET A O 1
ATOM 2508 N N . GLY A 1 317 ? -1.342 8.288 -2.533 1.00 88.50 317 GLY A N 1
ATOM 2509 C CA . GLY A 1 317 ? -0.599 7.725 -3.652 1.00 88.50 317 GLY A CA 1
ATOM 2510 C C . GLY A 1 317 ? 0.914 7.679 -3.474 1.00 88.50 317 GLY A C 1
ATOM 2511 O O . GLY A 1 317 ? 1.464 7.781 -2.375 1.00 88.50 317 GLY A O 1
ATOM 2512 N N . ILE A 1 318 ? 1.603 7.527 -4.602 1.00 82.75 318 ILE A N 1
ATOM 2513 C CA . ILE A 1 318 ? 3.034 7.789 -4.733 1.00 82.75 318 ILE A CA 1
ATOM 2514 C C . ILE A 1 318 ? 3.192 9.071 -5.540 1.00 82.75 318 ILE A C 1
ATOM 2516 O O . ILE A 1 318 ? 2.794 9.142 -6.697 1.00 82.75 318 ILE A O 1
ATOM 2520 N N . SER A 1 319 ? 3.772 10.103 -4.929 1.00 62.03 319 SER A N 1
ATOM 2521 C CA . SER A 1 319 ? 3.986 11.373 -5.619 1.00 62.03 319 SER A CA 1
ATOM 2522 C C . SER A 1 319 ? 5.293 11.377 -6.406 1.00 62.03 319 SER A C 1
ATOM 2524 O O . SER A 1 319 ? 6.340 10.978 -5.891 1.00 62.03 319 SER A O 1
ATOM 2526 N N . THR A 1 320 ? 5.236 11.919 -7.622 1.00 50.84 320 THR A N 1
ATOM 2527 C CA . THR A 1 320 ? 6.394 12.308 -8.432 1.00 50.84 320 THR A CA 1
ATOM 2528 C C . THR A 1 320 ? 6.126 13.673 -9.075 1.00 50.84 320 THR A C 1
ATOM 2530 O O . THR A 1 320 ? 5.008 13.955 -9.484 1.00 50.84 320 THR A O 1
ATOM 2533 N N . GLY A 1 321 ? 7.117 14.571 -9.097 1.00 42.31 321 GLY A N 1
ATOM 2534 C CA . GLY A 1 321 ? 6.982 15.950 -9.604 1.00 42.31 321 GLY A CA 1
ATOM 2535 C C . GLY A 1 321 ? 7.505 17.022 -8.634 1.00 42.31 321 GLY A C 1
ATOM 2536 O O . GLY A 1 321 ? 7.443 16.874 -7.413 1.00 42.31 321 GLY A O 1
ATOM 2537 N N . THR A 1 322 ? 8.102 18.093 -9.170 1.00 36.03 322 THR A N 1
ATOM 2538 C CA . THR A 1 322 ? 8.922 19.050 -8.406 1.00 36.03 322 THR A CA 1
ATOM 2539 C C . THR A 1 322 ? 8.091 20.020 -7.565 1.00 36.03 322 THR A C 1
ATOM 2541 O O . THR A 1 322 ? 7.555 21.001 -8.075 1.00 36.03 322 THR A O 1
ATOM 2544 N N . GLY A 1 323 ? 8.054 19.784 -6.254 1.00 41.25 323 GLY A N 1
ATOM 2545 C CA . GLY A 1 323 ? 7.455 20.705 -5.286 1.00 41.25 323 GLY A CA 1
ATOM 2546 C C . GLY A 1 323 ? 7.121 20.034 -3.961 1.00 41.25 323 GLY A C 1
ATOM 2547 O O . GLY A 1 323 ? 6.000 20.183 -3.500 1.00 41.25 323 GLY A O 1
ATOM 2548 N N . LEU A 1 324 ? 8.087 19.296 -3.387 1.00 51.34 324 LEU A N 1
ATOM 2549 C CA . LEU A 1 324 ? 7.898 18.255 -2.361 1.00 51.34 324 LEU A CA 1
ATOM 2550 C C . LEU A 1 324 ? 6.921 17.171 -2.853 1.00 51.34 324 LEU A C 1
ATOM 2552 O O . LEU A 1 324 ? 5.734 17.455 -2.965 1.00 51.34 324 LEU A O 1
ATOM 2556 N N . PRO A 1 325 ? 7.368 15.935 -3.143 1.00 73.38 325 PRO A N 1
ATOM 2557 C CA . PRO A 1 325 ? 6.434 14.880 -3.519 1.00 73.38 325 PRO A CA 1
ATOM 2558 C C . PRO A 1 325 ? 5.399 14.710 -2.394 1.00 73.38 325 PRO A C 1
ATOM 2560 O O . PRO A 1 325 ? 5.746 14.308 -1.282 1.00 73.38 325 PRO A O 1
ATOM 2563 N N . ALA A 1 326 ? 4.146 15.094 -2.659 1.00 80.56 326 ALA A N 1
ATOM 2564 C CA . ALA A 1 326 ? 3.109 15.322 -1.653 1.00 80.56 326 ALA A CA 1
ATOM 2565 C C . ALA A 1 326 ? 2.903 14.103 -0.743 1.00 80.56 326 ALA A C 1
ATOM 2567 O O . ALA A 1 326 ? 2.809 14.256 0.470 1.00 80.56 326 ALA A O 1
ATOM 2568 N N . ALA A 1 327 ? 2.967 12.893 -1.305 1.00 87.44 327 ALA A N 1
ATOM 2569 C CA . ALA A 1 327 ? 2.930 11.637 -0.559 1.00 87.44 327 ALA A CA 1
ATOM 2570 C C . ALA A 1 327 ? 4.046 11.532 0.497 1.00 87.44 327 ALA A C 1
ATOM 2572 O O . ALA A 1 327 ? 3.787 11.197 1.652 1.00 87.44 327 ALA A O 1
ATOM 2573 N N . GLN A 1 328 ? 5.292 11.861 0.132 1.00 87.75 328 GLN A N 1
ATOM 2574 C CA . GLN A 1 328 ? 6.415 1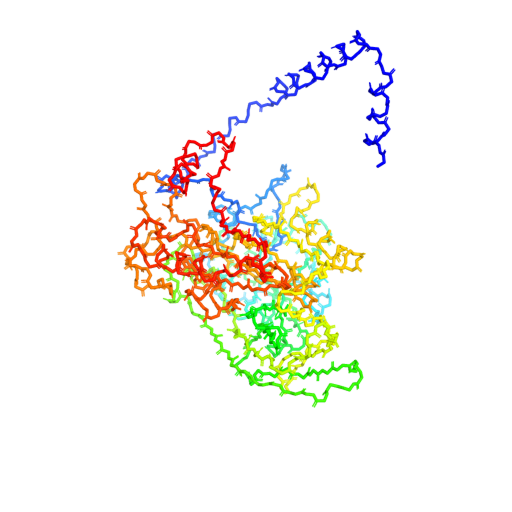1.836 1.073 1.00 87.75 328 GLN A CA 1
ATOM 2575 C C . GLN A 1 328 ? 6.273 12.927 2.132 1.00 87.75 328 GLN A C 1
ATOM 2577 O O . GLN A 1 328 ? 6.578 12.679 3.295 1.00 87.75 328 GLN A O 1
ATOM 2582 N N . ALA A 1 329 ? 5.792 14.114 1.754 1.00 89.75 329 ALA A N 1
ATOM 2583 C CA . ALA A 1 329 ? 5.536 15.190 2.706 1.00 89.75 329 ALA A CA 1
ATOM 2584 C C . ALA A 1 329 ? 4.452 14.792 3.719 1.00 89.75 329 ALA A C 1
ATOM 2586 O O . ALA A 1 329 ? 4.662 14.943 4.921 1.00 89.75 329 ALA A O 1
ATOM 2587 N N . THR A 1 330 ? 3.338 14.214 3.259 1.00 92.88 330 THR A N 1
ATOM 2588 C CA . THR A 1 330 ? 2.278 13.672 4.120 1.00 92.88 330 THR A CA 1
ATOM 2589 C C . THR A 1 330 ? 2.828 12.596 5.048 1.00 92.88 330 THR A C 1
ATOM 2591 O O . THR A 1 330 ? 2.611 12.675 6.256 1.00 92.88 330 THR A O 1
ATOM 2594 N N . ALA A 1 331 ? 3.608 11.640 4.532 1.00 93.94 331 ALA A N 1
ATOM 2595 C CA . ALA A 1 331 ? 4.208 10.595 5.355 1.00 93.94 331 ALA A CA 1
ATOM 2596 C C . ALA A 1 331 ? 5.184 11.162 6.403 1.00 93.94 331 ALA A C 1
ATOM 2598 O O . ALA A 1 331 ? 5.144 10.770 7.568 1.00 93.94 331 ALA A O 1
ATOM 2599 N N . GLN A 1 332 ? 6.032 12.123 6.031 1.00 93.56 332 GLN A N 1
ATOM 2600 C CA . GLN A 1 332 ? 6.968 12.773 6.954 1.00 93.56 332 GLN A CA 1
ATOM 2601 C C . GLN A 1 332 ? 6.240 13.549 8.056 1.00 93.56 332 GLN A C 1
ATOM 2603 O O . GLN A 1 332 ? 6.581 13.403 9.228 1.00 93.56 332 GLN A O 1
ATOM 2608 N N . LEU A 1 333 ? 5.221 14.335 7.696 1.00 95.25 333 LEU A N 1
ATOM 2609 C CA . LEU A 1 333 ? 4.408 15.085 8.654 1.00 95.25 333 LEU A CA 1
ATOM 2610 C C . LEU A 1 333 ? 3.639 14.145 9.588 1.00 95.25 333 LEU A C 1
ATOM 2612 O O . LEU A 1 333 ? 3.654 14.349 10.799 1.00 95.25 333 LEU A O 1
ATOM 2616 N N . ALA A 1 334 ? 3.055 13.071 9.052 1.00 97.19 334 ALA A N 1
ATOM 2617 C CA . ALA A 1 334 ? 2.386 12.054 9.853 1.00 97.19 334 ALA A CA 1
ATOM 2618 C C . ALA A 1 334 ? 3.354 11.367 10.829 1.00 97.19 334 ALA A C 1
ATOM 2620 O O . ALA A 1 334 ? 3.003 11.149 11.988 1.00 97.19 334 ALA A O 1
ATOM 2621 N N . LEU A 1 335 ? 4.588 11.068 10.403 1.00 97.06 335 LEU A N 1
ATOM 2622 C CA . LEU A 1 335 ? 5.606 10.496 11.288 1.00 97.06 335 LEU A CA 1
ATOM 2623 C C . LEU A 1 335 ? 5.979 11.465 12.412 1.00 97.06 335 LEU A C 1
ATOM 2625 O O . LEU A 1 335 ? 6.125 11.038 13.557 1.00 97.06 335 LEU A O 1
ATOM 2629 N N . SER A 1 336 ? 6.143 12.750 12.095 1.00 96.81 336 SER A N 1
ATOM 2630 C CA . SER A 1 336 ? 6.380 13.791 13.096 1.00 96.81 336 SER A CA 1
ATOM 2631 C C . SER A 1 336 ? 5.232 13.859 14.102 1.00 96.81 336 SER A C 1
ATOM 2633 O O . SER A 1 336 ? 5.484 13.792 15.300 1.00 96.81 336 SER A O 1
ATOM 2635 N N . ASP A 1 337 ? 3.979 13.870 13.650 1.00 97.38 337 ASP A N 1
ATOM 2636 C CA . ASP A 1 337 ? 2.818 13.904 14.545 1.00 97.38 337 ASP A CA 1
ATOM 2637 C C . ASP A 1 337 ? 2.689 12.639 15.411 1.00 97.38 337 ASP A C 1
ATOM 2639 O O . ASP A 1 337 ? 2.347 12.731 16.591 1.00 97.38 337 ASP A O 1
ATOM 2643 N N . ILE A 1 338 ? 3.028 11.459 14.883 1.00 97.56 338 ILE A N 1
ATOM 2644 C CA . ILE A 1 338 ? 3.100 10.224 15.682 1.00 97.56 338 ILE A CA 1
ATOM 2645 C C . ILE A 1 338 ? 4.117 10.351 16.814 1.00 97.56 338 ILE A C 1
ATOM 2647 O O . ILE A 1 338 ? 3.846 9.923 17.936 1.00 97.56 338 ILE A O 1
ATOM 2651 N N . ARG A 1 339 ? 5.284 10.936 16.540 1.00 95.25 339 ARG A N 1
ATOM 2652 C CA . ARG A 1 339 ? 6.367 11.049 17.527 1.00 95.25 339 ARG A CA 1
ATOM 2653 C C . ARG A 1 339 ? 6.118 12.157 18.541 1.00 95.25 339 ARG A C 1
ATOM 2655 O O . ARG A 1 339 ? 6.418 11.967 19.718 1.00 95.25 339 ARG A O 1
ATOM 2662 N N . ASP A 1 340 ? 5.557 13.272 18.090 1.00 96.12 340 ASP A N 1
ATOM 2663 C CA . ASP A 1 340 ? 5.550 14.519 18.852 1.00 96.12 340 ASP A CA 1
ATOM 2664 C C . ASP A 1 340 ? 4.170 14.839 19.452 1.00 96.12 340 ASP A C 1
ATOM 2666 O O . ASP A 1 340 ? 4.094 15.508 20.483 1.00 96.12 340 ASP A O 1
ATOM 2670 N N . ASN A 1 341 ? 3.080 14.336 18.856 1.00 94.56 341 ASN A N 1
ATOM 2671 C CA . ASN A 1 341 ? 1.700 14.721 19.189 1.00 94.56 341 ASN A CA 1
ATOM 2672 C C . ASN A 1 341 ? 0.815 13.554 19.672 1.00 94.56 341 ASN A C 1
ATOM 2674 O O . ASN A 1 341 ? -0.397 13.717 19.837 1.00 94.56 341 ASN A O 1
ATOM 2678 N N . GLY A 1 342 ? 1.405 12.382 19.935 1.00 92.62 342 GLY A N 1
ATOM 2679 C CA . GLY A 1 342 ? 0.709 11.250 20.557 1.00 92.62 342 GLY A CA 1
ATOM 2680 C C . GLY A 1 342 ? -0.423 10.663 19.708 1.00 92.62 342 GLY A C 1
ATOM 2681 O O . GLY A 1 342 ? -1.417 10.188 20.265 1.00 92.62 342 GLY A O 1
ATOM 2682 N N . VAL A 1 343 ? -0.293 10.713 18.376 1.00 98.12 343 VAL A N 1
ATOM 2683 C CA . VAL A 1 343 ? -1.225 10.057 17.444 1.00 98.12 343 VAL A CA 1
ATOM 2684 C C . VAL A 1 343 ? -1.310 8.571 17.778 1.00 98.12 343 VAL A C 1
ATOM 2686 O O . VAL A 1 343 ? -0.293 7.906 17.965 1.00 98.12 343 VAL A O 1
ATOM 2689 N N . ARG A 1 344 ? -2.535 8.054 17.866 1.00 97.81 344 ARG A N 1
ATOM 2690 C CA . ARG A 1 344 ? -2.815 6.673 18.268 1.00 97.81 344 ARG A CA 1
ATOM 2691 C C . ARG A 1 344 ? -3.142 5.738 17.116 1.00 97.81 344 ARG A C 1
ATOM 2693 O O . ARG A 1 344 ? -2.949 4.543 17.275 1.00 97.81 344 ARG A O 1
ATOM 2700 N N . PHE A 1 345 ? -3.624 6.264 15.995 1.00 98.81 345 PHE A N 1
ATOM 2701 C CA . PHE A 1 345 ? -3.871 5.536 14.750 1.00 98.81 345 PHE A CA 1
ATOM 2702 C C . PHE A 1 345 ? -4.027 6.524 13.587 1.00 98.81 345 PHE A C 1
ATOM 2704 O O . PHE A 1 345 ? -4.195 7.733 13.792 1.00 98.81 345 PHE A O 1
ATOM 2711 N N . ILE A 1 346 ? -3.962 5.998 12.369 1.00 98.88 346 ILE A N 1
ATOM 2712 C CA . ILE A 1 346 ? -4.216 6.713 11.117 1.00 98.88 346 ILE A CA 1
ATOM 2713 C C . ILE A 1 346 ? -5.486 6.146 10.481 1.00 98.88 346 ILE A C 1
ATOM 2715 O O . ILE A 1 346 ? -5.708 4.937 10.513 1.00 98.88 346 ILE A O 1
ATOM 2719 N N . ILE A 1 347 ? -6.293 7.020 9.885 1.00 98.75 347 ILE A N 1
ATOM 2720 C CA . ILE A 1 347 ? -7.350 6.682 8.934 1.00 98.75 347 ILE A CA 1
ATOM 2721 C C . ILE A 1 347 ? -6.900 7.130 7.540 1.00 98.75 347 ILE A C 1
ATOM 2723 O O . ILE A 1 347 ? -6.690 8.320 7.314 1.00 98.75 347 ILE A O 1
ATOM 2727 N N . HIS A 1 348 ? -6.766 6.187 6.613 1.00 98.56 348 HIS A N 1
ATOM 2728 C CA . HIS A 1 348 ? -6.577 6.462 5.193 1.00 98.56 348 HIS A CA 1
ATOM 2729 C C . HIS A 1 348 ? -7.874 6.147 4.446 1.00 98.56 348 HIS A C 1
ATOM 2731 O O . HIS A 1 348 ? -8.227 4.986 4.271 1.00 98.56 348 HIS A O 1
ATOM 2737 N N . GLN A 1 349 ? -8.617 7.164 4.026 1.00 96.88 349 GLN A N 1
ATOM 2738 C CA . GLN A 1 349 ? -9.989 7.026 3.523 1.00 96.88 349 GLN A CA 1
ATOM 2739 C C . GLN A 1 349 ? -10.100 6.622 2.036 1.00 96.88 349 GLN A C 1
ATOM 2741 O O . GLN A 1 349 ? -10.967 7.132 1.339 1.00 96.88 349 GLN A O 1
ATOM 2746 N N . GLY A 1 350 ? -9.266 5.693 1.559 1.00 96.75 350 GLY A N 1
ATOM 2747 C CA . GLY A 1 350 ? -9.270 5.222 0.166 1.00 96.75 350 GLY A CA 1
ATOM 2748 C C . GLY A 1 350 ? -8.333 5.994 -0.763 1.00 96.75 350 GLY A C 1
ATOM 2749 O O . GLY A 1 350 ? -7.765 7.012 -0.360 1.00 96.75 350 GLY A O 1
ATOM 2750 N N . ASP A 1 351 ? -8.168 5.460 -1.974 1.00 95.81 351 ASP A N 1
ATOM 2751 C CA . ASP A 1 351 ? -7.197 5.888 -2.980 1.00 95.81 351 ASP A CA 1
ATOM 2752 C C . ASP A 1 351 ? -5.766 5.847 -2.431 1.00 95.81 351 ASP A C 1
ATOM 2754 O O . ASP A 1 351 ? -5.070 6.845 -2.212 1.00 95.81 351 ASP A O 1
ATOM 2758 N N . LEU A 1 352 ? -5.343 4.618 -2.143 1.00 96.44 352 LEU A N 1
ATOM 2759 C CA . LEU A 1 352 ? -4.173 4.330 -1.334 1.00 96.44 352 LEU A CA 1
ATOM 2760 C C . LEU A 1 352 ? -2.889 4.600 -2.114 1.00 96.44 352 LEU A C 1
ATOM 2762 O O . LEU A 1 352 ? -2.169 5.559 -1.832 1.00 96.44 352 LEU A O 1
ATOM 2766 N N . SER A 1 353 ? -2.586 3.726 -3.077 1.00 94.31 353 SER A N 1
ATOM 2767 C CA . SER A 1 353 ? -1.300 3.704 -3.785 1.00 94.31 353 SER A CA 1
ATOM 2768 C C . SER A 1 353 ? -1.370 4.263 -5.201 1.00 94.31 353 SER A C 1
ATOM 2770 O O . SER A 1 353 ? -0.327 4.639 -5.738 1.00 94.31 353 SER A O 1
ATOM 2772 N N . TYR A 1 354 ? -2.569 4.311 -5.794 1.00 93.19 354 TYR A N 1
ATOM 2773 C CA . TYR A 1 354 ? -2.773 4.514 -7.232 1.00 93.19 354 TYR A CA 1
ATOM 2774 C C . TYR A 1 354 ? -1.950 3.531 -8.080 1.00 93.19 354 TYR A C 1
ATOM 2776 O O . TYR A 1 354 ? -1.411 3.886 -9.127 1.00 93.19 354 TYR A O 1
ATOM 2784 N N . ALA A 1 355 ? -1.817 2.280 -7.622 1.00 93.00 355 ALA A N 1
ATOM 2785 C CA . ALA A 1 355 ? -1.116 1.258 -8.388 1.00 93.00 355 ALA A CA 1
ATOM 2786 C C . ALA A 1 355 ? -1.816 0.953 -9.714 1.00 93.00 355 ALA A C 1
ATOM 2788 O O . ALA A 1 355 ? -1.129 0.729 -10.708 1.00 93.00 355 ALA A O 1
ATOM 2789 N N . VAL A 1 356 ? -3.155 0.959 -9.728 1.00 91.88 356 VAL A N 1
ATOM 2790 C CA . VAL A 1 356 ? -4.009 0.863 -10.926 1.00 91.88 356 VAL A CA 1
ATOM 2791 C C . VAL A 1 356 ? -3.559 -0.213 -11.925 1.00 91.88 356 VAL A C 1
ATOM 2793 O O . VAL A 1 356 ? -3.563 -0.026 -13.143 1.00 91.88 356 VAL A O 1
ATOM 2796 N N . GLY A 1 357 ? -3.118 -1.361 -11.405 1.00 91.94 357 GLY A N 1
ATOM 2797 C CA . GLY A 1 357 ? -2.656 -2.505 -12.186 1.00 91.94 357 GLY A CA 1
ATOM 2798 C C . GLY A 1 357 ? -1.149 -2.589 -12.444 1.00 91.94 357 GLY A C 1
ATOM 2799 O O . GLY A 1 357 ? -0.705 -3.526 -13.106 1.00 91.94 357 GLY A O 1
ATOM 2800 N N . TYR A 1 358 ? -0.338 -1.685 -11.897 1.00 93.06 358 TYR A N 1
ATOM 2801 C CA . TYR A 1 358 ? 1.127 -1.707 -11.969 1.00 93.06 358 TYR A CA 1
ATOM 2802 C C . TYR A 1 358 ? 1.689 -2.145 -10.616 1.00 93.06 358 TYR A C 1
ATOM 2804 O O . TYR A 1 358 ? 1.914 -1.342 -9.711 1.00 93.06 358 TYR A O 1
ATOM 2812 N N . SER A 1 359 ? 1.918 -3.454 -10.462 1.00 93.06 359 SER A N 1
ATOM 2813 C CA . SER A 1 359 ? 2.073 -4.086 -9.142 1.00 93.06 359 SER A CA 1
ATOM 2814 C C . SER A 1 359 ? 3.208 -3.526 -8.277 1.00 93.06 359 SER A C 1
ATOM 2816 O O . SER A 1 359 ? 3.092 -3.563 -7.053 1.00 93.06 359 SER A O 1
ATOM 2818 N N . TYR A 1 360 ? 4.289 -3.004 -8.872 1.00 92.12 360 TYR A N 1
ATOM 2819 C CA . TYR A 1 360 ? 5.415 -2.455 -8.105 1.00 92.12 360 TYR A CA 1
ATOM 2820 C C . TYR A 1 360 ? 5.019 -1.242 -7.254 1.00 92.12 360 TYR A C 1
ATOM 2822 O O . TYR A 1 360 ? 5.616 -1.028 -6.202 1.00 92.12 360 TYR A O 1
ATOM 2830 N N . LEU A 1 361 ? 4.014 -0.461 -7.670 1.00 94.06 361 LEU A N 1
ATOM 2831 C CA . LEU A 1 361 ? 3.595 0.745 -6.951 1.00 94.06 361 LEU A CA 1
ATOM 2832 C C . LEU A 1 361 ? 3.038 0.423 -5.569 1.00 94.06 361 LEU A C 1
ATOM 2834 O O . LEU A 1 361 ? 3.286 1.171 -4.626 1.00 94.06 361 LEU A O 1
ATOM 2838 N N . TRP A 1 362 ? 2.387 -0.731 -5.414 1.00 96.75 362 TRP A N 1
ATOM 2839 C CA . TRP A 1 362 ? 1.983 -1.206 -4.099 1.00 96.75 362 TRP A CA 1
ATOM 2840 C C . TRP A 1 362 ? 3.179 -1.418 -3.167 1.00 96.75 362 TRP A C 1
ATOM 2842 O O . TRP A 1 362 ? 3.103 -1.056 -2.000 1.00 96.75 362 TRP A O 1
ATOM 2852 N N . ASP A 1 363 ? 4.277 -2.002 -3.651 1.00 95.56 363 ASP A N 1
ATOM 2853 C CA . ASP A 1 363 ? 5.461 -2.248 -2.821 1.00 95.56 363 ASP A CA 1
ATOM 2854 C C . ASP A 1 363 ? 6.182 -0.932 -2.475 1.00 95.56 363 ASP A C 1
ATOM 2856 O O . ASP A 1 363 ? 6.548 -0.709 -1.323 1.00 95.56 363 ASP A O 1
ATOM 2860 N N . VAL A 1 364 ? 6.294 -0.005 -3.435 1.00 94.12 364 VAL A N 1
ATOM 2861 C CA . VAL A 1 364 ? 6.848 1.344 -3.197 1.00 94.12 364 VAL A CA 1
ATOM 2862 C C . VAL A 1 364 ? 6.020 2.103 -2.152 1.00 94.12 364 VAL A C 1
ATOM 2864 O O . VAL A 1 364 ? 6.571 2.709 -1.231 1.00 94.12 364 VAL A O 1
ATOM 2867 N N . TRP A 1 365 ? 4.692 2.042 -2.255 1.00 95.75 365 TRP A N 1
ATOM 2868 C CA . TRP A 1 365 ? 3.775 2.711 -1.333 1.00 95.75 365 TRP A CA 1
ATOM 2869 C C . TRP A 1 365 ? 3.758 2.090 0.058 1.00 95.75 365 TRP A C 1
ATOM 2871 O O . TRP A 1 365 ? 3.830 2.807 1.056 1.00 95.75 365 TRP A O 1
ATOM 2881 N N . MET A 1 366 ? 3.752 0.762 0.148 1.00 97.94 366 MET A N 1
ATOM 2882 C CA . MET A 1 366 ? 3.836 0.083 1.437 1.00 97.94 366 MET A CA 1
ATOM 2883 C C . MET A 1 366 ? 5.155 0.396 2.156 1.00 97.94 366 MET A C 1
ATOM 2885 O O . MET A 1 366 ? 5.153 0.622 3.365 1.00 97.94 366 MET A O 1
ATOM 2889 N N . ASN A 1 367 ? 6.268 0.489 1.423 1.00 95.81 367 ASN A N 1
ATOM 2890 C CA . ASN A 1 367 ? 7.548 0.928 1.975 1.00 95.81 367 ASN A CA 1
ATOM 2891 C C . ASN A 1 367 ? 7.493 2.384 2.482 1.00 95.81 367 ASN A C 1
ATOM 2893 O O . ASN A 1 367 ? 8.127 2.715 3.482 1.00 95.81 367 ASN A O 1
ATOM 2897 N N . LEU A 1 368 ? 6.744 3.269 1.812 1.00 95.06 368 LEU A N 1
ATOM 2898 C CA . LEU A 1 368 ? 6.563 4.658 2.251 1.00 95.06 368 LEU A CA 1
ATOM 2899 C C . LEU A 1 368 ? 5.817 4.750 3.594 1.00 95.06 368 LEU A C 1
ATOM 2901 O O . LEU A 1 368 ? 6.188 5.569 4.438 1.00 95.06 368 LEU A O 1
ATOM 2905 N N . ILE A 1 369 ? 4.785 3.924 3.805 1.00 97.56 369 ILE A N 1
ATOM 2906 C CA . ILE A 1 369 ? 3.957 3.980 5.022 1.00 97.56 369 ILE A CA 1
ATOM 2907 C C . ILE A 1 369 ? 4.468 3.115 6.176 1.00 97.56 369 ILE A C 1
ATOM 2909 O O . ILE A 1 369 ? 4.091 3.373 7.317 1.00 97.56 369 ILE A O 1
ATOM 2913 N N . GLU A 1 370 ? 5.323 2.120 5.930 1.00 98.19 370 GLU A N 1
ATOM 2914 C CA . GLU A 1 370 ? 5.842 1.192 6.951 1.00 98.19 370 GLU A CA 1
ATOM 2915 C C . GLU A 1 370 ? 6.407 1.894 8.208 1.00 98.19 370 GLU A C 1
ATOM 2917 O O . GLU A 1 370 ? 6.086 1.474 9.329 1.00 98.19 370 GLU A O 1
ATOM 2922 N N . PRO A 1 371 ? 7.155 3.017 8.110 1.00 97.50 371 PRO A N 1
ATOM 2923 C CA . PRO A 1 371 ? 7.588 3.759 9.294 1.00 97.50 371 PRO A CA 1
ATOM 2924 C C . PRO A 1 371 ? 6.432 4.295 10.154 1.00 97.50 371 PRO A C 1
ATOM 2926 O O . PRO A 1 371 ? 6.595 4.452 11.364 1.00 97.50 371 PRO A O 1
ATOM 2929 N N . LEU A 1 372 ? 5.272 4.579 9.568 1.00 98.12 372 LEU A N 1
ATOM 2930 C CA . LEU A 1 372 ? 4.069 5.005 10.290 1.00 98.12 372 LEU A CA 1
ATOM 2931 C C . LEU A 1 372 ? 3.330 3.789 10.846 1.00 98.12 372 LEU A C 1
ATOM 2933 O O . LEU A 1 372 ? 3.029 3.713 12.037 1.00 98.12 372 LEU A O 1
ATOM 2937 N N . ALA A 1 373 ? 3.077 2.824 9.965 1.00 98.69 373 ALA A N 1
ATOM 2938 C CA . ALA A 1 373 ? 2.158 1.723 10.189 1.00 98.69 373 ALA A CA 1
ATOM 2939 C C . ALA A 1 373 ? 2.707 0.664 11.158 1.00 98.69 373 ALA A C 1
ATOM 2941 O O . ALA A 1 373 ? 1.934 -0.054 11.784 1.00 98.69 373 ALA A O 1
ATOM 2942 N N . THR A 1 374 ? 4.028 0.600 11.353 1.00 98.75 374 THR A N 1
ATOM 2943 C CA . THR A 1 374 ? 4.649 -0.212 12.417 1.00 98.75 374 THR A CA 1
ATOM 2944 C C . THR A 1 374 ? 4.561 0.422 13.811 1.00 98.75 374 THR A C 1
ATOM 2946 O O . THR A 1 374 ? 4.867 -0.249 14.799 1.00 98.75 374 THR A O 1
ATOM 2949 N N . ARG A 1 375 ? 4.179 1.702 13.923 1.00 98.50 375 ARG A N 1
ATOM 2950 C CA . ARG A 1 375 ? 4.105 2.442 15.200 1.00 98.50 375 ARG A CA 1
ATOM 2951 C C . ARG A 1 375 ? 2.680 2.614 15.698 1.00 98.50 375 ARG A C 1
ATOM 2953 O O . ARG A 1 375 ? 2.433 2.566 16.902 1.00 98.50 375 ARG A O 1
ATOM 2960 N N . VAL A 1 376 ? 1.755 2.839 14.773 1.00 98.81 376 VAL A N 1
ATOM 2961 C CA . VAL A 1 376 ? 0.334 3.024 15.061 1.00 98.81 376 VAL A CA 1
ATOM 2962 C C . VAL A 1 376 ? -0.501 2.246 14.045 1.00 98.81 376 VAL A C 1
ATOM 2964 O O . VAL A 1 376 ? -0.067 2.104 12.901 1.00 98.81 376 VAL A O 1
ATOM 2967 N N . PRO A 1 377 ? -1.697 1.765 14.420 1.00 98.88 377 PRO A N 1
ATOM 2968 C CA . PRO A 1 377 ? -2.616 1.144 13.479 1.00 98.88 377 PRO A CA 1
ATOM 2969 C C . PRO A 1 377 ? -2.920 2.038 12.278 1.00 98.88 377 PRO A C 1
ATOM 2971 O O . PRO A 1 377 ? -3.168 3.237 12.433 1.00 98.88 377 PRO A O 1
ATOM 2974 N N . TYR A 1 378 ? -2.914 1.436 11.093 1.00 98.88 378 TYR A N 1
ATOM 2975 C CA . TYR A 1 378 ? -3.175 2.088 9.817 1.00 98.88 378 TYR A CA 1
ATOM 2976 C C . TYR A 1 378 ? -4.501 1.566 9.256 1.00 98.88 378 TYR A C 1
ATOM 2978 O O . TYR A 1 378 ? -4.558 0.533 8.592 1.00 98.88 378 TYR A O 1
ATOM 2986 N N . MET A 1 379 ? -5.587 2.257 9.594 1.00 98.81 379 MET A N 1
ATOM 2987 C CA . MET A 1 379 ? -6.950 1.870 9.235 1.00 98.81 379 MET A CA 1
ATOM 2988 C C . MET A 1 379 ? -7.279 2.401 7.841 1.00 98.81 379 MET A C 1
ATOM 2990 O O . MET A 1 379 ? -7.064 3.586 7.590 1.00 98.81 379 MET A O 1
ATOM 2994 N N . ILE A 1 380 ? -7.812 1.563 6.951 1.00 98.62 380 ILE A N 1
ATOM 2995 C CA . ILE A 1 380 ? -8.031 1.929 5.544 1.00 98.62 380 ILE A CA 1
ATOM 2996 C C . ILE A 1 380 ? -9.501 1.823 5.140 1.00 98.62 380 ILE A C 1
ATOM 2998 O O . ILE A 1 380 ? -10.170 0.841 5.438 1.00 98.62 380 ILE A O 1
ATOM 3002 N N . GLY A 1 381 ? -9.992 2.825 4.420 1.00 97.88 381 GLY A N 1
ATOM 3003 C CA . GLY A 1 381 ? -11.124 2.673 3.512 1.00 97.88 381 GLY A CA 1
ATOM 3004 C C . GLY A 1 381 ? -10.632 2.289 2.119 1.00 97.88 381 GLY A C 1
ATOM 3005 O O . GLY A 1 381 ? -9.428 2.288 1.860 1.00 97.88 381 GLY A O 1
ATOM 3006 N N . ILE A 1 382 ? -11.567 1.995 1.221 1.00 96.44 382 ILE A N 1
ATOM 3007 C CA . ILE A 1 382 ? -11.264 1.811 -0.200 1.00 96.44 382 ILE A CA 1
ATOM 3008 C C . ILE A 1 382 ? -11.827 2.957 -1.033 1.00 96.44 382 ILE A C 1
ATOM 3010 O O . ILE A 1 382 ? -12.926 3.436 -0.741 1.00 96.44 382 ILE A O 1
ATOM 3014 N N . GLY A 1 383 ? -11.079 3.359 -2.059 1.00 95.75 383 GLY A N 1
ATOM 3015 C CA . GLY A 1 383 ? -11.534 4.285 -3.088 1.00 95.75 383 GLY A CA 1
ATOM 3016 C C . GLY A 1 383 ? -11.773 3.594 -4.425 1.00 95.75 383 GLY A C 1
ATOM 3017 O O . GLY A 1 383 ? -11.684 2.363 -4.549 1.00 95.75 383 GLY A O 1
ATOM 3018 N N . ASN A 1 384 ? -12.084 4.396 -5.437 1.00 93.50 384 ASN A N 1
ATOM 3019 C CA . ASN A 1 384 ? -12.309 3.923 -6.799 1.00 93.50 384 ASN A CA 1
ATOM 3020 C C . ASN A 1 384 ? -11.034 3.320 -7.407 1.00 93.50 384 ASN A C 1
ATOM 3022 O O . ASN A 1 384 ? -11.127 2.308 -8.104 1.00 93.50 384 ASN A O 1
ATOM 3026 N N . HIS A 1 385 ? -9.840 3.820 -7.062 1.00 94.44 385 HIS A N 1
ATOM 3027 C CA . HIS A 1 385 ? -8.573 3.251 -7.551 1.00 94.44 385 HIS A CA 1
ATOM 3028 C C . HIS A 1 385 ? -8.224 1.888 -6.944 1.00 94.44 385 HIS A C 1
ATOM 3030 O O . HIS A 1 385 ? -7.374 1.175 -7.478 1.00 94.44 385 HIS A O 1
ATOM 3036 N N . GLU A 1 386 ? -8.907 1.466 -5.878 1.00 96.00 386 GLU A N 1
ATOM 3037 C CA . GLU A 1 386 ? -8.800 0.096 -5.373 1.00 96.00 386 GLU A CA 1
ATOM 3038 C C . GLU A 1 386 ? -9.846 -0.844 -5.981 1.00 96.00 386 GLU A C 1
ATOM 3040 O O . GLU A 1 386 ? -9.536 -2.019 -6.183 1.00 96.00 386 GLU A O 1
ATOM 3045 N N . GLN A 1 387 ? -11.067 -0.372 -6.259 1.00 94.69 387 GLN A N 1
ATOM 3046 C CA . GLN A 1 387 ? -12.220 -1.243 -6.535 1.00 94.69 387 GLN A CA 1
ATOM 3047 C C . GLN A 1 387 ? -12.800 -1.140 -7.947 1.00 94.69 387 GLN A C 1
ATOM 3049 O O . GLN A 1 387 ? -13.171 -2.172 -8.508 1.00 94.69 387 GLN A O 1
ATOM 3054 N N . ASP A 1 388 ? -12.938 0.064 -8.498 1.00 90.50 388 ASP A N 1
ATOM 3055 C CA . ASP A 1 388 ? -13.810 0.300 -9.648 1.00 90.50 388 ASP A CA 1
ATOM 3056 C C . ASP A 1 388 ? -13.271 -0.361 -10.915 1.00 90.50 388 ASP A C 1
ATOM 3058 O O . ASP A 1 388 ? -12.237 0.032 -11.469 1.00 90.50 388 ASP A O 1
ATOM 3062 N N . TYR A 1 389 ? -14.000 -1.369 -11.403 1.00 88.56 389 TYR A N 1
ATOM 3063 C CA . TYR A 1 389 ? -13.696 -1.997 -12.678 1.00 88.56 389 TYR A CA 1
ATOM 3064 C C . TYR A 1 389 ? -14.921 -2.593 -13.366 1.00 88.56 389 TYR A C 1
ATOM 3066 O O . TYR A 1 389 ? -15.557 -3.510 -12.858 1.00 88.56 389 TYR A O 1
ATOM 3074 N N . MET A 1 390 ? -15.201 -2.175 -14.600 1.00 85.25 390 MET A N 1
ATOM 3075 C CA . MET A 1 390 ? -16.258 -2.794 -15.405 1.00 85.25 390 MET A CA 1
ATOM 3076 C C . MET A 1 390 ? -15.721 -3.990 -16.204 1.00 85.25 390 MET A C 1
ATOM 3078 O O . MET A 1 390 ? -15.258 -3.842 -17.333 1.00 85.25 390 MET A O 1
ATOM 3082 N N . SER A 1 391 ? -15.789 -5.207 -15.659 1.00 77.56 391 SER A N 1
ATOM 3083 C CA . SER A 1 391 ? -15.377 -6.396 -16.421 1.00 77.56 391 SER A CA 1
ATOM 3084 C C . SER A 1 391 ? -16.497 -6.954 -17.316 1.00 77.56 391 SER A C 1
ATOM 3086 O O . SER A 1 391 ? -17.688 -6.895 -16.992 1.00 77.56 391 SER A O 1
ATOM 3088 N N . ASP A 1 392 ? -16.117 -7.612 -18.418 1.00 72.06 392 ASP A N 1
ATOM 3089 C CA . ASP A 1 392 ? -17.041 -8.423 -19.230 1.00 72.06 392 ASP A CA 1
ATOM 3090 C C . ASP A 1 392 ? -17.603 -9.634 -18.450 1.00 72.06 392 ASP A C 1
ATOM 3092 O O . ASP A 1 392 ? -18.581 -10.261 -18.861 1.00 72.06 392 ASP A O 1
ATOM 3096 N N . ARG A 1 393 ? -16.973 -9.998 -17.323 1.00 67.88 393 ARG A N 1
ATOM 3097 C CA . ARG A 1 393 ? -17.264 -11.178 -16.493 1.00 67.88 393 ARG A CA 1
ATOM 3098 C C . ARG A 1 393 ? -17.656 -10.779 -15.067 1.00 67.88 393 ARG A C 1
ATOM 3100 O O . ARG A 1 393 ? -17.130 -11.324 -14.097 1.00 67.88 393 ARG A O 1
ATOM 3107 N N . LYS A 1 394 ? -18.611 -9.851 -15.002 1.00 75.94 394 LYS A N 1
ATOM 3108 C CA . LYS A 1 394 ? -19.205 -9.244 -13.804 1.00 75.94 394 LYS A CA 1
ATOM 3109 C C . LYS A 1 394 ? -19.273 -10.174 -12.586 1.00 75.94 394 LYS A C 1
ATOM 3111 O O . LYS A 1 394 ? -19.951 -11.205 -12.627 1.00 75.94 394 LYS A O 1
ATOM 3116 N N . GLY A 1 395 ? -18.590 -9.789 -11.511 1.00 74.44 395 GLY A N 1
ATOM 3117 C CA . GLY A 1 395 ? -18.681 -10.368 -10.169 1.00 74.44 395 GLY A CA 1
ATOM 3118 C C . GLY A 1 395 ? -18.041 -11.742 -9.992 1.00 74.44 395 GLY A C 1
ATOM 3119 O O . GLY A 1 395 ? -18.189 -12.357 -8.939 1.00 74.44 395 GLY A O 1
ATOM 3120 N N . ILE A 1 396 ? -17.368 -12.284 -11.015 1.00 82.44 396 ILE A N 1
ATOM 3121 C CA . ILE A 1 396 ? -16.726 -13.606 -10.906 1.00 82.44 396 ILE A CA 1
ATOM 3122 C C . ILE A 1 396 ? -15.450 -13.530 -10.063 1.00 82.44 396 ILE A C 1
ATOM 3124 O O . ILE A 1 396 ? -15.077 -14.518 -9.429 1.00 82.44 396 ILE A O 1
ATOM 3128 N N . ARG A 1 397 ? -14.756 -12.390 -10.107 1.00 87.00 397 ARG A N 1
ATOM 3129 C CA . ARG A 1 397 ? -13.431 -12.217 -9.500 1.00 87.00 397 ARG A CA 1
ATOM 3130 C C . ARG A 1 397 ? -13.373 -11.149 -8.427 1.00 87.00 397 ARG A C 1
ATOM 3132 O O . ARG A 1 397 ? -12.420 -11.173 -7.660 1.00 87.00 397 ARG A O 1
ATOM 3139 N N . ASP A 1 398 ? -14.382 -10.291 -8.341 1.00 90.81 398 ASP A N 1
ATOM 3140 C CA . ASP A 1 398 ? -14.509 -9.351 -7.240 1.00 90.81 398 ASP A CA 1
ATOM 3141 C C . ASP A 1 398 ? -14.640 -10.104 -5.901 1.00 90.81 398 ASP A C 1
ATOM 3143 O O . ASP A 1 398 ? -15.642 -10.790 -5.644 1.00 90.81 398 ASP A O 1
ATOM 3147 N N . PRO A 1 399 ? -13.633 -10.007 -5.017 1.00 93.31 399 PRO A N 1
ATOM 3148 C CA . PRO A 1 399 ? -13.628 -10.761 -3.779 1.00 93.31 399 PRO A CA 1
ATOM 3149 C C . PRO A 1 399 ? -14.540 -10.149 -2.700 1.00 93.31 399 PRO A C 1
ATOM 3151 O O . PRO A 1 399 ? -14.651 -10.727 -1.606 1.00 93.31 399 PRO A O 1
ATOM 3154 N N . SER A 1 400 ? -15.202 -9.021 -2.986 1.00 92.62 400 SER A N 1
ATOM 3155 C CA . SER A 1 400 ? -16.247 -8.419 -2.147 1.00 92.62 400 SER A CA 1
ATOM 3156 C C . SER A 1 400 ? -17.537 -9.237 -2.135 1.00 92.62 400 SER A C 1
ATOM 3158 O O . SER A 1 400 ? -18.334 -9.129 -1.196 1.00 92.62 400 SER A O 1
ATOM 3160 N N . GLY A 1 401 ? -17.730 -10.077 -3.159 1.00 87.94 401 GLY A N 1
ATOM 3161 C CA . GLY A 1 401 ? -18.976 -10.787 -3.424 1.00 87.94 401 GLY A CA 1
ATOM 3162 C C . GLY A 1 401 ? -20.025 -9.947 -4.160 1.00 87.94 401 GLY A C 1
ATOM 3163 O O . GLY A 1 401 ? -21.163 -10.409 -4.313 1.00 87.94 401 GLY A O 1
ATOM 3164 N N . ASP A 1 402 ? -19.679 -8.737 -4.604 1.00 84.69 402 ASP A N 1
ATOM 3165 C CA . ASP A 1 402 ? -20.509 -7.957 -5.513 1.00 84.69 402 ASP A CA 1
ATOM 3166 C C . ASP A 1 402 ? -20.616 -8.647 -6.882 1.00 84.69 402 ASP A C 1
ATOM 3168 O O . ASP A 1 402 ? -19.687 -9.277 -7.383 1.00 84.69 402 ASP A O 1
ATOM 3172 N N . LYS A 1 403 ? -21.805 -8.583 -7.487 1.00 82.81 403 LYS A N 1
ATOM 3173 C CA . LYS A 1 403 ? -22.101 -9.305 -8.737 1.00 82.81 403 LYS A CA 1
ATOM 3174 C C . LYS A 1 403 ? -21.744 -8.507 -9.986 1.00 82.81 403 LYS A C 1
ATOM 3176 O O . LYS A 1 403 ? -21.979 -8.992 -11.092 1.00 82.81 403 LYS A O 1
ATOM 3181 N N . THR A 1 404 ? -21.266 -7.283 -9.819 1.00 78.06 404 THR A N 1
ATOM 3182 C CA . THR A 1 404 ? -21.029 -6.310 -10.879 1.00 78.06 404 THR A CA 1
ATOM 3183 C C . THR A 1 404 ? -19.611 -5.750 -10.887 1.00 78.06 404 THR A C 1
ATOM 3185 O O . THR A 1 404 ? -19.350 -4.899 -11.729 1.00 78.06 404 THR A O 1
ATOM 3188 N N . ASP A 1 405 ? -18.704 -6.295 -10.065 1.00 79.50 405 ASP A N 1
ATOM 3189 C CA . ASP A 1 405 ? -17.336 -5.793 -9.862 1.00 79.50 405 ASP A CA 1
ATOM 3190 C C . ASP A 1 405 ? -17.346 -4.329 -9.373 1.00 79.50 405 ASP A C 1
ATOM 3192 O O . ASP A 1 405 ? -16.755 -3.437 -9.982 1.00 79.50 405 ASP A O 1
ATOM 3196 N N . GLY A 1 406 ? -18.103 -4.069 -8.303 1.00 82.88 406 GLY A N 1
ATOM 3197 C CA . GLY A 1 406 ? -18.351 -2.731 -7.760 1.00 82.88 406 GLY A CA 1
ATOM 3198 C C . GLY A 1 406 ? -19.707 -2.135 -8.159 1.00 82.88 406 GLY A C 1
ATOM 3199 O O . GLY A 1 406 ? -20.553 -2.773 -8.793 1.00 82.88 406 GLY A O 1
ATOM 3200 N N . PHE A 1 407 ? -19.950 -0.897 -7.737 1.00 87.94 407 PHE A N 1
ATOM 3201 C CA . PHE A 1 407 ? -21.213 -0.194 -7.933 1.00 87.94 407 PHE A CA 1
ATOM 3202 C C . PHE A 1 407 ? -21.193 0.655 -9.198 1.00 87.94 407 PHE A C 1
ATOM 3204 O O . PHE A 1 407 ? -20.517 1.662 -9.243 1.00 87.94 407 PHE A O 1
ATOM 3211 N N . HIS A 1 408 ? -22.013 0.307 -10.193 1.00 87.69 408 HIS A N 1
ATOM 3212 C CA . HIS A 1 408 ? -22.024 0.993 -11.496 1.00 87.69 408 HIS A CA 1
ATOM 3213 C C . HIS A 1 408 ? -23.387 1.628 -11.817 1.00 87.69 408 HIS A C 1
ATOM 3215 O O . HIS A 1 408 ? -24.098 1.158 -12.716 1.00 87.69 408 HIS A O 1
ATOM 3221 N N . PRO A 1 409 ? -23.839 2.643 -11.054 1.00 88.62 409 PRO A N 1
ATOM 3222 C CA . PRO A 1 409 ? -25.089 3.327 -11.338 1.00 88.62 409 PRO A CA 1
ATOM 3223 C C . PRO A 1 409 ? -24.982 4.181 -12.613 1.00 88.62 409 PRO A C 1
ATOM 3225 O O . PRO A 1 409 ? -23.959 4.815 -12.851 1.00 88.62 409 PRO A O 1
ATOM 3228 N N . PRO A 1 410 ? -26.068 4.322 -13.396 1.00 86.88 410 PRO A N 1
ATOM 3229 C CA . PRO A 1 410 ? -26.058 5.124 -14.625 1.00 86.88 410 PRO A CA 1
ATOM 3230 C C . PRO A 1 410 ? -25.875 6.634 -14.388 1.00 86.88 410 PRO A C 1
ATOM 3232 O O . PRO A 1 410 ? -25.765 7.392 -15.348 1.00 86.88 410 PRO A O 1
ATOM 3235 N N . TRP A 1 411 ? -25.921 7.085 -13.132 1.00 86.31 411 TRP A N 1
ATOM 3236 C CA . TRP A 1 411 ? -25.822 8.490 -12.733 1.00 86.31 411 TRP A CA 1
ATOM 3237 C C . TRP A 1 411 ? -24.469 8.870 -12.121 1.00 86.31 411 TRP A C 1
ATOM 3239 O O . TRP A 1 411 ? -24.298 10.041 -11.790 1.00 86.31 411 TRP A O 1
ATOM 3249 N N . GLY A 1 412 ? -23.559 7.911 -11.919 1.00 83.06 412 GLY A N 1
ATOM 3250 C CA . GLY A 1 412 ? -22.270 8.135 -11.262 1.00 83.06 412 GLY A CA 1
ATOM 3251 C C . GLY A 1 412 ? -21.083 7.835 -12.174 1.00 83.06 412 GLY A C 1
ATOM 3252 O O . GLY A 1 412 ? -21.215 7.144 -13.182 1.00 83.06 412 GLY A O 1
ATOM 3253 N N . ASN A 1 413 ? -19.914 8.342 -11.794 1.00 82.19 413 ASN A N 1
ATOM 3254 C CA . ASN A 1 413 ? -18.628 8.126 -12.459 1.00 82.19 413 ASN A CA 1
ATOM 3255 C C . ASN A 1 413 ? -17.891 6.911 -11.876 1.00 82.19 413 ASN A C 1
ATOM 3257 O O . ASN A 1 413 ? -16.816 7.041 -11.296 1.00 82.19 413 ASN A O 1
ATOM 3261 N N . TYR A 1 414 ? -18.492 5.736 -12.039 1.00 85.50 414 TYR A N 1
ATOM 3262 C CA . TYR A 1 414 ? -17.901 4.458 -11.645 1.00 85.50 414 TYR A CA 1
ATOM 3263 C C . TYR A 1 414 ? -17.417 3.731 -12.896 1.00 85.50 414 TYR A C 1
ATOM 3265 O O . TYR A 1 414 ? -18.181 3.561 -13.852 1.00 85.50 414 TYR A O 1
ATOM 3273 N N . GLY A 1 415 ? -16.127 3.398 -12.931 1.00 83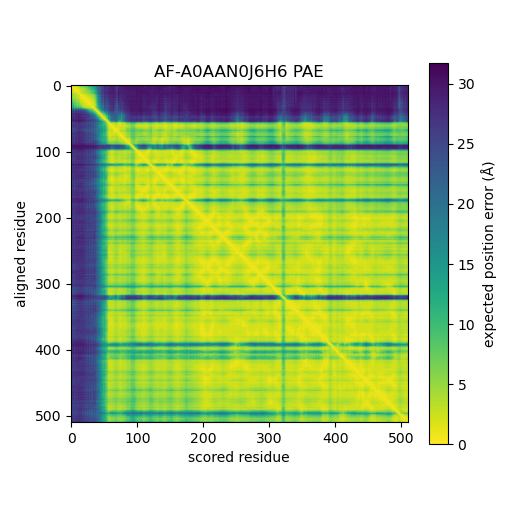.06 415 GLY A N 1
ATOM 3274 C CA . GLY A 1 415 ? -15.434 3.118 -14.185 1.00 83.06 415 GLY A CA 1
ATOM 3275 C C . GLY A 1 415 ? -14.416 1.987 -14.117 1.00 83.06 415 GLY A C 1
ATOM 3276 O O . GLY A 1 415 ? -14.726 0.856 -13.750 1.00 83.06 415 GLY A O 1
ATOM 3277 N N . HIS A 1 416 ? -13.208 2.287 -14.583 1.00 87.75 416 HIS A N 1
ATOM 3278 C CA . HIS A 1 416 ? -12.086 1.348 -14.679 1.00 87.75 416 HIS A CA 1
ATOM 3279 C C . HIS A 1 416 ? -10.879 1.834 -13.875 1.00 87.75 416 HIS A C 1
ATOM 3281 O O . HIS A 1 416 ? -9.738 1.506 -14.205 1.00 87.75 416 HIS A O 1
ATOM 3287 N N . ASP A 1 417 ? -11.139 2.637 -12.850 1.00 89.19 417 ASP A N 1
ATOM 3288 C CA . ASP A 1 417 ? -10.135 3.423 -12.145 1.00 89.19 417 ASP A CA 1
ATOM 3289 C C . ASP A 1 417 ? -9.114 2.518 -11.455 1.00 89.19 417 ASP A C 1
ATOM 3291 O O . ASP A 1 417 ? -7.929 2.827 -11.438 1.00 89.19 417 ASP A O 1
ATOM 3295 N N . SER A 1 418 ? -9.521 1.318 -11.026 1.00 92.38 418 SER A N 1
ATOM 3296 C CA . SER A 1 418 ? -8.611 0.350 -10.414 1.00 92.38 418 SER A CA 1
ATOM 3297 C C . SER A 1 418 ? -7.642 -0.322 -11.398 1.00 92.38 418 SER A C 1
ATOM 3299 O O . SER A 1 418 ? -6.868 -1.196 -10.999 1.00 92.38 418 SER A O 1
ATOM 3301 N N . GLY A 1 419 ? -7.754 -0.067 -12.706 1.00 91.25 419 GLY A N 1
ATOM 3302 C CA . GLY A 1 419 ? -6.936 -0.720 -13.732 1.00 91.25 419 GLY A CA 1
ATOM 3303 C C . GLY A 1 419 ? -7.030 -2.254 -13.743 1.00 91.25 419 GLY A C 1
ATOM 3304 O O . GLY A 1 419 ? -6.080 -2.943 -14.114 1.00 91.25 419 GLY A O 1
ATOM 3305 N N . GLY A 1 420 ? -8.164 -2.814 -13.311 1.00 92.06 420 GLY A N 1
ATOM 3306 C CA . GLY A 1 420 ? -8.415 -4.258 -13.303 1.00 92.06 420 GLY A CA 1
ATOM 3307 C C . GLY A 1 420 ? -8.089 -4.973 -11.995 1.00 92.06 420 GLY A C 1
ATOM 3308 O O . GLY A 1 420 ? -8.313 -6.182 -11.920 1.00 92.06 420 GLY A O 1
ATOM 3309 N N . GLU A 1 421 ? -7.595 -4.257 -10.980 1.00 94.94 421 GLU A N 1
ATOM 3310 C CA . GLU A 1 421 ? -7.311 -4.805 -9.646 1.00 94.94 421 GLU A CA 1
ATOM 3311 C C . GLU A 1 421 ? -8.551 -5.283 -8.874 1.00 94.94 421 GLU A C 1
ATOM 3313 O O . GLU A 1 421 ? -8.467 -6.308 -8.196 1.00 94.94 421 GLU A O 1
ATOM 3318 N N . CYS A 1 422 ? -9.679 -4.569 -8.982 1.00 94.19 422 CYS A N 1
ATOM 3319 C CA . CYS A 1 422 ? -10.981 -4.906 -8.393 1.00 94.19 422 CYS A CA 1
ATOM 3320 C C . CYS A 1 422 ? -10.940 -5.379 -6.928 1.00 94.19 422 CYS A C 1
ATOM 3322 O O . CYS A 1 422 ? -11.543 -6.383 -6.550 1.00 94.19 422 CYS A O 1
ATOM 3324 N N . GLY A 1 423 ? -10.169 -4.685 -6.096 1.00 95.69 423 GLY A N 1
ATOM 3325 C CA . GLY A 1 423 ? -10.069 -4.936 -4.663 1.00 95.69 423 GLY A CA 1
ATOM 3326 C C . GLY A 1 423 ? -9.162 -6.107 -4.272 1.00 95.69 423 GLY A C 1
ATOM 3327 O O . GLY A 1 423 ? -8.920 -6.312 -3.081 1.00 95.69 423 GLY A O 1
ATOM 3328 N N . VAL A 1 424 ? -8.622 -6.877 -5.226 1.00 97.38 424 VAL A N 1
ATOM 3329 C CA . VAL A 1 424 ? -7.813 -8.065 -4.905 1.00 97.38 424 VAL A CA 1
ATOM 3330 C C . VAL A 1 424 ? -6.519 -7.693 -4.167 1.00 97.38 424 VAL A C 1
ATOM 3332 O O . VAL A 1 424 ? -6.276 -8.264 -3.100 1.00 97.38 424 VAL A O 1
ATOM 3335 N N . PRO A 1 425 ? -5.685 -6.737 -4.630 1.00 97.94 425 PRO A N 1
ATOM 3336 C CA . PRO A 1 425 ? -4.441 -6.419 -3.931 1.00 97.94 425 PRO A CA 1
ATOM 3337 C C . PRO A 1 425 ? -4.660 -5.873 -2.520 1.00 97.94 425 PRO A C 1
ATOM 3339 O O . PRO A 1 425 ? -3.986 -6.322 -1.590 1.00 97.94 425 PRO A O 1
ATOM 3342 N N . VAL A 1 426 ? -5.616 -4.954 -2.342 1.00 97.44 426 VAL A N 1
ATOM 3343 C CA . VAL A 1 426 ? -5.901 -4.338 -1.036 1.00 97.44 426 VAL A CA 1
ATOM 3344 C C . VAL A 1 426 ? -6.449 -5.356 -0.032 1.00 97.44 426 VAL A C 1
ATOM 3346 O O . VAL A 1 426 ? -6.004 -5.358 1.114 1.00 97.44 426 VAL A O 1
ATOM 3349 N N . LEU A 1 427 ? -7.314 -6.287 -0.463 1.00 97.75 427 LEU A N 1
ATOM 3350 C CA . LEU A 1 427 ? -7.847 -7.357 0.389 1.00 97.75 427 LEU A CA 1
ATOM 3351 C C . LEU A 1 427 ? -6.750 -8.218 1.011 1.00 97.75 427 LEU A C 1
ATOM 3353 O O . LEU A 1 427 ? -6.869 -8.651 2.153 1.00 97.75 427 LEU A O 1
ATOM 3357 N N . HIS A 1 428 ? -5.718 -8.530 0.235 1.00 98.06 428 HIS A N 1
ATOM 3358 C CA . HIS A 1 428 ? -4.640 -9.376 0.722 1.00 98.06 428 HIS A CA 1
ATOM 3359 C C . HIS A 1 428 ? -3.613 -8.594 1.540 1.00 98.06 428 HIS A C 1
ATOM 3361 O O . HIS A 1 428 ? -3.016 -9.158 2.453 1.00 98.06 428 HIS A O 1
ATOM 3367 N N . ARG A 1 429 ? -3.412 -7.308 1.233 1.00 98.12 429 ARG A N 1
ATOM 3368 C CA . ARG A 1 429 ? -2.466 -6.447 1.950 1.00 98.12 429 ARG A CA 1
ATOM 3369 C C . ARG A 1 429 ? -2.972 -6.058 3.331 1.00 98.12 429 ARG A C 1
ATOM 3371 O O . ARG A 1 429 ? -2.168 -6.060 4.251 1.00 98.12 429 ARG A O 1
ATOM 3378 N N . PHE A 1 430 ? -4.267 -5.786 3.480 1.00 98.56 430 PHE A N 1
ATOM 3379 C CA . PHE A 1 430 ? -4.857 -5.237 4.700 1.00 98.56 430 PHE A CA 1
ATOM 3380 C C . PHE A 1 430 ? -5.938 -6.140 5.286 1.00 98.56 430 PHE A C 1
ATOM 3382 O O . PHE A 1 430 ? -6.732 -6.730 4.561 1.00 98.56 430 PHE A O 1
ATOM 3389 N N . HIS A 1 431 ? -6.009 -6.200 6.618 1.00 98.31 431 HIS A N 1
ATOM 3390 C CA . HIS A 1 431 ? -7.061 -6.916 7.328 1.00 98.31 431 HIS A CA 1
ATOM 3391 C C . HIS A 1 431 ? -7.705 -6.003 8.369 1.00 98.31 431 HIS A C 1
ATOM 3393 O O . HIS A 1 431 ? -7.140 -5.710 9.421 1.00 98.31 431 HIS A O 1
ATOM 3399 N N . MET A 1 432 ? -8.907 -5.545 8.041 1.00 98.25 432 MET A N 1
ATOM 3400 C CA . MET A 1 432 ? -9.721 -4.674 8.885 1.00 98.25 432 MET A CA 1
ATOM 3401 C C . MET A 1 432 ? -10.653 -5.498 9.801 1.00 98.25 432 MET A C 1
ATOM 3403 O O . MET A 1 432 ? -10.752 -6.710 9.619 1.00 98.25 432 MET A O 1
ATOM 3407 N N . PRO A 1 433 ? -11.313 -4.896 10.810 1.00 98.44 433 PRO A N 1
ATOM 3408 C CA . PRO A 1 433 ? -12.216 -5.604 11.718 1.00 98.44 433 PRO A CA 1
ATOM 3409 C C . PRO A 1 433 ? -13.218 -6.554 11.039 1.00 98.44 433 PRO A C 1
ATOM 3411 O O . PRO A 1 433 ? -13.968 -6.172 10.140 1.00 98.44 433 PRO A O 1
ATOM 3414 N N . ASP A 1 434 ? -13.302 -7.783 11.553 1.00 96.25 434 ASP A N 1
ATOM 3415 C CA . ASP A 1 434 ? -14.155 -8.870 11.050 1.00 96.25 434 ASP A CA 1
ATOM 3416 C C . ASP A 1 434 ? -15.639 -8.725 11.455 1.00 96.25 434 ASP A C 1
ATOM 3418 O O . ASP A 1 434 ? -16.272 -9.662 11.945 1.00 96.25 434 ASP A O 1
ATOM 3422 N N . ASN A 1 435 ? -16.217 -7.532 11.297 1.00 96.88 435 ASN A N 1
ATOM 3423 C CA . ASN A 1 435 ? -17.587 -7.235 11.735 1.00 96.88 435 ASN A CA 1
ATOM 3424 C C . ASN A 1 435 ? -18.513 -6.688 10.641 1.00 96.88 435 ASN A C 1
ATOM 3426 O O . ASN A 1 435 ? -19.690 -6.446 10.919 1.00 96.88 435 ASN A O 1
ATOM 3430 N N . GLY A 1 436 ? -18.023 -6.547 9.408 1.00 96.38 436 GLY A N 1
ATOM 3431 C CA . GLY A 1 436 ? -18.802 -6.146 8.237 1.00 96.38 436 GLY A CA 1
ATOM 3432 C C . GLY A 1 436 ? -18.506 -7.012 7.019 1.00 96.38 436 GLY A C 1
ATOM 3433 O O . GLY A 1 436 ? -18.749 -8.219 7.044 1.00 96.38 436 GLY A O 1
ATOM 3434 N N . ASN A 1 437 ? -18.021 -6.402 5.940 1.00 97.12 437 ASN A N 1
ATOM 3435 C CA . ASN A 1 437 ? -17.518 -7.114 4.768 1.00 97.12 437 ASN A CA 1
ATOM 3436 C C . ASN A 1 437 ? -16.033 -6.811 4.582 1.00 97.12 437 ASN A C 1
ATOM 3438 O O . ASN A 1 437 ? -15.668 -5.935 3.799 1.00 97.12 437 ASN A O 1
ATOM 3442 N N . LYS A 1 438 ? -15.194 -7.553 5.312 1.00 96.50 438 LYS A N 1
ATOM 3443 C CA . LYS A 1 438 ? -13.727 -7.502 5.232 1.00 96.50 438 LYS A CA 1
ATOM 3444 C C . LYS A 1 438 ? -13.217 -6.046 5.241 1.00 96.50 438 LYS A C 1
ATOM 3446 O O . LYS A 1 438 ? -13.503 -5.305 6.172 1.00 96.50 438 LYS A O 1
ATOM 3451 N N . ILE A 1 439 ? -12.503 -5.636 4.193 1.00 96.31 439 ILE A N 1
ATOM 3452 C CA . ILE A 1 439 ? -11.916 -4.299 4.024 1.00 96.31 439 ILE A CA 1
ATOM 3453 C C . ILE A 1 439 ? -12.886 -3.247 3.466 1.00 96.31 439 ILE A C 1
ATOM 3455 O O . ILE A 1 439 ? -12.576 -2.063 3.509 1.00 96.31 439 ILE A O 1
ATOM 3459 N N . TRP A 1 440 ? -14.046 -3.647 2.935 1.00 97.56 440 TRP A N 1
ATOM 3460 C CA . TRP A 1 440 ? -14.939 -2.733 2.210 1.00 97.56 440 TRP A CA 1
ATOM 3461 C C . TRP A 1 440 ? -15.819 -1.902 3.135 1.00 97.56 440 TRP A C 1
ATOM 3463 O O . TRP A 1 440 ? -15.997 -0.711 2.914 1.00 97.56 440 TRP A O 1
ATOM 3473 N N . TRP A 1 441 ? -16.386 -2.516 4.170 1.00 98.19 441 TRP A N 1
ATOM 3474 C CA . TRP A 1 441 ? -17.096 -1.785 5.215 1.00 98.19 441 TRP A CA 1
ATOM 3475 C C . TRP A 1 441 ? -17.004 -2.537 6.532 1.00 98.19 441 TRP A C 1
ATOM 3477 O O . TRP A 1 441 ? -17.193 -3.755 6.587 1.00 98.19 441 TRP A O 1
ATOM 3487 N N . TYR A 1 442 ? -16.704 -1.799 7.590 1.00 98.69 442 TYR A N 1
ATOM 3488 C CA . TYR A 1 442 ? -16.464 -2.317 8.930 1.00 98.69 442 TYR A CA 1
ATOM 3489 C C . TYR A 1 442 ? -16.565 -1.168 9.938 1.00 98.69 442 TYR A C 1
ATOM 3491 O O . TYR A 1 442 ? -16.637 0.007 9.569 1.00 98.69 442 TYR A O 1
ATOM 3499 N N . SER A 1 443 ? -16.578 -1.489 11.225 1.00 98.75 443 SER A N 1
ATOM 3500 C CA . SER A 1 443 ? -16.546 -0.486 12.291 1.00 98.75 443 SER A CA 1
ATOM 3501 C C . SER A 1 443 ? -15.551 -0.865 13.380 1.00 98.75 443 SER A C 1
ATOM 3503 O O . SER A 1 443 ? -15.138 -2.018 13.492 1.00 98.75 443 SER A O 1
ATOM 3505 N N . PHE A 1 444 ? -15.143 0.095 14.200 1.00 98.44 444 PHE A N 1
ATOM 3506 C CA . PHE A 1 444 ? -14.386 -0.180 15.418 1.00 98.44 444 PHE A CA 1
ATOM 3507 C C . PHE A 1 444 ? -14.621 0.900 16.467 1.00 98.44 444 PHE A C 1
ATOM 3509 O O . PHE A 1 444 ? -15.039 2.018 16.169 1.00 98.44 444 PHE A O 1
ATOM 3516 N N . LYS A 1 445 ? -14.316 0.561 17.718 1.00 98.06 445 LYS A N 1
ATOM 3517 C CA . LYS A 1 445 ? -14.354 1.495 18.840 1.00 98.06 445 LYS A CA 1
ATOM 3518 C C . LYS A 1 445 ? -12.936 1.802 19.297 1.00 98.06 445 LYS A C 1
ATOM 3520 O O . LYS A 1 445 ? -12.088 0.913 19.315 1.00 98.06 445 LYS A O 1
ATOM 3525 N N . TYR A 1 446 ? -12.697 3.048 19.682 1.00 98.00 446 TYR A N 1
ATOM 3526 C CA . TYR A 1 446 ? -11.448 3.484 20.300 1.00 98.00 446 TYR A CA 1
ATOM 3527 C C . TYR A 1 446 ? -11.774 4.542 21.356 1.00 98.00 446 TYR A C 1
ATOM 3529 O O . TYR A 1 446 ? -12.260 5.625 21.026 1.00 98.00 446 TYR A O 1
ATOM 3537 N N . GLY A 1 447 ? -11.569 4.215 22.635 1.00 97.25 447 GLY A N 1
ATOM 3538 C CA . GLY A 1 447 ? -11.989 5.073 23.747 1.00 97.25 447 GLY A CA 1
ATOM 3539 C C . GLY A 1 447 ? -13.486 5.396 23.669 1.00 97.25 447 GLY A C 1
ATOM 3540 O O . GLY A 1 447 ? -14.314 4.510 23.445 1.00 97.25 447 GLY A O 1
ATOM 3541 N N . ALA A 1 448 ? -13.833 6.675 23.803 1.00 97.38 448 ALA A N 1
ATOM 3542 C CA . ALA A 1 448 ? -15.195 7.209 23.710 1.00 97.38 448 ALA A CA 1
ATOM 3543 C C . ALA A 1 448 ? -15.740 7.400 22.272 1.00 97.38 448 ALA A C 1
ATOM 3545 O O . ALA A 1 448 ? -16.740 8.104 22.083 1.00 97.38 448 ALA A O 1
ATOM 3546 N N . ALA A 1 449 ? -15.113 6.813 21.250 1.00 98.06 449 ALA A N 1
ATOM 3547 C CA . ALA A 1 449 ? -15.514 6.989 19.855 1.00 98.06 449 ALA A CA 1
ATOM 3548 C C . ALA A 1 449 ? -15.834 5.669 19.144 1.00 98.06 449 ALA A C 1
ATOM 3550 O O . ALA A 1 449 ? -15.155 4.659 19.336 1.00 98.06 449 ALA A O 1
ATOM 3551 N N . HIS A 1 450 ? -16.860 5.710 18.293 1.00 98.56 450 HIS A N 1
ATOM 3552 C CA . HIS A 1 450 ? -17.215 4.670 17.330 1.00 98.56 450 HIS A CA 1
ATOM 3553 C C . HIS A 1 450 ? -16.918 5.180 15.919 1.00 98.56 450 HIS A C 1
ATOM 3555 O O . HIS A 1 450 ? -17.416 6.234 15.519 1.00 98.56 450 HIS A O 1
ATOM 3561 N N . PHE A 1 451 ? -16.103 4.437 15.179 1.00 98.62 451 PHE A N 1
ATOM 3562 C CA . PHE A 1 451 ? -15.712 4.718 13.803 1.00 98.62 451 PHE A CA 1
ATOM 3563 C C . PHE A 1 451 ? -16.387 3.715 12.886 1.00 98.62 451 PHE A C 1
ATOM 3565 O O . PHE A 1 451 ? -16.400 2.521 13.179 1.00 98.62 451 PHE A O 1
ATOM 3572 N N . VAL A 1 452 ? -16.913 4.187 11.767 1.00 98.38 452 VAL A N 1
ATOM 3573 C CA . VAL A 1 452 ? -17.593 3.345 10.788 1.00 98.38 452 VAL A CA 1
ATOM 3574 C C . VAL A 1 452 ? -17.138 3.714 9.389 1.00 98.38 452 VAL A C 1
ATOM 3576 O O . VAL A 1 452 ? -17.154 4.881 9.006 1.00 98.38 452 VAL A O 1
ATOM 3579 N N . PHE A 1 453 ? -16.709 2.696 8.655 1.00 98.50 453 PHE A N 1
ATOM 3580 C CA . PHE A 1 453 ? -16.223 2.785 7.290 1.00 98.50 453 PHE A CA 1
ATOM 3581 C C . PHE A 1 453 ? -17.297 2.232 6.365 1.00 98.50 453 PHE A C 1
ATOM 3583 O O . PHE A 1 453 ? -17.756 1.101 6.544 1.00 98.50 453 PHE A O 1
ATOM 3590 N N . MET A 1 454 ? -17.688 3.031 5.380 1.00 97.31 454 MET A N 1
ATOM 3591 C CA . MET A 1 454 ? -18.469 2.586 4.235 1.00 97.31 454 MET A CA 1
ATOM 3592 C C . MET A 1 454 ? -17.562 2.443 3.011 1.00 97.31 454 MET A C 1
ATOM 3594 O O . MET A 1 454 ? -16.585 3.176 2.861 1.00 97.31 454 MET A O 1
ATOM 3598 N N . SER A 1 455 ? -17.952 1.576 2.085 1.00 97.00 455 SER A N 1
ATOM 3599 C CA . SER A 1 455 ? -17.457 1.611 0.717 1.00 97.00 455 SER A CA 1
ATOM 3600 C C . SER A 1 455 ? -18.405 2.436 -0.143 1.00 97.00 455 SER A C 1
ATOM 3602 O O . SER A 1 455 ? -19.578 2.088 -0.318 1.00 97.00 455 SER A O 1
ATOM 3604 N N . THR A 1 456 ? -17.874 3.503 -0.728 1.00 95.69 456 THR A N 1
ATOM 3605 C CA . THR A 1 456 ? -18.565 4.306 -1.746 1.00 95.69 456 THR A CA 1
ATOM 3606 C C . THR A 1 456 ? -18.578 3.647 -3.125 1.00 95.69 456 THR A C 1
ATOM 3608 O O . THR A 1 456 ? -19.362 4.058 -3.977 1.00 95.69 456 THR A O 1
ATOM 3611 N N . GLU A 1 457 ? -17.802 2.571 -3.287 1.00 95.25 457 GLU A N 1
ATOM 3612 C CA . GLU A 1 457 ? -17.650 1.766 -4.510 1.00 95.25 457 GLU A CA 1
ATOM 3613 C C . GLU A 1 457 ? -18.561 0.527 -4.512 1.00 95.25 457 GLU A C 1
ATOM 3615 O O . GLU A 1 457 ? -18.518 -0.308 -5.410 1.00 95.25 457 GLU A O 1
ATOM 3620 N N . HIS A 1 458 ? -19.400 0.386 -3.484 1.00 94.69 458 HIS A N 1
ATOM 3621 C CA . HIS A 1 458 ? -20.419 -0.654 -3.376 1.00 94.69 458 HIS A CA 1
ATOM 3622 C C . HIS A 1 458 ? -21.790 -0.025 -3.188 1.00 94.69 458 HIS A C 1
ATOM 3624 O O . HIS A 1 458 ? -21.928 1.043 -2.596 1.00 94.69 458 HIS A O 1
ATOM 3630 N N . ASN A 1 459 ? -22.835 -0.718 -3.648 1.00 93.12 459 ASN A N 1
ATOM 3631 C CA . ASN A 1 459 ? -24.180 -0.162 -3.635 1.00 93.12 459 ASN A CA 1
ATOM 3632 C C . ASN A 1 459 ? -24.636 0.164 -2.198 1.00 93.12 459 ASN A C 1
ATOM 3634 O O . ASN A 1 459 ? -24.936 -0.725 -1.392 1.00 93.12 459 ASN A O 1
ATOM 3638 N N . PHE A 1 460 ? -24.709 1.455 -1.891 1.00 92.81 460 PHE A N 1
ATOM 3639 C CA . PHE A 1 460 ? -25.071 1.997 -0.582 1.00 92.81 460 PHE A CA 1
ATOM 3640 C C . PHE A 1 460 ? -26.559 2.359 -0.465 1.00 92.81 460 PHE A C 1
ATOM 3642 O O . PHE A 1 460 ? -26.992 2.835 0.581 1.00 92.81 460 PHE A O 1
ATOM 3649 N N . THR A 1 461 ? -27.365 2.119 -1.506 1.00 92.69 461 THR A N 1
ATOM 3650 C CA . THR A 1 461 ? -28.798 2.453 -1.493 1.00 92.69 461 THR A CA 1
ATOM 3651 C C . THR A 1 461 ? -29.596 1.626 -0.479 1.00 92.69 461 THR A C 1
ATOM 3653 O O . THR A 1 461 ? -29.210 0.526 -0.069 1.00 92.69 461 THR A O 1
ATOM 3656 N N . ALA A 1 462 ? -30.751 2.155 -0.066 1.00 94.06 462 ALA A N 1
ATOM 3657 C CA . ALA A 1 462 ? -31.604 1.515 0.927 1.00 94.06 462 ALA A CA 1
ATOM 3658 C C . ALA A 1 462 ? -31.952 0.061 0.553 1.00 94.06 462 ALA A C 1
ATOM 3660 O O . ALA A 1 462 ? -32.413 -0.241 -0.546 1.00 94.06 462 ALA A O 1
ATOM 3661 N N . GLY A 1 463 ? -31.761 -0.851 1.509 1.00 94.12 463 GLY A N 1
ATOM 3662 C CA . GLY A 1 463 ? -32.084 -2.272 1.356 1.00 94.12 463 GLY A CA 1
ATOM 3663 C C . GLY A 1 463 ? -30.932 -3.166 0.882 1.00 94.12 463 GLY A C 1
ATOM 3664 O O . GLY A 1 463 ? -31.083 -4.394 0.928 1.00 94.12 463 GLY A O 1
ATOM 3665 N N . THR A 1 464 ? -29.782 -2.603 0.501 1.00 94.50 464 THR A N 1
ATOM 3666 C CA . THR A 1 464 ? -28.576 -3.378 0.170 1.00 94.50 464 THR A CA 1
ATOM 3667 C C . THR A 1 464 ? -27.922 -3.981 1.414 1.00 94.50 464 THR A C 1
ATOM 3669 O O . THR A 1 464 ? -28.272 -3.655 2.553 1.00 94.50 464 THR A O 1
ATOM 3672 N N . ASN A 1 465 ? -26.966 -4.893 1.209 1.00 94.88 465 ASN A N 1
ATOM 3673 C CA . ASN A 1 465 ? -26.228 -5.522 2.307 1.00 94.88 465 ASN A CA 1
ATOM 3674 C C . ASN A 1 465 ? -25.449 -4.494 3.130 1.00 94.88 465 ASN A C 1
ATOM 3676 O O . ASN A 1 465 ? -25.525 -4.528 4.357 1.00 94.88 465 ASN A O 1
ATOM 3680 N N . GLN A 1 466 ? -24.765 -3.564 2.459 1.00 96.25 466 GLN A N 1
ATOM 3681 C CA . GLN A 1 466 ? -24.037 -2.482 3.110 1.00 96.25 466 GLN A CA 1
ATOM 3682 C C . GLN A 1 466 ? -24.985 -1.575 3.904 1.00 96.25 466 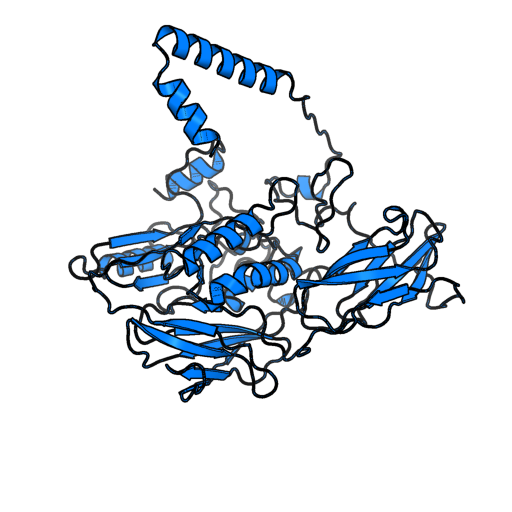GLN A C 1
ATOM 3684 O O . GLN A 1 466 ? -24.758 -1.371 5.092 1.00 96.25 466 GLN A O 1
ATOM 3689 N N . TYR A 1 467 ? -26.093 -1.113 3.313 1.00 96.50 467 TYR A N 1
ATOM 3690 C CA . TYR A 1 467 ? -27.044 -0.244 4.016 1.00 96.50 467 TYR A CA 1
ATOM 3691 C C . TYR A 1 467 ? -27.649 -0.924 5.253 1.00 96.50 467 TYR A C 1
ATOM 3693 O O . TYR A 1 467 ? -27.693 -0.350 6.338 1.00 96.50 467 TYR A O 1
ATOM 3701 N N . LYS A 1 468 ? -28.083 -2.187 5.122 1.00 97.69 468 LYS A N 1
ATOM 3702 C CA . LYS A 1 468 ? -28.623 -2.974 6.247 1.00 97.69 468 LYS A CA 1
ATOM 3703 C C . LYS A 1 468 ? -27.576 -3.258 7.319 1.00 97.69 468 LYS A C 1
ATOM 3705 O O . LYS A 1 468 ? -27.920 -3.435 8.486 1.00 97.69 468 LYS A O 1
ATOM 3710 N N . TRP A 1 469 ? -26.313 -3.412 6.936 1.00 98.06 469 TRP A N 1
ATOM 3711 C CA . TRP A 1 469 ? -25.222 -3.536 7.892 1.00 98.06 469 TRP A CA 1
ATOM 3712 C C . TRP A 1 469 ? -25.000 -2.213 8.630 1.00 98.06 469 TRP A C 1
ATOM 3714 O O . TRP A 1 469 ? -25.043 -2.215 9.856 1.00 98.06 469 TRP A O 1
ATOM 3724 N N . LEU A 1 470 ? -24.904 -1.101 7.901 1.00 97.69 470 LEU A N 1
ATOM 3725 C CA . LEU A 1 470 ? -24.714 0.237 8.451 1.00 97.69 470 LEU A CA 1
ATOM 3726 C C . LEU A 1 470 ? -25.839 0.616 9.422 1.00 97.69 470 LEU A C 1
ATOM 3728 O O . LEU A 1 470 ? -25.574 1.069 10.528 1.00 97.69 470 LEU A O 1
ATOM 3732 N N . GLU A 1 471 ? -27.102 0.361 9.065 1.00 97.75 471 GLU A N 1
ATOM 3733 C CA . GLU A 1 471 ? -28.246 0.615 9.949 1.00 97.75 471 GLU A CA 1
ATOM 3734 C C . GLU A 1 471 ? -28.146 -0.180 11.264 1.00 97.75 471 GLU A C 1
ATOM 3736 O O . GLU A 1 471 ? -28.452 0.343 12.339 1.00 97.75 471 GLU A O 1
ATOM 3741 N N . ARG A 1 472 ? -27.707 -1.445 11.199 1.00 98.19 472 ARG A N 1
ATOM 3742 C CA . ARG A 1 472 ? -27.519 -2.292 12.387 1.00 98.19 472 ARG A CA 1
ATOM 3743 C C . ARG A 1 472 ? -26.355 -1.814 13.247 1.00 98.19 472 ARG A C 1
ATOM 3745 O O . ARG A 1 472 ? -26.523 -1.731 14.461 1.00 98.19 472 ARG A O 1
ATOM 3752 N N . ASP A 1 473 ? -25.220 -1.496 12.631 1.00 98.31 473 ASP A N 1
ATOM 3753 C CA . ASP A 1 473 ? -24.039 -0.976 13.321 1.00 98.31 473 ASP A CA 1
ATOM 3754 C C . ASP A 1 473 ? -24.382 0.328 14.054 1.00 98.31 473 ASP A C 1
ATOM 3756 O O . ASP A 1 473 ? -24.257 0.401 15.276 1.00 98.31 473 ASP A O 1
ATOM 3760 N N . MET A 1 474 ? -24.980 1.291 13.350 1.00 96.31 474 MET A N 1
ATOM 3761 C CA . MET A 1 474 ? -25.378 2.589 13.902 1.00 96.31 474 MET A CA 1
ATOM 3762 C C . MET A 1 474 ? -26.400 2.477 15.040 1.00 96.31 474 MET A C 1
ATOM 3764 O O . MET A 1 474 ? -26.304 3.198 16.032 1.00 96.31 474 MET A O 1
ATOM 3768 N N . ARG A 1 475 ? -27.370 1.555 14.943 1.00 97.50 475 ARG A N 1
ATOM 3769 C CA . ARG A 1 475 ? -28.334 1.285 16.029 1.00 97.50 475 ARG A CA 1
ATOM 3770 C C . ARG A 1 475 ? -27.695 0.651 17.262 1.00 97.50 475 ARG A C 1
ATOM 3772 O O . ARG A 1 475 ? -28.262 0.758 18.345 1.00 97.50 475 ARG A O 1
ATOM 3779 N N . SER A 1 476 ? -26.558 -0.026 17.106 1.00 96.44 476 SER A N 1
ATOM 3780 C CA . SER A 1 476 ? -25.848 -0.677 18.211 1.00 96.44 476 SER A CA 1
ATOM 3781 C C . SER A 1 476 ? -24.996 0.291 19.041 1.00 96.44 476 SER A C 1
ATOM 3783 O O . SER A 1 476 ? -24.508 -0.081 20.111 1.00 96.44 476 SER A O 1
ATOM 3785 N N . VAL A 1 477 ? -24.809 1.528 18.567 1.00 97.62 477 VAL A N 1
ATOM 3786 C CA . VAL A 1 477 ? -23.977 2.526 19.241 1.00 97.62 477 VAL A CA 1
ATOM 3787 C C . VAL A 1 477 ? -24.686 3.052 20.489 1.00 97.62 477 VAL A C 1
ATOM 3789 O O . VAL A 1 477 ? -25.618 3.854 20.416 1.00 97.62 477 VAL A O 1
ATOM 3792 N N . ASP A 1 478 ? -24.187 2.656 21.658 1.00 97.75 478 ASP A N 1
ATOM 3793 C CA . ASP A 1 478 ? -24.541 3.291 22.924 1.00 97.75 478 ASP A CA 1
ATOM 3794 C C . ASP A 1 478 ? -23.796 4.627 23.058 1.00 97.75 478 ASP A C 1
ATOM 3796 O O . ASP A 1 478 ? -22.607 4.680 23.378 1.00 97.75 478 ASP A O 1
ATOM 3800 N N . ARG A 1 479 ? -24.513 5.728 22.816 1.00 97.44 479 ARG A N 1
ATOM 3801 C CA . ARG A 1 479 ? -23.967 7.092 22.880 1.00 97.44 479 ARG A CA 1
ATOM 3802 C C . ARG A 1 479 ? -23.610 7.547 24.299 1.00 97.44 479 ARG A C 1
ATOM 3804 O O . ARG A 1 479 ? -22.966 8.582 24.430 1.00 97.44 479 ARG A O 1
ATOM 3811 N N . SER A 1 480 ? -23.995 6.805 25.342 1.00 97.25 480 SER A N 1
ATOM 3812 C CA . SER A 1 480 ? -23.514 7.047 26.709 1.00 97.25 480 SER A CA 1
ATOM 3813 C C . SER A 1 480 ? -22.109 6.481 26.950 1.00 97.25 480 SER A C 1
ATOM 3815 O O . SER A 1 480 ? -21.397 6.977 27.819 1.00 97.25 480 SER A O 1
ATOM 3817 N N . VAL A 1 481 ? -21.691 5.493 26.148 1.00 97.38 481 VAL A N 1
ATOM 3818 C CA . VAL A 1 481 ? -20.356 4.877 26.188 1.00 97.38 481 VAL A CA 1
ATOM 3819 C C . VAL A 1 481 ? -19.451 5.497 25.124 1.00 97.38 481 VAL A C 1
ATOM 3821 O O . VAL A 1 481 ? -18.382 6.009 25.438 1.00 97.38 481 V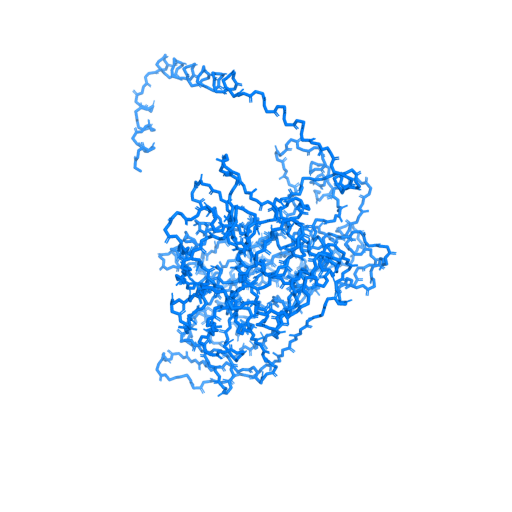AL A O 1
ATOM 3824 N N . THR A 1 482 ? -19.892 5.502 23.864 1.00 97.62 482 THR A N 1
ATOM 3825 C CA . THR A 1 482 ? -19.178 6.111 22.733 1.00 97.62 482 THR A CA 1
ATOM 3826 C C . THR A 1 482 ? -19.977 7.296 22.181 1.00 97.62 482 THR A C 1
ATOM 3828 O O . THR A 1 482 ? -20.711 7.147 21.197 1.00 97.62 482 THR A O 1
ATOM 3831 N N . PRO A 1 483 ? -19.914 8.477 22.825 1.00 97.38 483 PRO A N 1
ATOM 3832 C CA . PRO A 1 483 ? -20.651 9.659 22.388 1.00 97.38 483 PRO A CA 1
ATOM 3833 C C . PRO A 1 483 ? -20.211 10.174 21.017 1.00 97.38 483 PRO A C 1
ATOM 3835 O O . PRO A 1 483 ? -21.039 10.758 20.312 1.00 97.38 483 PRO A O 1
ATOM 3838 N N . TRP A 1 484 ? -18.959 9.953 20.614 1.00 97.94 484 TRP A N 1
ATOM 3839 C CA . TRP A 1 484 ? -18.461 10.353 19.299 1.00 97.94 484 TRP A CA 1
ATOM 3840 C C . TRP A 1 484 ? -18.746 9.269 18.265 1.00 97.94 484 TRP A C 1
ATOM 3842 O O . TRP A 1 484 ? -18.408 8.105 18.466 1.00 97.94 484 TRP A O 1
ATOM 3852 N N . LEU A 1 485 ? -19.359 9.669 17.154 1.00 97.88 485 LEU A N 1
ATOM 3853 C CA . LEU A 1 485 ? -19.617 8.813 16.005 1.00 97.88 485 LEU A CA 1
ATOM 3854 C C . LEU A 1 485 ? -18.943 9.441 14.786 1.00 97.88 485 LEU A C 1
ATOM 3856 O O . LEU A 1 485 ? -19.287 10.563 14.415 1.00 97.88 485 LEU A O 1
ATOM 3860 N N . ILE A 1 486 ? -17.983 8.732 14.202 1.00 97.94 486 ILE A N 1
ATOM 3861 C CA . ILE A 1 486 ? -17.193 9.192 13.063 1.00 97.94 486 ILE A CA 1
ATOM 3862 C C . ILE A 1 486 ? -17.517 8.296 11.877 1.00 97.94 486 ILE A C 1
ATOM 3864 O O . ILE A 1 486 ? -17.283 7.090 11.921 1.00 97.94 486 ILE A O 1
ATOM 3868 N N . PHE A 1 487 ? -18.050 8.902 10.825 1.00 96.81 487 PHE A N 1
ATOM 3869 C CA . PHE A 1 487 ? -18.380 8.232 9.577 1.00 96.81 487 PHE A CA 1
ATOM 3870 C C . PHE A 1 487 ? -17.296 8.503 8.537 1.00 96.81 487 PHE A C 1
ATOM 3872 O O . PHE A 1 487 ? -16.907 9.656 8.352 1.00 96.81 487 PHE A O 1
ATOM 3879 N N . VAL A 1 488 ? -16.827 7.452 7.871 1.00 97.38 488 VAL A N 1
ATOM 3880 C CA . VAL A 1 488 ? -15.754 7.505 6.877 1.00 97.38 488 VAL A CA 1
ATOM 3881 C C . VAL A 1 488 ? -16.237 6.854 5.585 1.00 97.38 488 VAL A C 1
ATOM 3883 O O . VAL A 1 488 ? -16.735 5.730 5.596 1.00 97.38 488 VAL A O 1
ATOM 3886 N N . GLY A 1 489 ? -16.065 7.560 4.475 1.00 96.00 489 GLY A N 1
ATOM 3887 C CA . GLY A 1 489 ? -16.267 7.075 3.114 1.00 96.00 489 GLY A CA 1
ATOM 3888 C C . GLY A 1 489 ? -15.347 7.854 2.179 1.00 96.00 489 GLY A C 1
ATOM 3889 O O . GLY A 1 489 ? -14.979 8.983 2.507 1.00 96.00 489 GLY A O 1
ATOM 3890 N N . HIS A 1 490 ? -14.952 7.242 1.064 1.00 96.12 490 HIS A N 1
ATOM 3891 C CA . HIS A 1 490 ? -13.991 7.842 0.143 1.00 96.12 490 HIS A CA 1
ATOM 3892 C C . HIS A 1 490 ? -14.633 8.958 -0.692 1.00 96.12 490 HIS A C 1
ATOM 3894 O O . HIS A 1 490 ? -14.303 10.133 -0.526 1.00 96.12 490 HIS A O 1
ATOM 3900 N N . ARG A 1 491 ? -15.622 8.611 -1.530 1.00 93.38 491 ARG A N 1
ATOM 3901 C CA . ARG A 1 491 ? -16.335 9.605 -2.345 1.00 93.38 491 ARG A CA 1
ATOM 3902 C C . ARG A 1 491 ? -17.112 10.579 -1.446 1.00 93.38 491 ARG A C 1
ATOM 3904 O O . ARG A 1 491 ? -17.803 10.149 -0.514 1.00 93.38 491 ARG A O 1
ATOM 3911 N N . PRO A 1 492 ? -17.035 11.895 -1.705 1.00 91.00 492 PRO A N 1
ATOM 3912 C CA . PRO A 1 492 ? -17.567 12.896 -0.794 1.00 91.00 492 PRO A CA 1
ATOM 3913 C C . PRO A 1 492 ? -19.099 12.889 -0.774 1.00 91.00 492 PRO A C 1
ATOM 3915 O O . PRO A 1 492 ? -19.744 13.023 -1.808 1.00 91.00 492 PRO A O 1
ATOM 3918 N N . MET A 1 493 ? -19.691 12.832 0.422 1.00 89.94 493 MET A N 1
ATOM 3919 C CA . MET A 1 493 ? -21.134 13.062 0.623 1.00 89.94 493 MET A CA 1
ATOM 3920 C C . MET A 1 493 ? -21.524 14.526 0.365 1.00 89.94 493 MET A C 1
ATOM 3922 O O . MET A 1 493 ? -22.628 14.818 -0.079 1.00 89.94 493 MET A O 1
ATOM 3926 N N . TYR A 1 494 ? -20.604 15.454 0.630 1.00 88.75 494 TYR A N 1
ATOM 3927 C CA . TYR A 1 494 ? -20.760 16.876 0.347 1.00 88.75 494 TYR A CA 1
ATOM 3928 C C . TYR A 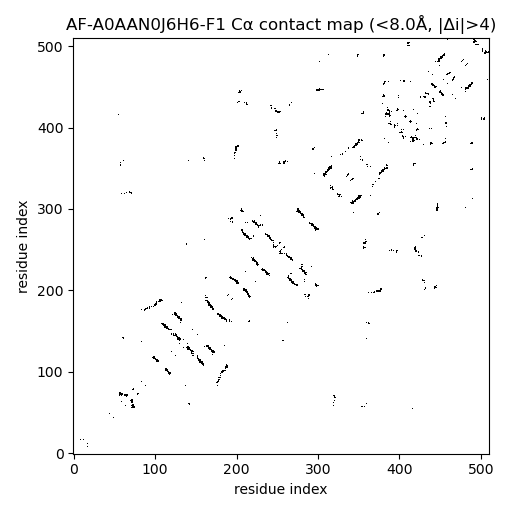1 494 ? -19.513 17.359 -0.380 1.00 88.75 494 TYR A C 1
ATOM 3930 O O . TYR A 1 494 ? -18.412 17.255 0.158 1.00 88.75 494 TYR A O 1
ATOM 3938 N N . THR A 1 495 ? -19.683 17.892 -1.589 1.00 83.81 495 THR A N 1
ATOM 3939 C CA . THR A 1 495 ? -18.571 18.349 -2.427 1.00 83.81 495 THR A CA 1
ATOM 3940 C C . THR A 1 495 ? -18.767 19.789 -2.890 1.00 83.81 495 THR A C 1
ATOM 3942 O O . THR A 1 495 ? -19.886 20.217 -3.182 1.00 83.81 495 THR A O 1
ATOM 3945 N N . SER A 1 496 ? -17.666 20.538 -2.935 1.00 79.25 496 SER A N 1
ATOM 3946 C CA . SER A 1 496 ? -17.566 21.852 -3.583 1.00 79.25 496 SER A CA 1
ATOM 3947 C C . SER A 1 496 ? -16.873 21.781 -4.948 1.00 79.25 496 SER A C 1
ATOM 3949 O O . SER A 1 496 ? -16.585 22.825 -5.530 1.00 79.25 496 SER A O 1
ATOM 3951 N N . GLU A 1 497 ? -16.545 20.571 -5.409 1.00 74.06 497 GLU A N 1
ATOM 3952 C CA . GLU A 1 497 ? -15.859 20.321 -6.675 1.00 74.06 497 GLU A CA 1
ATOM 3953 C C . GLU A 1 497 ? -16.760 20.684 -7.850 1.00 74.06 497 GLU A C 1
ATOM 3955 O O . GLU A 1 497 ? -17.935 20.353 -7.839 1.00 74.06 497 GLU A O 1
ATOM 3960 N N . MET A 1 498 ? -16.232 21.330 -8.889 1.00 73.12 498 MET A N 1
ATOM 3961 C CA . MET A 1 498 ? -17.074 21.770 -10.011 1.00 73.12 498 MET A CA 1
ATOM 3962 C C . MET A 1 498 ? -17.422 20.634 -10.981 1.00 73.12 498 MET A C 1
ATOM 3964 O O . MET A 1 498 ? -18.207 20.847 -11.910 1.00 73.12 498 MET A O 1
ATOM 3968 N N . TYR A 1 499 ? -16.845 19.444 -10.793 1.00 76.44 499 TYR A N 1
ATOM 3969 C CA . TYR A 1 499 ? -17.076 18.300 -11.660 1.00 76.44 499 TYR A CA 1
ATOM 3970 C C . TYR A 1 499 ? -18.515 17.772 -11.498 1.00 76.44 499 TYR A C 1
ATOM 3972 O O . TYR A 1 499 ? -18.895 17.308 -10.418 1.00 76.44 499 TYR A O 1
ATOM 3980 N N . PRO A 1 500 ? -19.358 17.829 -12.552 1.00 80.38 500 PRO A N 1
ATOM 3981 C CA . PRO A 1 500 ? -20.780 17.518 -12.417 1.00 80.38 500 PRO A CA 1
ATOM 3982 C C . PRO A 1 500 ? -21.080 16.086 -11.965 1.00 80.38 500 PRO A C 1
ATOM 3984 O O . PRO A 1 500 ? -22.105 15.866 -11.321 1.00 80.38 500 PRO A O 1
ATOM 3987 N N . GLU A 1 501 ? -20.231 15.114 -12.305 1.00 81.31 501 GLU A N 1
ATOM 3988 C CA . GLU A 1 501 ? -20.457 13.717 -11.917 1.00 81.31 501 GLU A CA 1
ATOM 3989 C C . GLU A 1 501 ? -20.183 13.487 -10.426 1.00 81.31 501 GLU A C 1
ATOM 3991 O O . GLU A 1 501 ? -20.999 12.850 -9.761 1.00 81.31 501 GLU A O 1
ATOM 3996 N N . ASP A 1 502 ? -19.141 14.102 -9.858 1.00 82.06 502 ASP A N 1
ATOM 3997 C CA . ASP A 1 502 ? -18.866 14.024 -8.414 1.00 82.06 502 ASP A CA 1
ATOM 3998 C C . ASP A 1 502 ? -20.004 14.655 -7.610 1.00 82.06 502 ASP A C 1
ATOM 4000 O O . ASP A 1 502 ? -20.451 14.109 -6.601 1.00 82.06 502 ASP A O 1
ATOM 4004 N N . HIS A 1 503 ? -20.551 15.770 -8.103 1.00 85.31 503 HIS A N 1
ATOM 4005 C CA . HIS A 1 503 ? -21.754 16.375 -7.538 1.00 85.31 503 HIS A CA 1
ATOM 4006 C C . HIS A 1 503 ? -22.962 15.433 -7.567 1.00 85.31 503 HIS A C 1
ATOM 4008 O O . HIS A 1 503 ? -23.722 15.380 -6.597 1.00 85.31 503 HIS A O 1
ATOM 4014 N N . LYS A 1 504 ? -23.176 14.693 -8.663 1.00 87.06 504 LYS A N 1
ATOM 4015 C CA . LYS A 1 504 ? -24.269 13.713 -8.732 1.00 87.06 504 LYS A CA 1
ATOM 4016 C C . LYS A 1 504 ? -24.059 12.590 -7.731 1.00 87.06 504 LYS A C 1
ATOM 4018 O O . LYS A 1 504 ? -25.028 12.224 -7.071 1.00 87.06 504 LYS A O 1
ATOM 4023 N N . VAL A 1 505 ? -22.841 12.066 -7.603 1.00 88.31 505 VAL A N 1
ATOM 4024 C CA . VAL A 1 505 ? -22.542 11.017 -6.624 1.00 88.31 505 VAL A CA 1
ATOM 4025 C C . VAL A 1 505 ? -22.788 11.518 -5.203 1.00 88.31 505 VAL A C 1
ATOM 4027 O O . VAL A 1 505 ? -23.547 10.886 -4.471 1.00 88.31 505 VAL A O 1
ATOM 4030 N N . ALA A 1 506 ? -22.263 12.694 -4.852 1.00 90.00 506 ALA A N 1
ATOM 4031 C CA . ALA A 1 506 ? -22.471 13.319 -3.547 1.00 90.00 506 ALA A CA 1
ATOM 4032 C C . ALA A 1 506 ? -23.962 13.447 -3.190 1.00 90.00 506 ALA A C 1
ATOM 4034 O O . ALA A 1 506 ? -24.389 13.012 -2.122 1.00 90.00 506 ALA A O 1
ATOM 4035 N N . ASN A 1 507 ? -24.780 13.939 -4.128 1.00 88.88 507 ASN A N 1
ATOM 4036 C CA . ASN A 1 507 ? -26.227 14.084 -3.938 1.00 88.88 507 ASN A CA 1
ATOM 4037 C C . ASN A 1 507 ? -26.968 12.755 -3.708 1.00 88.88 507 ASN A C 1
ATOM 4039 O O . ASN A 1 507 ? -28.062 12.778 -3.156 1.00 88.88 507 ASN A O 1
ATOM 4043 N N . HIS A 1 508 ? -26.433 11.621 -4.171 1.00 90.19 508 HIS A N 1
ATOM 4044 C CA . HIS A 1 508 ? -27.036 10.303 -3.930 1.00 90.19 508 HIS A CA 1
ATOM 4045 C C . HIS A 1 508 ? -26.544 9.650 -2.636 1.00 90.19 508 HIS A C 1
ATOM 4047 O O . HIS A 1 508 ? -27.212 8.748 -2.129 1.00 90.19 508 HIS A O 1
ATOM 4053 N N . ILE A 1 509 ? -25.373 10.053 -2.135 1.00 89.12 509 ILE A N 1
ATOM 4054 C CA . ILE A 1 509 ? -24.854 9.611 -0.837 1.00 89.12 509 ILE A CA 1
ATOM 4055 C C . ILE A 1 509 ? -25.588 10.334 0.307 1.00 89.12 509 ILE A C 1
ATOM 4057 O O . ILE A 1 509 ? -25.805 9.727 1.358 1.00 89.12 509 ILE A O 1
ATOM 4061 N N . GLN A 1 510 ? -25.950 11.608 0.108 1.00 84.12 510 GLN A N 1
ATOM 4062 C CA . GLN A 1 510 ? -26.776 12.404 1.026 1.00 84.12 510 GLN A CA 1
ATOM 4063 C C . GLN A 1 510 ? -28.180 11.808 1.205 1.00 84.12 510 GLN A C 1
ATOM 4065 O O . GLN A 1 510 ? -28.652 11.794 2.369 1.00 84.12 510 GLN A O 1
#

Mean predicted aligned error: 9.14 Å